Protein AF-A0A5A5THD5-F1 (afdb_monomer)

Solvent-accessible surface area (backbone atoms only — not comparable to full-atom values): 26504 Å² total; per-residue (Å²): 138,61,70,66,57,57,54,49,51,50,52,51,50,50,52,52,50,48,54,59,66,66,38,90,81,53,51,32,66,57,44,40,51,52,37,25,70,73,50,73,34,49,63,54,26,26,60,58,59,68,68,51,93,78,66,52,72,38,50,50,41,19,37,46,38,30,49,64,76,59,63,85,76,68,94,48,65,65,63,52,42,54,51,50,50,55,54,48,66,75,42,60,46,90,47,37,36,56,42,49,35,61,60,47,77,63,39,57,64,60,44,43,52,51,52,45,62,44,49,90,58,72,59,77,44,36,37,67,52,54,47,51,47,51,52,50,36,61,76,69,63,57,72,52,71,68,56,54,55,38,34,74,48,32,50,60,41,73,41,50,71,5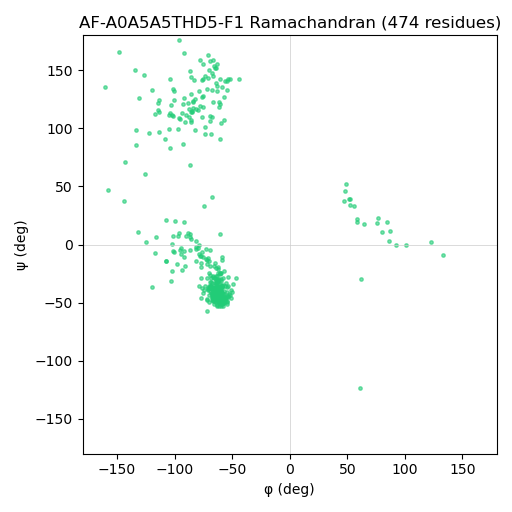8,58,26,48,24,53,41,49,44,41,49,59,72,60,51,81,46,74,68,44,44,52,58,38,51,54,52,49,49,54,55,47,68,74,41,59,51,89,46,34,27,58,31,51,39,62,42,53,70,67,39,54,66,64,50,40,53,52,49,52,69,44,52,86,70,61,62,74,43,35,36,66,47,55,49,50,44,52,53,55,36,59,76,65,61,62,62,49,75,65,51,47,52,32,40,74,44,40,49,72,40,72,46,61,60,63,67,28,50,54,52,38,38,53,29,28,52,76,70,66,38,48,68,61,31,45,51,57,49,50,53,42,50,76,72,66,56,82,67,54,71,68,58,47,52,49,50,53,51,40,44,59,75,68,66,51,59,68,68,63,55,43,53,53,46,55,52,44,53,74,74,42,80,82,48,92,58,44,15,59,46,26,37,52,48,11,50,42,22,16,73,73,67,54,36,37,71,60,12,53,53,24,38,50,53,6,41,78,56,73,38,88,52,68,46,58,53,38,32,40,70,40,41,58,76,62,37,57,15,36,74,74,40,83,51,60,86,46,67,61,63,52,74,48,79,42,84,44,83,68,58,99,84,61,62,92,76,46,53,31,36,40,42,31,42,34,42,59,23,57,90,45,76,50,75,51,76,45,71,40,44,42,46,70,58,99,81,55,102,61,84,52,80,53,78,81,83,75,93,60,83,83,69,90,46,68,70,64,60,52,52,71,71,79,106

Structure (mmCIF, N/CA/C/O backbone):
data_AF-A0A5A5THD5-F1
#
_entry.id   AF-A0A5A5THD5-F1
#
loop_
_atom_site.group_PDB
_atom_site.id
_atom_site.type_symbol
_atom_site.label_atom_id
_atom_site.label_alt_id
_atom_site.label_comp_id
_atom_site.label_asym_id
_atom_site.label_entity_id
_atom_site.label_seq_id
_atom_site.pdbx_PDB_ins_cod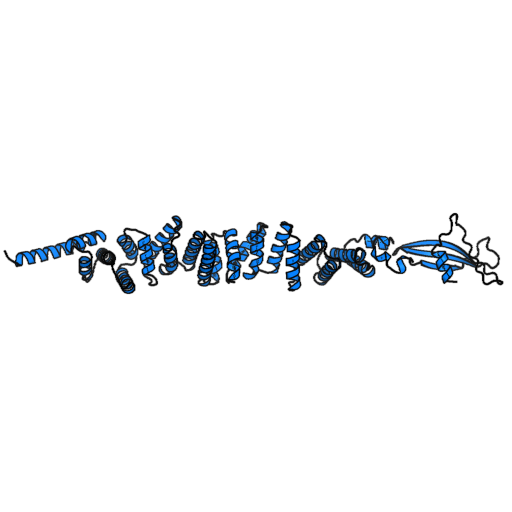e
_atom_site.Cartn_x
_atom_site.Cartn_y
_atom_site.Cartn_z
_atom_site.occupancy
_atom_site.B_iso_or_equiv
_atom_site.auth_seq_id
_atom_site.auth_comp_id
_atom_site.auth_asym_id
_atom_site.auth_atom_id
_atom_site.pdbx_PDB_model_num
ATOM 1 N N . MET A 1 1 ? -54.125 -5.322 72.405 1.00 50.56 1 MET A N 1
ATOM 2 C CA . MET A 1 1 ? -52.718 -5.781 72.365 1.00 50.56 1 MET A CA 1
ATOM 3 C C . MET A 1 1 ? -51.860 -4.636 71.863 1.00 50.56 1 MET A C 1
ATOM 5 O O . MET A 1 1 ? -52.267 -3.932 70.954 1.00 50.56 1 MET A O 1
ATOM 9 N N . SER A 1 2 ? -50.773 -4.384 72.583 1.00 49.69 2 SER A N 1
ATOM 10 C CA . SER A 1 2 ? -50.076 -3.100 72.688 1.00 49.69 2 SER A CA 1
ATOM 11 C C . SER A 1 2 ? -49.177 -2.802 71.486 1.00 49.69 2 SER A C 1
ATOM 13 O O . SER A 1 2 ? -48.346 -3.634 71.126 1.00 49.69 2 SER A O 1
ATOM 15 N N . THR A 1 3 ? -49.282 -1.586 70.943 1.00 53.03 3 THR A N 1
ATOM 16 C CA . THR A 1 3 ? -48.372 -0.986 69.947 1.00 53.03 3 THR A CA 1
ATOM 17 C C . THR A 1 3 ? -46.890 -1.166 70.300 1.00 53.03 3 THR A C 1
ATOM 19 O O . THR A 1 3 ? -46.064 -1.359 69.412 1.00 53.03 3 THR A O 1
ATOM 22 N N . LYS A 1 4 ? -46.555 -1.261 71.596 1.00 60.72 4 LYS A N 1
ATOM 23 C CA . LYS A 1 4 ? -45.186 -1.522 72.072 1.00 60.72 4 LYS A CA 1
ATOM 24 C C . LYS A 1 4 ? -44.639 -2.901 71.684 1.00 60.72 4 LYS A C 1
ATOM 26 O O . LYS A 1 4 ? -43.429 -3.047 71.554 1.00 60.72 4 LYS A O 1
ATOM 31 N N . VAL A 1 5 ? -45.494 -3.914 71.510 1.00 63.28 5 VAL A N 1
ATOM 32 C CA . VAL A 1 5 ? -45.061 -5.269 71.112 1.00 63.28 5 VAL A CA 1
ATOM 33 C C . VAL A 1 5 ? -44.712 -5.296 69.626 1.00 63.28 5 VAL A C 1
ATOM 35 O O . VAL A 1 5 ? -43.680 -5.844 69.249 1.00 63.28 5 VAL A O 1
ATOM 38 N N . THR A 1 6 ? -45.516 -4.637 68.791 1.00 60.84 6 THR A N 1
ATOM 39 C CA . THR A 1 6 ? -45.219 -4.430 67.367 1.00 60.84 6 THR A CA 1
ATOM 40 C C . THR A 1 6 ? -43.933 -3.632 67.168 1.00 60.84 6 THR A C 1
ATOM 42 O O . THR A 1 6 ? -43.066 -4.081 66.424 1.00 60.84 6 THR A O 1
ATOM 45 N N . ASP A 1 7 ? -43.733 -2.531 67.896 1.00 58.53 7 ASP A N 1
ATOM 46 C CA . ASP A 1 7 ? -42.521 -1.707 67.768 1.00 58.53 7 ASP A CA 1
ATOM 47 C C . ASP A 1 7 ? -41.253 -2.451 68.222 1.00 58.53 7 ASP A C 1
ATOM 49 O O . ASP A 1 7 ? -40.189 -2.347 67.604 1.00 58.53 7 ASP A O 1
ATOM 53 N N . PHE A 1 8 ? -41.361 -3.267 69.275 1.00 66.56 8 PHE A N 1
ATOM 54 C CA . PHE A 1 8 ? -40.263 -4.103 69.758 1.00 66.56 8 PHE A CA 1
ATOM 55 C C . PHE A 1 8 ? -39.902 -5.221 68.769 1.00 66.56 8 PHE A C 1
ATOM 57 O O . PHE A 1 8 ? -38.720 -5.438 68.484 1.00 66.56 8 PHE A O 1
ATOM 64 N N . LEU A 1 9 ? -40.902 -5.893 68.190 1.00 58.47 9 LEU A N 1
ATOM 65 C CA . LEU A 1 9 ? -40.685 -6.918 67.167 1.00 58.47 9 LEU A CA 1
ATOM 66 C C . LEU A 1 9 ? -40.092 -6.318 65.889 1.00 58.47 9 LEU A C 1
ATOM 68 O O . LEU A 1 9 ? -39.150 -6.891 65.346 1.00 58.47 9 LEU A O 1
ATOM 72 N N . ILE A 1 10 ? -40.551 -5.136 65.464 1.00 60.81 10 ILE A N 1
ATOM 73 C CA . ILE A 1 10 ? -39.977 -4.395 64.331 1.00 60.81 10 ILE A CA 1
ATOM 74 C C . ILE A 1 10 ? -38.505 -4.053 64.603 1.00 60.81 10 ILE A C 1
ATOM 76 O O . ILE A 1 10 ? -37.661 -4.272 63.735 1.00 60.81 10 ILE A O 1
ATOM 80 N N . SER A 1 11 ? -38.164 -3.597 65.812 1.00 62.19 11 SER A N 1
ATOM 81 C CA . SER A 1 11 ? -36.782 -3.292 66.219 1.00 62.19 11 SER A CA 1
ATOM 82 C C . SER A 1 11 ? -35.867 -4.527 66.213 1.00 62.19 11 SER A C 1
ATOM 84 O O . SER A 1 11 ? -34.740 -4.471 65.707 1.00 62.19 11 SER A O 1
ATOM 86 N N . ILE A 1 12 ? -36.347 -5.675 66.707 1.00 65.50 12 ILE A N 1
ATOM 87 C CA . ILE A 1 12 ? -35.595 -6.940 66.673 1.00 65.50 12 ILE A CA 1
ATOM 88 C C . ILE A 1 12 ? -35.418 -7.426 65.237 1.00 65.50 12 ILE A C 1
ATOM 90 O O . ILE A 1 12 ? -34.302 -7.782 64.855 1.00 65.50 12 ILE A O 1
ATOM 94 N N . PHE A 1 13 ? -36.477 -7.397 64.424 1.00 58.19 13 PHE A N 1
ATOM 95 C CA . PHE A 1 13 ? -36.407 -7.807 63.023 1.00 58.19 13 PHE A CA 1
ATOM 96 C C . PHE A 1 13 ? -35.464 -6.899 62.234 1.00 58.19 13 PHE A C 1
ATOM 98 O O . PHE A 1 13 ? -34.640 -7.384 61.461 1.00 58.19 13 PHE A O 1
ATOM 105 N N . GLN A 1 14 ? -35.499 -5.586 62.481 1.00 58.84 14 GLN A N 1
ATOM 106 C CA . GLN A 1 14 ? -34.552 -4.636 61.907 1.00 58.84 14 GLN A CA 1
ATOM 107 C C . GLN A 1 14 ? -33.116 -4.965 62.321 1.00 58.84 14 GLN A C 1
ATOM 109 O O . GLN A 1 14 ? -32.259 -5.044 61.442 1.00 58.84 14 GLN A O 1
ATOM 114 N N . LYS A 1 15 ? -32.837 -5.222 63.605 1.00 65.44 15 LYS A N 1
ATOM 115 C CA . LYS A 1 15 ? -31.488 -5.590 64.078 1.00 65.44 15 LYS A CA 1
ATOM 116 C C . LYS A 1 15 ? -31.004 -6.925 63.515 1.00 65.44 15 LYS A C 1
ATOM 118 O O . LYS A 1 15 ? -29.852 -7.013 63.094 1.00 65.44 15 LYS A O 1
ATOM 123 N N . PHE A 1 16 ? -31.860 -7.942 63.480 1.00 64.62 16 PHE A N 1
ATOM 124 C CA . PHE A 1 16 ? -31.526 -9.267 62.959 1.00 64.62 16 PHE A CA 1
ATOM 125 C C . PHE A 1 16 ? -31.268 -9.222 61.454 1.00 64.62 16 PHE A C 1
ATOM 127 O O . PHE A 1 16 ? -30.253 -9.720 60.977 1.00 64.62 16 PHE A O 1
ATOM 134 N N . PHE A 1 17 ? -32.138 -8.546 60.710 1.00 65.12 17 PHE A N 1
ATOM 135 C CA . PHE A 1 17 ? -31.996 -8.385 59.272 1.00 65.12 17 PHE A CA 1
ATOM 136 C C . PHE A 1 17 ? -30.770 -7.548 58.902 1.00 65.12 17 PHE A C 1
ATOM 138 O O . PHE A 1 17 ? -30.049 -7.884 57.969 1.00 65.12 17 PHE A O 1
ATOM 145 N N . THR A 1 18 ? -30.491 -6.495 59.677 1.00 65.00 18 THR A N 1
ATOM 146 C CA . THR A 1 18 ? -29.259 -5.710 59.552 1.00 65.00 18 THR A CA 1
ATOM 147 C C . THR A 1 18 ? -28.056 -6.625 59.787 1.00 65.00 18 THR A C 1
ATOM 149 O O . THR A 1 18 ? -27.226 -6.761 58.900 1.00 65.00 18 THR A O 1
ATOM 152 N N . ARG A 1 19 ? -27.998 -7.380 60.892 1.00 67.19 19 ARG A N 1
ATOM 153 C CA . ARG A 1 19 ? -26.916 -8.359 61.123 1.00 67.19 19 ARG A CA 1
ATOM 154 C C . ARG A 1 19 ? -26.763 -9.371 59.987 1.00 67.19 19 ARG A C 1
ATOM 156 O O . ARG A 1 19 ? -25.635 -9.658 59.605 1.00 67.19 19 ARG A O 1
ATOM 163 N N . LYS A 1 20 ? -27.874 -9.873 59.438 1.00 66.69 20 LYS A N 1
ATOM 164 C CA . LYS A 1 20 ? -27.857 -10.812 58.316 1.00 66.69 20 LYS A CA 1
ATOM 165 C C . LYS A 1 20 ? -27.275 -10.156 57.069 1.00 66.69 20 LYS A C 1
ATOM 167 O O . LYS A 1 20 ? -26.368 -10.742 56.511 1.00 66.69 20 LYS A O 1
ATOM 172 N N . LEU A 1 21 ? -27.703 -8.947 56.685 1.00 60.41 21 LEU A N 1
ATOM 173 C CA . LEU A 1 21 ? -27.134 -8.182 55.560 1.00 60.41 21 LEU A CA 1
ATOM 174 C C . LE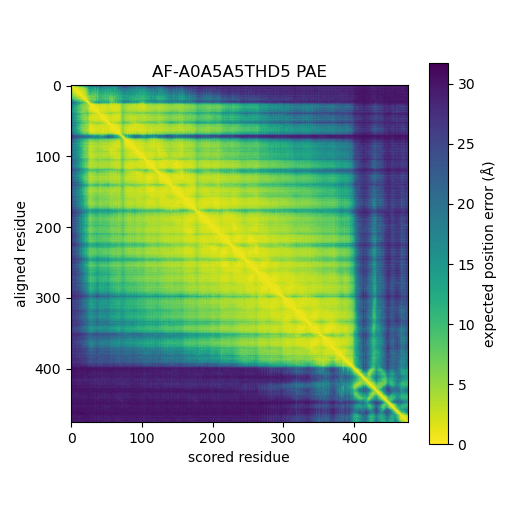U A 1 21 ? -25.641 -7.857 55.751 1.00 60.41 21 LEU A C 1
ATOM 176 O O . LEU A 1 21 ? -24.883 -7.895 54.788 1.00 60.41 21 LEU A O 1
ATOM 180 N N . PHE A 1 22 ? -25.227 -7.554 56.986 1.00 62.75 22 PHE A N 1
ATOM 181 C CA . PHE A 1 22 ? -23.852 -7.186 57.345 1.00 62.75 22 PHE A CA 1
ATOM 182 C C . PHE A 1 22 ? -22.903 -8.378 57.519 1.00 62.75 22 PHE A C 1
ATOM 184 O O . PHE A 1 22 ? -21.714 -8.169 57.770 1.00 62.75 22 PHE A O 1
ATOM 191 N N . ALA A 1 23 ? -23.384 -9.616 57.380 1.00 65.62 23 ALA A N 1
ATOM 192 C CA . ALA A 1 23 ? -22.505 -10.774 57.373 1.00 65.62 23 ALA A CA 1
ATOM 193 C C . ALA A 1 23 ? -21.535 -10.664 56.183 1.00 65.62 23 ALA A C 1
ATOM 195 O O . ALA A 1 23 ? -21.955 -10.656 55.027 1.00 65.62 23 ALA A O 1
ATOM 196 N N . GLN A 1 24 ? -20.230 -10.588 56.470 1.00 54.38 24 GLN A N 1
ATOM 197 C CA . GLN A 1 24 ? -19.163 -10.425 55.467 1.00 54.38 24 GLN A CA 1
ATOM 198 C C . GLN A 1 24 ? -19.126 -11.544 54.410 1.00 54.38 24 GLN A C 1
ATOM 200 O O . GLN A 1 24 ? -18.462 -11.392 53.393 1.00 54.38 24 GLN A O 1
ATOM 205 N N . GLN A 1 25 ? -19.839 -12.651 54.635 1.00 61.31 25 GLN A N 1
ATOM 206 C CA . GLN A 1 25 ? -19.893 -13.812 53.746 1.00 61.31 25 GLN A CA 1
ATOM 207 C C . GLN A 1 25 ? -21.030 -13.767 52.714 1.00 61.31 25 GLN A C 1
ATOM 209 O O . GLN A 1 25 ? -21.115 -14.656 51.868 1.00 61.31 25 GLN A O 1
ATOM 214 N N . ASN A 1 26 ? -21.926 -12.778 52.763 1.00 74.31 26 ASN A N 1
ATOM 215 C CA . ASN A 1 26 ? -23.019 -12.729 51.797 1.00 74.31 26 ASN A CA 1
ATOM 216 C C . ASN A 1 26 ? -22.521 -12.340 50.407 1.00 74.31 26 ASN A C 1
ATOM 218 O O . ASN A 1 26 ? -21.825 -11.338 50.242 1.00 74.31 26 ASN A O 1
ATOM 222 N N . LYS A 1 27 ? -22.971 -13.084 49.395 1.00 86.69 27 LYS A N 1
ATOM 223 C CA . LYS A 1 27 ? -22.788 -12.712 47.990 1.00 86.69 27 LYS A CA 1
ATOM 224 C C . LYS A 1 27 ? -23.657 -11.488 47.647 1.00 86.69 27 LYS A C 1
ATOM 226 O O . LYS A 1 27 ? -24.745 -11.354 48.214 1.00 86.69 27 LYS A O 1
ATOM 231 N N . PRO A 1 28 ? -23.245 -10.630 46.694 1.00 87.25 28 PRO A N 1
ATOM 232 C CA . PRO A 1 28 ? -23.994 -9.427 46.314 1.00 87.25 28 PRO A CA 1
ATOM 233 C C . PRO A 1 28 ? -25.453 -9.707 45.947 1.00 87.25 28 PRO A C 1
ATOM 235 O O . PRO A 1 28 ? -26.352 -9.030 46.436 1.00 87.25 28 PRO A O 1
ATOM 238 N N . LEU A 1 29 ? -25.706 -10.755 45.158 1.00 89.44 29 LEU A N 1
ATOM 239 C CA . LEU A 1 29 ? -27.062 -11.150 44.765 1.00 89.44 29 LEU A CA 1
ATOM 240 C C . LEU A 1 29 ? -27.926 -11.555 45.964 1.00 89.44 29 LEU A C 1
ATOM 242 O O . LEU A 1 29 ? -29.080 -11.155 46.035 1.00 89.44 29 LEU A O 1
ATOM 246 N N . SER A 1 30 ? -27.361 -12.235 46.964 1.00 89.25 30 SER A N 1
ATOM 247 C CA . SER A 1 30 ? -28.087 -12.565 48.196 1.00 89.25 30 SER A CA 1
ATOM 248 C C . SER A 1 30 ? -28.462 -11.313 48.993 1.00 89.25 30 SER A C 1
ATOM 250 O O . SER A 1 30 ? -29.526 -11.259 49.605 1.00 89.25 30 SER A O 1
ATOM 252 N N . VAL A 1 31 ? -27.613 -10.278 48.981 1.00 88.38 31 VAL A N 1
ATOM 253 C CA . VAL A 1 31 ? -27.935 -8.974 49.583 1.00 88.38 31 VAL A CA 1
ATOM 254 C C . VAL A 1 31 ? -29.077 -8.296 48.818 1.00 88.38 31 VAL A C 1
ATOM 256 O O . VAL A 1 31 ? -29.998 -7.784 49.455 1.00 88.38 31 VAL A O 1
ATOM 259 N N . VAL A 1 32 ? -29.055 -8.335 47.479 1.00 88.69 32 VAL A N 1
ATOM 260 C CA . VAL A 1 32 ? -30.134 -7.825 46.611 1.00 88.69 32 VAL A CA 1
ATOM 261 C C . VAL A 1 32 ? -31.453 -8.553 46.884 1.00 88.69 32 VAL A C 1
ATOM 263 O O . VAL A 1 32 ? -32.474 -7.900 47.092 1.00 88.69 32 VAL A O 1
ATOM 266 N N . GLU A 1 33 ? -31.442 -9.885 46.925 1.00 89.19 33 GLU A N 1
ATOM 267 C CA . GLU A 1 33 ? -32.616 -10.728 47.185 1.00 89.19 33 GLU A CA 1
ATOM 268 C C . GLU A 1 33 ? -33.213 -10.460 48.561 1.00 89.19 33 GLU A C 1
ATOM 270 O O . GLU A 1 33 ? -34.407 -10.188 48.668 1.00 89.19 33 GLU A O 1
ATOM 275 N N . LEU A 1 34 ? -32.383 -10.473 49.611 1.00 89.38 34 LEU A N 1
ATOM 276 C CA . LEU A 1 34 ? -32.836 -10.172 50.966 1.00 89.38 34 LEU A CA 1
ATOM 277 C C . LEU A 1 34 ? -33.456 -8.774 51.007 1.00 89.38 34 LEU A C 1
ATOM 279 O O . LEU A 1 34 ? -34.571 -8.614 51.504 1.00 89.38 34 LEU A O 1
ATOM 283 N N . ALA A 1 35 ? -32.757 -7.765 50.481 1.00 87.06 35 ALA A N 1
ATOM 284 C CA . ALA A 1 35 ? -33.249 -6.393 50.470 1.00 87.06 35 ALA A CA 1
ATOM 285 C C . ALA A 1 35 ? -34.605 -6.290 49.754 1.00 87.06 35 ALA A C 1
ATOM 287 O O . 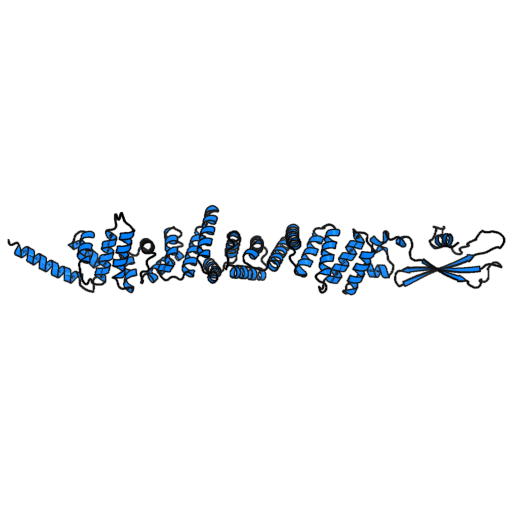ALA A 1 35 ? -35.565 -5.793 50.342 1.00 87.06 35 ALA A O 1
ATOM 288 N N . THR A 1 36 ? -34.713 -6.867 48.559 1.00 88.06 36 THR A N 1
ATOM 289 C CA . THR A 1 36 ? -35.955 -6.862 47.774 1.00 88.06 36 THR A CA 1
ATOM 290 C C . THR A 1 36 ? -37.071 -7.631 48.485 1.00 88.06 36 THR A C 1
ATOM 292 O O . THR A 1 36 ? -38.211 -7.188 48.485 1.00 88.06 36 THR A O 1
ATOM 295 N N . GLN A 1 37 ? -36.767 -8.726 49.187 1.00 89.25 37 GLN A N 1
ATOM 296 C CA . GLN A 1 37 ? -37.748 -9.450 50.002 1.00 89.25 37 GLN A CA 1
ATOM 297 C C . GLN A 1 37 ? -38.283 -8.591 51.159 1.00 89.25 37 GLN A C 1
ATOM 299 O O . GLN A 1 37 ? -39.462 -8.671 51.505 1.00 89.25 37 GLN A O 1
ATOM 304 N N . LYS A 1 38 ? -37.424 -7.772 51.776 1.00 87.44 38 LYS A N 1
ATOM 305 C CA . LYS A 1 38 ? -37.805 -6.923 52.910 1.00 87.44 38 LYS A CA 1
ATOM 306 C C . LYS A 1 38 ? -38.580 -5.681 52.488 1.00 87.44 38 LYS A C 1
ATOM 308 O O . LYS A 1 38 ? -39.560 -5.340 53.145 1.00 87.44 38 LYS A O 1
ATOM 313 N N . TRP A 1 39 ? -38.109 -4.992 51.455 1.00 89.12 39 TRP A N 1
ATOM 314 C CA . TRP A 1 39 ? -38.666 -3.715 51.004 1.00 89.12 39 TRP A CA 1
ATOM 315 C C . TRP A 1 39 ? -39.564 -3.855 49.772 1.00 89.12 39 TRP A C 1
ATOM 317 O O . TRP A 1 39 ? -40.013 -2.855 49.244 1.00 89.12 39 TRP A O 1
ATOM 327 N N . LYS A 1 40 ? -39.865 -5.090 49.348 1.00 85.56 40 LYS A N 1
ATOM 328 C CA . LYS A 1 40 ? -40.785 -5.497 48.266 1.00 85.56 40 LYS A CA 1
ATOM 329 C C . LYS A 1 40 ? -40.428 -5.014 46.857 1.00 85.56 40 LYS A C 1
ATOM 331 O O . LYS A 1 40 ? -40.705 -5.734 45.904 1.00 85.56 40 LYS A O 1
ATOM 336 N N . GLU A 1 41 ? -39.767 -3.869 46.722 1.00 86.38 41 GLU A N 1
ATOM 337 C CA . GLU A 1 41 ? -39.376 -3.269 45.453 1.00 86.38 41 GLU A CA 1
ATOM 338 C C . GLU A 1 41 ? -37.868 -2.956 45.395 1.00 86.38 41 GLU A C 1
ATOM 340 O O . GLU A 1 41 ? -37.257 -2.570 46.405 1.00 86.38 41 GLU A O 1
ATOM 345 N N . PRO A 1 42 ? -37.235 -3.074 44.209 1.00 85.69 42 PRO A N 1
ATOM 346 C CA . PRO A 1 42 ? -35.835 -2.696 44.017 1.00 85.69 42 PRO A CA 1
ATOM 347 C C . PRO A 1 42 ? -35.553 -1.220 44.327 1.00 85.69 42 PRO A C 1
ATOM 349 O O . PRO A 1 42 ? -34.503 -0.908 44.893 1.00 85.69 42 PRO A O 1
ATOM 352 N N . ALA A 1 43 ? -36.501 -0.328 44.013 1.00 85.62 43 ALA A N 1
ATOM 353 C CA . ALA A 1 43 ? -36.391 1.110 44.256 1.00 85.62 43 ALA A CA 1
ATOM 354 C C . ALA A 1 43 ? -36.280 1.450 45.739 1.00 85.62 43 ALA A C 1
ATOM 356 O O . ALA A 1 43 ? -35.317 2.091 46.176 1.00 85.62 43 ALA A O 1
ATOM 357 N N . GLU A 1 44 ? -37.209 0.938 46.542 1.00 86.00 44 GLU A N 1
ATOM 358 C CA . GLU A 1 44 ? -37.164 1.107 47.991 1.00 86.00 44 GLU A CA 1
ATOM 359 C C . GLU A 1 44 ? -35.899 0.474 48.587 1.00 86.00 44 GLU A C 1
ATOM 361 O O . GLU A 1 44 ? -35.221 1.083 49.423 1.00 86.00 44 GLU A O 1
ATOM 366 N N . SER A 1 45 ? -35.516 -0.709 48.097 1.00 88.69 45 SER A N 1
ATOM 367 C CA . SER A 1 45 ? -34.300 -1.410 48.523 1.00 88.69 45 SER A CA 1
ATOM 368 C C . SER A 1 45 ? -33.039 -0.568 48.304 1.00 88.69 45 SER A C 1
ATOM 370 O O . SER A 1 45 ? -32.214 -0.443 49.211 1.00 88.69 45 SER A O 1
ATOM 372 N N . PHE A 1 46 ? -32.896 0.067 47.140 1.00 88.94 46 PHE A N 1
ATOM 373 C CA . PHE A 1 46 ? -31.781 0.971 46.852 1.00 88.94 46 PHE A CA 1
ATOM 374 C C . PHE A 1 46 ? -31.770 2.204 47.755 1.00 88.94 46 PHE A C 1
ATOM 376 O O . PHE A 1 46 ? -30.719 2.529 48.315 1.00 88.94 46 PHE A O 1
ATOM 383 N N . VAL A 1 47 ? -32.916 2.872 47.933 1.00 86.38 47 VAL A N 1
ATOM 384 C CA . VAL A 1 47 ? -33.025 4.061 48.798 1.00 86.38 47 VAL A CA 1
ATOM 385 C C . VAL A 1 47 ? -32.617 3.719 50.230 1.00 86.38 47 VAL A C 1
ATOM 387 O O . VAL A 1 47 ? -31.913 4.496 50.881 1.00 86.38 47 VAL A O 1
ATOM 390 N N . HIS A 1 48 ? -33.022 2.551 50.730 1.00 87.44 48 HIS A N 1
ATOM 391 C CA . HIS A 1 48 ? -32.673 2.105 52.073 1.00 87.44 48 HIS A CA 1
ATOM 392 C C . HIS A 1 48 ? -31.204 1.701 52.207 1.00 87.44 48 HIS A C 1
ATOM 394 O O . HIS A 1 48 ? -30.549 2.144 53.153 1.00 87.44 48 HIS A O 1
ATOM 400 N N . LEU A 1 49 ? -30.661 0.912 51.276 1.00 86.75 49 LEU A N 1
ATOM 401 C CA . LEU A 1 49 ? -29.257 0.494 51.330 1.00 86.75 49 LEU A CA 1
ATOM 402 C C . LEU A 1 49 ? -28.289 1.673 51.123 1.00 86.75 49 LEU A C 1
ATOM 404 O O . LEU A 1 49 ? -27.246 1.723 51.772 1.00 86.75 49 LEU A O 1
ATOM 408 N N . SER A 1 50 ? -28.657 2.670 50.315 1.00 86.38 50 SER A N 1
ATOM 409 C CA . SER A 1 50 ? -27.829 3.861 50.057 1.00 86.38 50 SER A CA 1
ATOM 410 C C . SER A 1 50 ? -27.690 4.800 51.262 1.00 86.38 50 SER A C 1
ATOM 412 O O . SER A 1 50 ? -26.770 5.613 51.303 1.00 86.38 50 SER A O 1
ATOM 414 N N . LYS A 1 51 ? -28.574 4.700 52.267 1.00 87.75 51 LYS A N 1
ATOM 415 C CA . LYS A 1 51 ? -28.520 5.523 53.494 1.00 87.75 51 LYS A CA 1
ATOM 416 C C . LYS A 1 51 ? -27.483 5.035 54.512 1.00 87.75 51 LYS A C 1
ATOM 418 O O . LYS A 1 51 ? -27.244 5.706 55.518 1.00 87.75 51 LYS A O 1
ATOM 423 N N . TYR A 1 52 ? -26.873 3.871 54.297 1.00 84.25 52 TYR A N 1
ATOM 424 C CA . TYR A 1 52 ? -25.890 3.330 55.230 1.00 84.25 52 TYR A CA 1
ATOM 425 C C . TYR A 1 52 ? -24.548 4.058 55.115 1.00 84.25 52 TYR A C 1
ATOM 427 O O . TYR A 1 52 ? -23.963 4.151 54.044 1.00 84.25 52 TYR A O 1
ATOM 435 N N . LYS A 1 53 ? -24.021 4.533 56.252 1.00 81.00 53 LYS A N 1
ATOM 436 C CA . LYS A 1 53 ? -22.784 5.337 56.299 1.00 81.00 53 LYS A CA 1
ATOM 437 C C . LYS A 1 53 ? -21.504 4.563 55.950 1.00 81.00 53 LYS A C 1
ATOM 439 O O . LYS A 1 53 ? -20.524 5.180 55.552 1.00 81.00 53 LYS A O 1
ATOM 444 N N . LYS A 1 54 ? -21.479 3.241 56.163 1.00 83.06 54 LYS A N 1
ATOM 445 C CA . LYS A 1 54 ? -20.314 2.362 55.932 1.00 83.06 54 LYS A CA 1
ATOM 446 C C . LYS A 1 54 ? -20.764 0.995 55.390 1.00 83.06 54 LYS A C 1
ATOM 448 O O . LYS A 1 54 ? -20.778 0.023 56.147 1.00 83.06 54 LYS A O 1
ATOM 453 N N . PRO A 1 55 ? -21.229 0.923 54.134 1.00 85.75 55 PRO A N 1
ATOM 454 C CA . PRO A 1 55 ? -21.641 -0.340 53.528 1.00 85.75 55 PRO A CA 1
ATOM 455 C C . PRO A 1 55 ? -20.436 -1.279 53.345 1.00 85.75 55 PRO A C 1
ATOM 457 O O . PRO A 1 55 ? -19.324 -0.827 53.079 1.00 85.75 55 PRO A O 1
ATOM 460 N N . THR A 1 56 ? -20.652 -2.589 53.495 1.00 88.88 56 THR A N 1
ATOM 461 C CA . THR A 1 56 ? -19.657 -3.614 53.127 1.00 88.88 56 THR A CA 1
ATOM 462 C C . THR A 1 56 ? -19.527 -3.707 51.603 1.00 88.88 56 THR A C 1
ATOM 464 O O . THR A 1 56 ? -20.421 -3.257 50.889 1.00 88.88 56 THR A O 1
ATOM 467 N N . ILE A 1 57 ? -18.457 -4.323 51.084 1.00 88.38 57 ILE A N 1
ATOM 468 C CA . ILE A 1 57 ? -18.259 -4.472 49.628 1.00 88.38 57 ILE A CA 1
ATOM 469 C C . ILE A 1 57 ? -19.471 -5.150 48.952 1.00 88.38 57 ILE A C 1
ATOM 471 O O . ILE A 1 57 ? -20.041 -4.529 48.056 1.00 88.38 57 ILE A O 1
ATOM 475 N N . PRO A 1 58 ? -19.979 -6.317 49.409 1.00 89.25 58 PRO A N 1
ATOM 476 C CA . PRO A 1 58 ? -21.160 -6.930 48.789 1.00 89.25 58 PRO A CA 1
ATOM 477 C C . PRO A 1 58 ? -22.405 -6.038 48.823 1.00 89.25 58 PRO A C 1
ATOM 479 O O . PRO A 1 58 ? -23.246 -6.098 47.929 1.00 89.25 58 PRO A O 1
ATOM 482 N N . MET A 1 59 ? -22.519 -5.181 49.841 1.00 88.50 59 MET A N 1
ATOM 483 C CA . MET A 1 59 ? -23.613 -4.226 49.976 1.00 88.50 59 MET A CA 1
ATOM 484 C C . MET A 1 59 ? -23.467 -3.050 49.008 1.00 88.50 59 MET A C 1
ATOM 486 O O . MET A 1 59 ? -24.455 -2.640 48.412 1.00 88.50 59 MET A O 1
ATOM 490 N N . GLN A 1 60 ? -22.251 -2.547 48.788 1.00 89.81 60 GLN A N 1
ATOM 491 C CA . GLN A 1 60 ? -21.971 -1.556 47.744 1.00 89.81 60 GLN A CA 1
ATOM 492 C C . GLN A 1 60 ? -22.269 -2.114 46.344 1.00 89.81 60 GLN A C 1
ATOM 494 O O . GLN A 1 60 ? -22.895 -1.431 45.536 1.00 89.81 60 GLN A O 1
ATOM 499 N N . GLN A 1 61 ? -21.892 -3.368 46.078 1.00 90.44 61 GLN A N 1
ATOM 500 C CA . GLN A 1 61 ? -22.215 -4.050 44.821 1.00 90.44 61 GLN A CA 1
ATOM 501 C C . GLN A 1 61 ? -23.732 -4.206 44.651 1.00 90.44 61 GLN A C 1
ATOM 503 O O . GLN A 1 61 ? -24.274 -3.881 43.599 1.00 90.44 61 GLN A O 1
ATOM 508 N N . ALA A 1 62 ? -24.438 -4.623 45.707 1.00 90.12 62 ALA A N 1
ATOM 509 C CA . ALA A 1 62 ? -25.895 -4.724 45.706 1.00 90.12 62 ALA A CA 1
ATOM 510 C C . ALA A 1 62 ? -26.589 -3.373 45.472 1.00 90.12 62 ALA A C 1
ATOM 512 O O . ALA A 1 62 ? -27.580 -3.328 44.749 1.00 90.12 62 ALA A O 1
ATOM 513 N N . ILE A 1 63 ? -26.066 -2.277 46.037 1.00 90.56 63 ILE A N 1
ATOM 514 C CA . ILE A 1 63 ? -26.565 -0.915 45.784 1.00 90.56 63 ILE A CA 1
ATOM 515 C C . ILE A 1 63 ? -26.469 -0.581 44.291 1.00 90.56 63 ILE A C 1
ATOM 517 O O . ILE A 1 63 ? -27.448 -0.094 43.730 1.00 90.56 63 ILE A O 1
ATOM 521 N N . TYR A 1 64 ? -25.334 -0.869 43.643 1.00 91.38 64 TYR A N 1
ATOM 522 C CA . TYR A 1 64 ? -25.178 -0.660 42.200 1.00 91.38 64 TYR A CA 1
ATOM 523 C C . TYR A 1 64 ? -26.162 -1.514 41.387 1.00 91.38 64 TYR A C 1
ATOM 525 O O . TYR A 1 64 ? -26.886 -0.979 40.553 1.00 91.38 64 TYR A O 1
ATOM 533 N N . ILE A 1 65 ? -26.258 -2.815 41.682 1.00 90.06 65 ILE A N 1
ATOM 534 C CA . ILE A 1 65 ? -27.160 -3.745 40.977 1.00 90.06 65 ILE A CA 1
ATOM 535 C C . ILE A 1 65 ? -28.623 -3.299 41.104 1.00 90.06 65 ILE A C 1
ATOM 537 O O . ILE A 1 65 ? -29.373 -3.318 40.131 1.00 90.06 65 ILE A O 1
ATOM 541 N N . LEU A 1 66 ? -29.049 -2.904 42.307 1.00 88.31 66 LEU A N 1
ATOM 542 C CA . LEU A 1 66 ? -30.413 -2.434 42.544 1.00 88.31 66 LEU A CA 1
ATOM 543 C C . LEU A 1 66 ? -30.701 -1.137 41.799 1.00 88.31 66 LEU A C 1
ATOM 545 O O . LEU A 1 66 ? -31.803 -0.990 41.279 1.00 88.31 66 LEU A O 1
ATOM 549 N N . TRP A 1 67 ? -29.740 -0.213 41.766 1.00 89.56 67 TRP A N 1
ATOM 550 C CA . TRP A 1 67 ? -29.864 1.038 41.030 1.00 89.56 67 TRP A CA 1
ATOM 551 C C . TRP A 1 67 ? -30.015 0.795 39.525 1.00 89.56 67 TRP A C 1
ATOM 553 O O . TRP A 1 67 ? -30.948 1.319 38.926 1.00 89.56 67 TRP A O 1
ATOM 563 N N . GLU A 1 68 ? -29.182 -0.069 38.942 1.00 87.31 68 GLU A N 1
ATOM 564 C CA . GLU A 1 68 ? -29.239 -0.385 37.510 1.00 87.31 68 GLU A CA 1
ATOM 565 C C . GLU A 1 68 ? -30.592 -1.018 37.124 1.00 87.31 68 GLU A C 1
ATOM 567 O O . GLU A 1 68 ? -31.192 -0.648 36.115 1.00 87.31 68 GLU A O 1
ATOM 572 N N . LYS A 1 69 ? -31.158 -1.873 37.990 1.00 84.00 69 LYS A N 1
ATOM 573 C CA . LYS A 1 69 ? -32.492 -2.480 37.798 1.00 84.00 69 LYS A CA 1
ATOM 574 C C . LYS A 1 69 ? -33.665 -1.489 37.824 1.00 84.00 69 LYS A C 1
ATOM 576 O O . LYS A 1 69 ? -34.763 -1.860 37.421 1.00 84.00 69 LYS A O 1
ATOM 581 N N . GLN A 1 70 ? -33.475 -0.263 38.315 1.00 79.31 70 GLN A N 1
ATOM 582 C CA . GLN A 1 70 ? -34.525 0.767 38.362 1.00 79.31 70 GLN A CA 1
ATOM 583 C C . GLN A 1 70 ? -34.548 1.672 37.132 1.00 79.31 70 GLN A C 1
ATOM 585 O O . GLN A 1 70 ? -35.483 2.455 36.980 1.00 79.31 70 GLN A O 1
ATOM 590 N N . SER A 1 71 ? -33.533 1.599 36.270 1.00 62.12 71 SER A N 1
ATOM 591 C CA . SER A 1 71 ? -33.255 2.585 35.215 1.00 62.12 71 SER A CA 1
ATOM 592 C C . SER A 1 71 ? -34.204 2.536 34.009 1.00 62.12 71 SER A C 1
ATOM 594 O O . SER A 1 71 ? -33.792 2.801 32.886 1.00 62.12 71 SER A O 1
ATOM 596 N N . VAL A 1 72 ? -35.476 2.195 34.207 1.00 52.22 72 VAL A N 1
ATOM 597 C CA . VAL A 1 72 ? -36.422 1.904 33.119 1.00 52.22 72 VAL A CA 1
ATOM 598 C C . VAL A 1 72 ? -36.932 3.179 32.413 1.00 52.22 72 VAL A C 1
ATOM 600 O O . VAL A 1 72 ? -37.599 3.075 31.390 1.00 52.22 72 VAL A O 1
ATOM 603 N N . SER A 1 73 ? -36.616 4.400 32.877 1.00 53.50 73 SER A N 1
ATOM 604 C CA . SER A 1 73 ? -37.198 5.617 32.269 1.00 53.50 73 SER A CA 1
ATOM 605 C C . SER A 1 73 ? -36.424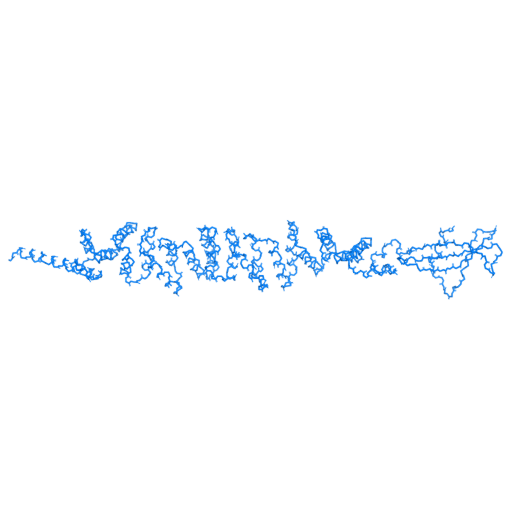 6.930 32.479 1.00 53.50 73 SER A C 1
ATOM 607 O O . SER A 1 73 ? -37.017 7.943 32.866 1.00 53.50 73 SER A O 1
ATOM 609 N N . LEU A 1 74 ? -35.105 6.967 32.276 1.00 54.38 74 LEU A N 1
ATOM 610 C CA . LEU A 1 74 ? -34.365 8.213 32.510 1.00 54.38 74 LEU A CA 1
ATOM 611 C C . LEU A 1 74 ? -34.382 9.129 31.286 1.00 54.38 74 LEU A C 1
ATOM 613 O O . LEU A 1 74 ? -33.658 8.941 30.318 1.00 54.38 74 LEU A O 1
ATOM 617 N N . ILE A 1 75 ? -35.193 10.180 31.412 1.00 57.22 75 ILE A N 1
ATOM 618 C CA . ILE A 1 75 ? -35.280 11.360 30.538 1.00 57.22 75 ILE A CA 1
ATOM 619 C C . ILE A 1 75 ? -33.921 12.104 30.458 1.00 57.22 75 ILE A C 1
ATOM 621 O O . ILE A 1 75 ? -33.737 12.957 29.595 1.00 57.22 75 ILE A O 1
ATOM 625 N N . ASN A 1 76 ? -32.945 11.762 31.315 1.00 75.50 76 ASN A N 1
ATOM 626 C CA . ASN A 1 76 ? -31.604 12.343 31.337 1.00 75.50 76 ASN A CA 1
ATOM 627 C C . ASN A 1 76 ? -30.500 11.266 31.447 1.00 75.50 76 ASN A C 1
ATOM 629 O O . ASN A 1 76 ? -30.191 10.775 32.536 1.00 75.50 76 ASN A O 1
ATOM 633 N N . VAL A 1 77 ? -29.900 10.910 30.305 1.00 75.62 77 VAL A N 1
ATOM 634 C CA . VAL A 1 77 ? -28.811 9.918 30.193 1.00 75.62 77 VAL A CA 1
ATOM 635 C C . VAL A 1 77 ? -27.552 10.367 30.946 1.00 75.62 77 VAL A C 1
ATOM 637 O O . VAL A 1 77 ? -26.893 9.548 31.585 1.00 75.62 77 VAL A O 1
ATOM 640 N N . GLU A 1 78 ? -27.237 11.665 30.948 1.00 81.31 78 GLU A N 1
ATOM 641 C CA . GLU A 1 78 ? -26.026 12.191 31.596 1.00 81.31 78 GLU A CA 1
ATOM 642 C C . GLU A 1 78 ? -26.060 12.009 33.117 1.00 81.31 78 GLU A C 1
ATOM 644 O O . GLU A 1 78 ? -25.072 11.596 33.730 1.00 81.31 78 GLU A O 1
ATOM 649 N N . GLU A 1 79 ? -27.213 12.266 33.739 1.00 83.50 79 GLU A N 1
ATOM 650 C CA . GLU A 1 79 ? -27.388 12.089 35.182 1.00 83.50 79 GLU A CA 1
ATOM 651 C C . GLU A 1 79 ? -27.282 10.610 35.583 1.00 83.50 79 GLU A C 1
ATOM 653 O O . GLU A 1 79 ? -26.676 10.279 36.611 1.00 83.50 79 GLU A O 1
ATOM 658 N N . HIS A 1 80 ? -27.812 9.709 34.746 1.00 83.00 80 HIS A N 1
ATOM 659 C CA . HIS A 1 80 ? -27.678 8.267 34.948 1.00 83.00 80 HIS A CA 1
ATOM 660 C C . HIS A 1 80 ? -26.213 7.845 34.928 1.00 83.00 80 HIS A C 1
ATOM 662 O O . HIS A 1 80 ? -25.732 7.239 35.887 1.00 83.00 80 HIS A O 1
ATOM 668 N N . VAL A 1 81 ? -25.485 8.226 33.879 1.00 84.81 81 VAL A N 1
ATOM 669 C CA . VAL A 1 81 ? -24.062 7.915 33.722 1.00 84.81 81 VAL A CA 1
ATOM 670 C C . VAL A 1 81 ? -23.256 8.467 34.902 1.00 84.81 81 VAL A C 1
ATOM 672 O O . VAL A 1 81 ? -22.492 7.725 35.523 1.00 84.81 81 VAL A O 1
ATOM 675 N N . LEU A 1 82 ? -23.483 9.719 35.311 1.00 87.44 82 LEU A N 1
ATOM 676 C CA . LEU A 1 82 ? -22.791 10.323 36.455 1.00 87.44 82 LEU A CA 1
ATOM 677 C C . LEU A 1 82 ? -23.066 9.571 37.768 1.00 87.44 82 LEU A C 1
ATOM 679 O O . LEU A 1 82 ? -22.168 9.375 38.598 1.00 87.44 82 LEU A O 1
ATOM 683 N N . LYS A 1 83 ? -24.304 9.117 37.980 1.00 88.56 83 LYS A N 1
ATOM 684 C CA . LYS A 1 83 ? -24.652 8.332 39.167 1.00 88.56 83 LYS A CA 1
ATOM 685 C C . LYS A 1 83 ? -23.992 6.952 39.141 1.00 88.56 83 LYS A C 1
ATOM 687 O O . LYS A 1 83 ? -23.443 6.551 40.172 1.00 88.56 83 LYS A O 1
ATOM 692 N N . ALA A 1 84 ? -23.964 6.285 37.985 1.00 87.38 84 ALA A N 1
ATOM 693 C CA . ALA A 1 84 ? -23.253 5.021 37.783 1.00 87.38 84 ALA A CA 1
ATOM 694 C C . ALA A 1 84 ? -21.781 5.154 38.176 1.00 87.38 84 ALA A C 1
ATOM 696 O O . ALA A 1 84 ? -21.260 4.363 38.965 1.00 87.38 84 ALA A O 1
ATOM 697 N N . GLN A 1 85 ? -21.127 6.204 37.673 1.00 89.00 85 GLN A N 1
ATOM 698 C CA . GLN A 1 85 ? -19.721 6.481 37.942 1.00 89.00 85 GLN A CA 1
ATOM 699 C C . GLN A 1 85 ? -19.457 6.640 39.434 1.00 89.00 85 GLN A C 1
ATOM 701 O O . GLN A 1 85 ? -18.519 6.046 39.964 1.00 89.00 85 GLN A O 1
ATOM 706 N N . ASN A 1 86 ? -20.291 7.416 40.125 1.00 90.12 86 ASN A N 1
ATOM 707 C CA . ASN A 1 86 ? -20.141 7.643 41.558 1.00 90.12 86 ASN A CA 1
ATOM 708 C C . ASN A 1 86 ? -20.299 6.345 42.360 1.00 90.12 86 ASN A C 1
ATOM 710 O O . ASN A 1 86 ? -19.514 6.085 43.272 1.00 90.12 86 ASN A O 1
ATOM 714 N N . LEU A 1 87 ? -21.275 5.505 42.005 1.00 90.50 87 LEU A N 1
ATOM 715 C CA . LEU A 1 87 ? -21.475 4.211 42.658 1.00 90.50 87 LEU A CA 1
ATOM 716 C C . LEU A 1 87 ? -20.292 3.262 42.418 1.00 90.50 87 LEU A C 1
ATOM 718 O O . LEU A 1 87 ? -19.801 2.651 43.368 1.00 90.50 87 LEU A O 1
ATOM 722 N N . LEU A 1 88 ? -19.779 3.193 41.188 1.00 90.94 88 LEU A N 1
ATOM 723 C CA . LEU A 1 88 ? -18.640 2.342 40.833 1.00 90.94 88 LEU A CA 1
ATOM 724 C C . LEU A 1 88 ? -17.319 2.835 41.441 1.00 90.94 88 LEU A C 1
ATOM 726 O O . LEU A 1 88 ? -16.498 2.025 41.872 1.00 90.94 88 LEU A O 1
ATOM 730 N N . ARG A 1 89 ? -17.104 4.152 41.546 1.00 91.25 89 ARG A N 1
ATOM 731 C CA . ARG A 1 89 ? -15.900 4.728 42.176 1.00 91.25 89 ARG A CA 1
ATOM 732 C C . ARG A 1 89 ? -15.798 4.406 43.664 1.00 91.25 89 ARG A C 1
ATOM 734 O O . ARG A 1 89 ? -14.684 4.247 44.160 1.00 91.25 89 ARG A O 1
ATOM 741 N N . ASN A 1 90 ? -16.934 4.252 44.342 1.00 90.00 90 ASN A N 1
ATOM 742 C CA . ASN A 1 90 ? -16.990 3.874 45.755 1.00 90.00 90 ASN A CA 1
ATOM 743 C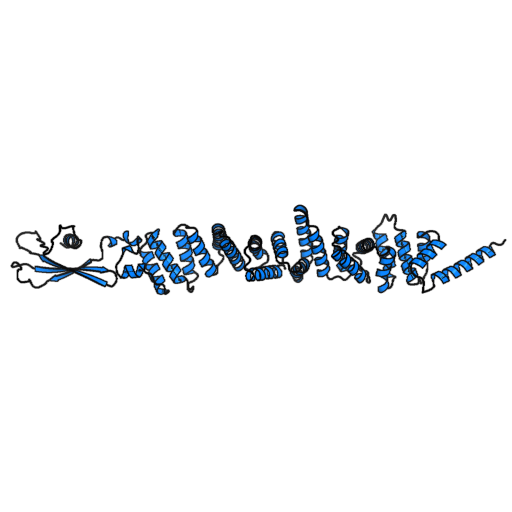 C . ASN A 1 90 ? -16.611 2.405 46.014 1.00 90.00 90 ASN A C 1
ATOM 745 O O . ASN A 1 90 ? -16.390 2.036 47.169 1.00 90.00 90 ASN A O 1
ATOM 749 N N . LEU A 1 91 ? -16.536 1.575 44.967 1.00 91.25 91 LEU A N 1
ATOM 750 C CA . LEU A 1 91 ? -16.078 0.191 45.055 1.00 91.25 91 LEU A CA 1
ATOM 751 C C . LEU A 1 91 ? -14.548 0.092 44.920 1.00 91.25 91 LEU A C 1
ATOM 753 O O . LEU A 1 91 ? -13.944 0.869 44.164 1.00 91.25 91 LEU A O 1
ATOM 757 N N . PRO A 1 92 ? -13.916 -0.906 45.572 1.00 91.50 92 PRO A N 1
ATOM 758 C CA . PRO A 1 92 ? -12.523 -1.263 45.320 1.00 91.50 92 PRO A CA 1
ATOM 759 C C . PRO A 1 92 ? -12.276 -1.585 43.843 1.00 91.50 92 PRO A C 1
ATOM 761 O O . PRO A 1 92 ? -13.094 -2.244 43.200 1.00 91.50 92 PRO A O 1
ATOM 764 N N . VAL A 1 93 ? -11.127 -1.157 43.313 1.00 90.38 93 VAL A N 1
ATOM 765 C CA . VAL A 1 93 ? -10.771 -1.277 41.885 1.00 90.38 93 VAL A CA 1
ATOM 766 C C . VAL A 1 93 ? -10.912 -2.712 41.367 1.00 90.38 93 VAL A C 1
ATOM 768 O O . VAL A 1 93 ? -11.470 -2.924 40.295 1.00 90.38 93 VAL A O 1
ATOM 771 N N . ASN A 1 94 ? -10.474 -3.699 42.150 1.00 90.00 94 ASN A N 1
ATOM 772 C CA . ASN A 1 94 ? -10.500 -5.119 41.794 1.00 90.00 94 ASN A CA 1
ATOM 773 C C . ASN A 1 94 ? -11.908 -5.744 41.767 1.00 90.00 94 ASN A C 1
ATOM 775 O O . ASN A 1 94 ? -12.053 -6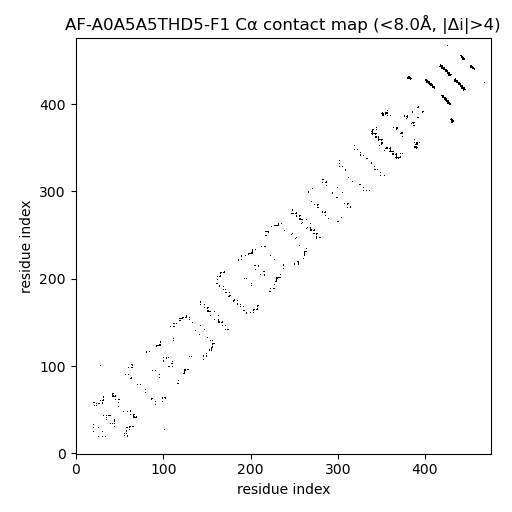.859 41.285 1.00 90.00 94 ASN A O 1
ATOM 779 N N . VAL A 1 95 ? -12.928 -5.047 42.276 1.00 91.50 95 VAL A N 1
ATOM 780 C CA . VAL A 1 95 ? -14.306 -5.556 42.391 1.00 91.50 95 VAL A CA 1
ATOM 781 C C . VAL A 1 95 ? -15.246 -4.890 41.375 1.00 91.50 95 VAL A C 1
ATOM 783 O O . VAL A 1 95 ? -16.347 -5.374 41.116 1.00 91.50 95 VAL A O 1
ATOM 786 N N . ARG A 1 96 ? -14.831 -3.782 40.747 1.00 92.50 96 ARG A N 1
ATOM 787 C CA . ARG A 1 96 ? -15.671 -3.011 39.810 1.00 92.50 96 ARG A CA 1
ATOM 788 C C . ARG A 1 96 ? -16.108 -3.825 38.593 1.00 92.50 96 ARG A C 1
ATOM 790 O O . ARG A 1 96 ? -17.302 -3.876 38.314 1.00 92.50 96 ARG A O 1
ATOM 797 N N . ALA A 1 97 ? -15.172 -4.494 37.916 1.00 90.75 97 ALA A N 1
ATOM 798 C CA . ALA A 1 97 ? -15.476 -5.355 36.770 1.00 90.75 97 ALA A CA 1
ATOM 799 C C . ALA A 1 97 ? -16.431 -6.500 37.139 1.00 90.75 97 ALA A C 1
ATOM 801 O O . ALA A 1 97 ? -17.423 -6.714 36.449 1.00 90.75 97 ALA A O 1
ATOM 802 N N . GLU A 1 98 ? -16.174 -7.180 38.261 1.00 90.62 98 GLU A N 1
ATOM 803 C CA . GLU A 1 98 ? -17.049 -8.242 38.768 1.00 90.62 98 GLU A CA 1
ATOM 804 C C . GLU A 1 98 ? -18.460 -7.712 39.045 1.00 90.62 98 GLU A C 1
ATOM 806 O O . GLU A 1 98 ? -19.445 -8.351 38.700 1.00 90.62 98 GLU A O 1
ATOM 811 N N . THR A 1 99 ? -18.570 -6.514 39.621 1.00 91.19 99 THR A N 1
ATOM 812 C CA . THR A 1 99 ? -19.865 -5.888 39.926 1.00 91.19 99 THR A CA 1
ATOM 813 C C . THR A 1 99 ? -20.690 -5.644 38.671 1.00 91.19 99 THR A C 1
ATOM 815 O O . THR A 1 99 ? -21.889 -5.918 38.674 1.00 91.19 99 THR A O 1
ATOM 818 N N . LEU A 1 100 ? -20.051 -5.154 37.608 1.00 90.31 100 LEU A N 1
ATOM 819 C CA . LEU A 1 100 ? -20.702 -4.914 36.324 1.00 90.31 100 LEU A CA 1
ATOM 820 C C . LEU A 1 100 ? -21.131 -6.243 35.681 1.00 90.31 100 LEU A C 1
ATOM 822 O O . LEU A 1 100 ? -22.286 -6.383 35.289 1.00 90.31 100 LEU A O 1
ATOM 826 N N . GLY A 1 101 ? -20.255 -7.254 35.707 1.00 88.88 101 GLY A N 1
ATOM 827 C CA . GLY A 1 101 ? -20.585 -8.610 35.263 1.00 88.88 101 GLY A CA 1
ATOM 828 C C . GLY A 1 101 ? -21.749 -9.231 36.044 1.00 88.88 101 GLY A C 1
ATOM 829 O O . GLY A 1 101 ? -22.644 -9.817 35.449 1.00 88.88 101 GLY A O 1
ATOM 830 N N . ILE A 1 102 ? -21.811 -9.063 37.370 1.00 88.69 102 ILE A N 1
ATOM 831 C CA . ILE A 1 102 ? -22.942 -9.547 38.181 1.00 88.69 102 ILE A CA 1
ATOM 832 C C . ILE A 1 102 ? -24.234 -8.795 37.833 1.00 88.69 102 ILE A C 1
ATOM 834 O O . ILE A 1 102 ? -25.287 -9.427 37.736 1.00 88.69 102 ILE A O 1
ATOM 838 N N . ALA A 1 103 ? -24.175 -7.469 37.663 1.00 87.50 103 ALA A N 1
ATOM 839 C CA . ALA A 1 103 ? -25.349 -6.646 37.366 1.00 87.50 103 ALA A CA 1
ATOM 840 C C . ALA A 1 103 ? -26.053 -7.078 36.072 1.00 87.50 103 ALA A C 1
ATOM 842 O O . ALA A 1 103 ? -27.283 -7.095 36.034 1.00 87.50 103 ALA A O 1
ATOM 843 N N . TYR A 1 104 ? -25.273 -7.508 35.080 1.00 89.00 104 TYR A N 1
ATOM 844 C CA . TYR A 1 104 ? -25.755 -7.949 33.773 1.00 89.00 104 TYR A CA 1
ATOM 845 C C . TYR A 1 104 ? -25.672 -9.464 33.563 1.00 89.00 104 TYR A C 1
ATOM 847 O O . TYR A 1 104 ? -25.654 -9.927 32.432 1.00 89.00 104 TYR A O 1
ATOM 855 N N . ALA A 1 105 ? -25.608 -10.260 34.634 1.00 86.81 105 ALA A N 1
ATOM 856 C CA . ALA A 1 105 ? -25.585 -11.726 34.553 1.00 86.81 105 ALA A CA 1
ATOM 857 C C . ALA A 1 105 ? -24.505 -12.310 33.606 1.00 86.81 105 ALA A C 1
ATOM 859 O O . ALA A 1 105 ? -24.712 -13.357 33.002 1.00 86.81 105 ALA A O 1
ATOM 860 N N . GLN A 1 106 ? -23.343 -11.654 33.520 1.00 87.69 106 GLN A N 1
ATOM 861 C CA . GLN A 1 106 ? -22.220 -11.968 32.624 1.00 87.69 106 GLN A CA 1
ATOM 862 C C . GLN A 1 106 ? -22.535 -11.819 31.124 1.00 87.69 106 GLN A C 1
ATOM 864 O O . GLN A 1 106 ? -21.784 -12.319 30.291 1.00 87.69 106 GLN A O 1
ATOM 869 N N . ASP A 1 107 ? -23.604 -11.100 30.774 1.00 92.50 107 ASP A N 1
ATOM 870 C CA . ASP A 1 107 ? -23.893 -10.681 29.404 1.00 92.50 107 ASP A CA 1
ATOM 871 C C . ASP A 1 107 ? -22.865 -9.629 28.958 1.00 92.50 107 ASP A C 1
ATOM 873 O O . ASP A 1 107 ? -22.877 -8.475 29.406 1.00 92.50 107 ASP A O 1
ATOM 877 N N . LEU A 1 108 ? -21.943 -10.052 28.091 1.00 93.62 108 LEU A N 1
ATOM 878 C CA . LEU A 1 108 ? -20.864 -9.210 27.582 1.00 93.62 108 LEU A CA 1
ATOM 879 C C . LEU A 1 108 ? -21.383 -8.023 26.762 1.00 93.62 108 LEU A C 1
ATOM 881 O O . LEU A 1 108 ? -20.730 -6.981 26.758 1.00 93.62 108 LEU A O 1
ATOM 885 N N . ASP A 1 109 ? -22.554 -8.131 26.137 1.00 93.75 109 ASP A N 1
ATOM 886 C CA . ASP A 1 109 ? -23.132 -7.088 25.285 1.00 93.75 109 ASP A CA 1
ATOM 887 C C . ASP A 1 109 ? -23.611 -5.922 26.134 1.00 93.75 109 ASP A C 1
ATOM 889 O O . ASP A 1 109 ? -23.263 -4.764 25.890 1.00 93.75 109 ASP A O 1
ATOM 893 N N . GLN A 1 110 ? -24.349 -6.237 27.196 1.00 92.19 110 GLN A N 1
ATOM 894 C CA . GLN A 1 110 ? -24.794 -5.239 28.163 1.00 92.19 110 GLN A CA 1
ATOM 895 C C . GLN A 1 110 ? -23.610 -4.650 28.928 1.00 92.19 110 GLN A C 1
ATOM 897 O O . GLN A 1 110 ? -23.561 -3.439 29.159 1.00 92.19 110 GLN A O 1
ATOM 902 N N . CYS A 1 111 ? -22.610 -5.475 29.255 1.00 93.12 111 CYS A N 1
ATOM 903 C CA . CYS A 1 111 ? -21.376 -4.982 29.850 1.00 93.12 111 CYS A CA 1
ATOM 904 C C . CYS A 1 111 ? -20.660 -3.989 28.922 1.00 93.12 111 CYS A C 1
ATOM 906 O O . CYS A 1 111 ? -20.255 -2.919 29.374 1.00 93.12 111 CYS A O 1
ATOM 908 N N . ALA A 1 112 ? -20.531 -4.305 27.633 1.00 94.75 112 ALA A N 1
ATOM 909 C CA . ALA A 1 112 ? -19.895 -3.440 26.647 1.00 94.75 112 ALA A CA 1
ATOM 910 C C . ALA A 1 112 ? -20.681 -2.148 26.411 1.00 94.75 112 ALA A C 1
ATOM 912 O O . ALA A 1 112 ? -20.079 -1.077 26.437 1.00 94.75 112 ALA A O 1
ATOM 913 N N . SER A 1 113 ? -22.010 -2.228 26.262 1.00 93.19 113 SER A N 1
ATOM 914 C CA . SER A 1 113 ? -22.890 -1.053 26.182 1.00 93.19 113 SER A CA 1
ATOM 915 C C . SER A 1 113 ? -22.673 -0.144 27.383 1.00 93.19 113 SER A C 1
ATOM 917 O O . SER A 1 113 ? -22.492 1.062 27.233 1.00 93.19 113 SER A O 1
ATOM 919 N N . ARG A 1 114 ? -22.588 -0.728 28.583 1.00 91.25 114 ARG A N 1
ATOM 920 C CA . ARG A 1 114 ? -22.369 0.060 29.789 1.00 91.25 114 ARG A CA 1
ATOM 921 C C . ARG A 1 114 ? -20.984 0.687 29.848 1.00 91.25 114 ARG A C 1
ATOM 923 O O . ARG A 1 114 ? -20.845 1.798 30.349 1.00 91.25 114 ARG A O 1
ATOM 930 N N . LEU A 1 115 ? -19.957 0.000 29.359 1.00 93.81 115 LEU A N 1
ATOM 931 C CA . LEU A 1 115 ? -18.629 0.591 29.220 1.00 93.81 115 LEU A CA 1
ATOM 932 C C . LEU A 1 115 ? -18.650 1.736 28.193 1.00 93.81 115 LEU A C 1
ATOM 934 O O . LEU A 1 115 ? -18.120 2.802 28.475 1.00 93.81 115 LEU A O 1
ATOM 938 N N . ILE A 1 116 ? -19.338 1.597 27.060 1.00 93.94 116 ILE A N 1
ATOM 939 C CA . ILE A 1 116 ? -19.497 2.699 26.096 1.00 93.94 116 ILE A CA 1
ATOM 940 C C . ILE A 1 116 ? -20.125 3.927 26.766 1.00 93.94 116 ILE A C 1
ATOM 942 O O . ILE A 1 116 ? -19.561 5.014 26.663 1.00 93.94 116 ILE A O 1
ATOM 946 N N . ASP A 1 117 ? -21.212 3.753 27.522 1.00 90.31 117 ASP A N 1
ATOM 947 C CA . ASP A 1 117 ? -21.878 4.858 28.229 1.00 90.31 117 ASP A CA 1
ATOM 948 C C . ASP A 1 117 ? -20.984 5.522 29.286 1.00 90.31 117 ASP A C 1
ATOM 950 O O . ASP A 1 117 ? -21.112 6.710 29.582 1.00 90.31 117 ASP A O 1
ATOM 954 N N . LEU A 1 118 ? -20.096 4.745 29.912 1.00 90.31 118 LEU A N 1
ATOM 955 C CA . LEU A 1 118 ? -19.168 5.250 30.920 1.00 90.31 118 LEU A CA 1
ATOM 956 C C . LEU A 1 118 ? -17.990 6.016 30.295 1.00 90.31 118 LEU A C 1
ATOM 958 O O . LEU A 1 118 ? -17.351 6.801 31.001 1.00 90.31 118 LEU A O 1
ATOM 962 N N . ALA A 1 119 ? -17.698 5.838 29.006 1.00 89.38 119 ALA A N 1
ATOM 963 C CA . ALA A 1 119 ? -16.738 6.670 28.287 1.00 89.38 119 ALA A CA 1
ATOM 964 C C . ALA A 1 119 ? -17.316 8.089 28.069 1.00 89.38 119 ALA A C 1
ATOM 966 O O . ALA A 1 119 ? -18.516 8.237 27.863 1.00 89.38 119 ALA A O 1
ATOM 967 N N . PRO A 1 120 ? -16.512 9.170 28.136 1.00 83.06 120 PRO A N 1
ATOM 968 C CA . PRO A 1 120 ? -15.046 9.225 28.160 1.00 83.06 120 PRO A CA 1
ATOM 969 C C . PRO A 1 120 ? -14.423 9.135 29.566 1.00 83.06 120 PRO A C 1
ATOM 971 O O . PRO A 1 120 ? -13.230 9.394 29.742 1.00 83.06 120 PRO A O 1
ATOM 974 N N . PHE A 1 121 ? -15.200 8.812 30.600 1.00 83.94 121 PHE A N 1
ATOM 975 C CA . PHE A 1 121 ? -14.728 8.893 31.975 1.00 83.94 121 PHE A CA 1
ATOM 976 C C . PHE A 1 121 ? -13.873 7.683 32.339 1.00 83.94 121 PHE A C 1
ATOM 978 O O . PHE A 1 121 ? -14.342 6.550 32.442 1.00 83.94 121 PHE A O 1
ATOM 985 N N . LYS A 1 122 ? -12.595 7.938 32.618 1.00 82.38 122 LYS A N 1
ATOM 986 C CA . LYS A 1 122 ? -11.672 6.897 33.064 1.00 82.38 122 LYS A CA 1
ATOM 987 C C . LYS A 1 122 ? -12.061 6.405 34.463 1.00 82.38 122 LYS A C 1
ATOM 989 O O . LYS A 1 122 ? -11.914 7.126 35.454 1.00 82.38 122 LYS A O 1
ATOM 994 N N . ILE A 1 123 ? -12.565 5.174 34.537 1.00 86.81 123 ILE A N 1
ATOM 995 C CA . ILE A 1 123 ? -12.752 4.434 35.788 1.00 86.81 123 ILE A CA 1
ATOM 996 C C . ILE A 1 123 ? -11.814 3.231 35.766 1.00 86.81 123 ILE A C 1
ATOM 998 O O . ILE A 1 123 ? -11.964 2.325 34.949 1.00 86.81 123 ILE A O 1
ATOM 1002 N N . ASP A 1 124 ? -10.853 3.212 36.687 1.00 89.19 124 ASP A N 1
ATOM 1003 C CA . ASP A 1 124 ? -9.918 2.094 36.804 1.00 89.19 124 ASP A CA 1
ATOM 1004 C C . ASP A 1 124 ? -10.638 0.803 37.214 1.00 89.19 124 ASP A C 1
ATOM 1006 O O . ASP A 1 124 ? -11.641 0.840 37.934 1.00 89.19 124 ASP A O 1
ATOM 1010 N N . GLY A 1 125 ? -10.080 -0.342 36.819 1.00 90.25 125 GLY A N 1
ATOM 1011 C CA . GLY A 1 125 ? -10.579 -1.667 37.205 1.00 90.25 125 GLY A CA 1
ATOM 1012 C C . GLY A 1 125 ? -11.414 -2.381 36.142 1.00 90.25 125 GLY A C 1
ATOM 1013 O O . GLY A 1 125 ? -11.815 -3.516 36.373 1.00 90.25 125 GLY A O 1
ATOM 1014 N N . PHE A 1 126 ? -11.636 -1.766 34.975 1.00 94.19 126 PHE A N 1
ATOM 1015 C CA . PHE A 1 126 ? -12.382 -2.374 33.862 1.00 94.19 126 PHE A CA 1
ATOM 1016 C C . PHE A 1 126 ? -11.513 -2.959 32.742 1.00 94.19 126 PHE A C 1
ATOM 1018 O O . PHE A 1 126 ? -12.041 -3.636 31.867 1.00 94.19 126 PHE A O 1
ATOM 1025 N N . SER A 1 127 ? -10.190 -2.775 32.775 1.00 92.69 127 SER A N 1
ATOM 1026 C CA . SER A 1 127 ? -9.283 -3.253 31.718 1.00 92.69 127 SER A CA 1
ATOM 1027 C C . SER A 1 127 ? -9.373 -4.760 31.467 1.00 92.69 127 SER A C 1
ATOM 1029 O O . SER A 1 127 ? -9.344 -5.190 30.320 1.00 92.69 127 SER A O 1
ATOM 1031 N N . ALA A 1 128 ? -9.507 -5.566 32.527 1.00 91.94 128 ALA A N 1
ATOM 1032 C CA . ALA A 1 128 ? -9.642 -7.016 32.397 1.00 91.94 128 ALA A CA 1
ATOM 1033 C C . ALA A 1 128 ? -10.953 -7.401 31.694 1.00 91.94 128 ALA A C 1
ATOM 1035 O O . ALA A 1 128 ? -10.922 -8.183 30.753 1.00 91.94 128 ALA A O 1
ATOM 1036 N N . LEU A 1 129 ? -12.076 -6.792 32.092 1.00 94.12 129 LEU A N 1
ATOM 1037 C CA . LEU A 1 129 ? -13.375 -7.020 31.455 1.00 94.12 129 LEU A CA 1
ATOM 1038 C C . LEU A 1 129 ? -13.367 -6.570 29.991 1.00 94.12 129 LEU A C 1
ATOM 1040 O O . LEU A 1 129 ? -13.824 -7.308 29.126 1.00 94.12 129 LEU A O 1
ATOM 1044 N N . ALA A 1 130 ? -12.796 -5.399 29.701 1.00 95.38 130 ALA A N 1
ATOM 1045 C CA . ALA A 1 130 ? -12.702 -4.902 28.335 1.00 95.38 130 ALA A CA 1
ATOM 1046 C C . ALA A 1 130 ? -11.852 -5.819 27.434 1.00 95.38 130 ALA A C 1
ATOM 1048 O O . ALA A 1 130 ? -12.211 -6.039 26.280 1.00 95.38 130 ALA A O 1
ATOM 1049 N N . ARG A 1 131 ? -10.773 -6.413 27.971 1.00 94.94 131 ARG A N 1
ATOM 1050 C CA . ARG A 1 131 ? -9.989 -7.456 27.285 1.00 94.94 131 ARG A CA 1
ATOM 1051 C C . ARG A 1 131 ? -10.786 -8.727 27.049 1.00 94.94 131 ARG A C 1
ATOM 1053 O O . ARG A 1 131 ? -10.731 -9.241 25.940 1.00 94.94 131 ARG A O 1
ATOM 1060 N N . THR A 1 132 ? -11.539 -9.201 28.039 1.00 94.81 132 THR A N 1
ATOM 1061 C CA . THR A 1 132 ? -12.413 -10.368 27.867 1.00 94.81 132 THR A CA 1
ATOM 1062 C C . THR A 1 132 ? -13.431 -10.133 26.752 1.00 94.81 132 THR A C 1
ATOM 1064 O O . THR A 1 132 ? -13.559 -10.977 25.874 1.00 94.81 132 THR A O 1
ATOM 1067 N N . ILE A 1 133 ? -14.095 -8.970 26.740 1.00 95.44 133 ILE A N 1
ATOM 1068 C CA . ILE A 1 133 ? -15.065 -8.601 25.695 1.00 95.44 133 ILE A CA 1
ATOM 1069 C C . ILE A 1 133 ? -14.385 -8.546 24.324 1.00 95.44 133 ILE A C 1
ATOM 1071 O O . ILE A 1 133 ? -14.874 -9.152 23.376 1.00 95.44 133 ILE A O 1
ATOM 1075 N N . GLN A 1 134 ? -13.248 -7.850 24.205 1.00 95.50 134 GLN A N 1
ATOM 1076 C CA . GLN A 1 134 ? -12.536 -7.760 22.929 1.00 95.50 134 GLN A CA 1
ATOM 1077 C C . GLN A 1 134 ? -12.135 -9.147 22.413 1.00 95.50 134 GLN A C 1
ATOM 1079 O O . GLN A 1 134 ? -12.370 -9.432 21.244 1.00 95.50 134 GLN A O 1
ATOM 1084 N N . GLN A 1 135 ? -11.554 -9.996 23.265 1.00 94.31 135 GLN A N 1
ATOM 1085 C CA . GLN A 1 135 ? -11.112 -11.341 22.888 1.00 94.31 135 GLN A CA 1
ATOM 1086 C C . GLN A 1 135 ? -12.280 -12.222 22.444 1.00 94.31 135 GLN A C 1
ATOM 1088 O O . GLN A 1 135 ? -12.174 -12.889 21.418 1.00 94.31 135 GLN A O 1
ATOM 1093 N N . ASP A 1 136 ? -13.390 -12.198 23.185 1.00 94.62 136 ASP A N 1
ATOM 1094 C CA . ASP A 1 136 ? -14.596 -12.943 22.827 1.00 94.62 136 ASP A CA 1
ATOM 1095 C C . ASP A 1 136 ? -15.145 -12.486 21.468 1.00 94.62 136 ASP A C 1
ATOM 1097 O O . ASP A 1 136 ? -15.383 -13.300 20.579 1.00 94.62 136 ASP A O 1
ATOM 1101 N N . TRP A 1 137 ? -15.254 -11.176 21.249 1.00 94.81 137 TRP A N 1
ATOM 1102 C CA . TRP A 1 137 ? -15.781 -10.627 19.998 1.00 94.81 137 TRP A CA 1
ATOM 1103 C C . TRP A 1 137 ? -14.834 -10.785 18.807 1.00 94.81 137 TRP A C 1
ATOM 1105 O O . TRP A 1 137 ? -15.290 -10.887 17.665 1.00 94.81 137 TRP A O 1
ATOM 1115 N N . GLU A 1 138 ? -13.522 -10.822 19.042 1.00 89.69 138 GLU A N 1
ATOM 1116 C CA . GLU A 1 138 ? -12.544 -11.175 18.014 1.00 89.69 138 GLU A CA 1
ATOM 1117 C C . GLU A 1 138 ? -12.689 -12.642 17.602 1.00 89.69 138 GLU A C 1
ATOM 1119 O O . GLU A 1 138 ? -12.742 -12.910 16.399 1.00 89.69 138 GLU A O 1
ATOM 1124 N N . LEU A 1 139 ? -12.817 -13.554 18.576 1.00 91.62 139 LEU A N 1
ATOM 1125 C CA . LEU A 1 139 ? -12.979 -14.997 18.363 1.00 91.62 139 LEU A CA 1
ATOM 1126 C C . LEU A 1 139 ? -14.309 -15.334 17.673 1.00 91.62 139 LEU A C 1
ATOM 1128 O O . LEU A 1 139 ? -14.336 -16.134 16.741 1.00 91.62 139 LEU A O 1
ATOM 1132 N N . ASN A 1 140 ? -15.392 -14.684 18.097 1.00 91.12 140 ASN A N 1
ATOM 1133 C CA . ASN A 1 140 ? -16.741 -14.884 17.566 1.00 91.12 140 ASN A CA 1
ATOM 1134 C C . ASN A 1 140 ? -17.030 -14.036 16.315 1.00 91.12 140 ASN A C 1
ATOM 1136 O O . ASN A 1 140 ? -18.157 -14.036 15.830 1.00 91.12 140 ASN A O 1
ATOM 1140 N N . ALA A 1 141 ? -16.030 -13.307 15.804 1.00 87.94 141 ALA A N 1
ATOM 1141 C CA . ALA A 1 141 ? -16.132 -12.446 14.627 1.00 87.94 141 ALA A CA 1
ATOM 1142 C C . ALA A 1 141 ? -17.358 -11.516 14.641 1.00 87.94 141 ALA A C 1
ATOM 1144 O O . ALA A 1 141 ? -18.069 -11.379 13.650 1.00 87.94 141 ALA A O 1
ATOM 1145 N N . ARG A 1 142 ? -17.608 -10.852 15.773 1.00 89.38 142 ARG A N 1
ATOM 1146 C CA . ARG A 1 142 ? -18.707 -9.886 15.872 1.00 89.38 142 ARG A CA 1
ATOM 1147 C C . ARG A 1 142 ? -18.463 -8.697 14.942 1.00 89.38 142 ARG A C 1
ATOM 1149 O O . ARG A 1 142 ? -17.344 -8.186 14.876 1.00 89.38 142 ARG A O 1
ATOM 1156 N N . GLU A 1 143 ? -19.523 -8.242 14.272 1.00 89.94 143 GLU A N 1
ATOM 1157 C CA . GLU A 1 143 ? -19.467 -7.230 13.207 1.00 89.94 143 GLU A CA 1
ATOM 1158 C C . GLU A 1 143 ? -20.497 -6.092 13.352 1.00 89.94 143 GLU A C 1
ATOM 1160 O O . GLU A 1 143 ? -20.635 -5.281 12.446 1.00 89.94 143 GLU A O 1
ATOM 1165 N N . ASP A 1 144 ? -21.197 -5.957 14.478 1.00 91.38 144 ASP A N 1
ATOM 1166 C CA . ASP A 1 144 ? -22.275 -4.967 14.663 1.00 91.38 144 ASP A CA 1
ATOM 1167 C C . ASP A 1 144 ? -21.813 -3.625 15.261 1.00 91.38 144 ASP A C 1
ATOM 1169 O O . ASP A 1 144 ? -20.686 -3.484 15.743 1.00 91.38 144 ASP A O 1
ATOM 1173 N N . ASP A 1 145 ? -22.654 -2.588 15.177 1.00 91.69 145 ASP A N 1
ATOM 1174 C CA . ASP A 1 145 ? -22.315 -1.214 15.592 1.00 91.69 145 ASP A CA 1
ATOM 1175 C C . ASP A 1 145 ? -21.935 -1.087 17.067 1.00 91.69 145 ASP A C 1
ATOM 1177 O O . ASP A 1 145 ? -21.142 -0.208 17.415 1.00 91.69 145 ASP A O 1
ATOM 1181 N N . LEU A 1 146 ? -22.408 -2.010 17.908 1.00 93.81 146 LEU A N 1
ATOM 1182 C CA . LEU A 1 146 ? -21.975 -2.105 19.295 1.00 93.81 146 LEU A CA 1
ATOM 1183 C C . LEU A 1 146 ? -20.473 -2.417 19.382 1.00 93.81 146 LEU A C 1
ATOM 1185 O O . LEU A 1 146 ? -19.755 -1.738 20.119 1.00 93.81 146 LEU A O 1
ATOM 1189 N N . ALA A 1 147 ? -19.977 -3.372 18.587 1.00 94.31 147 ALA A N 1
ATOM 1190 C CA . ALA A 1 147 ? -18.550 -3.681 18.514 1.00 94.31 147 ALA A CA 1
ATOM 1191 C C . ALA A 1 147 ? -17.708 -2.469 18.095 1.00 94.31 147 ALA A C 1
ATOM 1193 O O . ALA A 1 147 ? -16.669 -2.188 18.698 1.00 94.31 147 ALA A O 1
ATOM 1194 N N . LEU A 1 148 ? -18.178 -1.703 17.106 1.00 92.75 148 LEU A N 1
ATOM 1195 C CA . LEU A 1 148 ? -17.460 -0.522 16.621 1.00 92.75 148 LEU A CA 1
ATOM 1196 C C . LEU A 1 148 ? -17.430 0.592 17.674 1.00 92.75 148 LEU A C 1
ATOM 1198 O O . LEU A 1 148 ? -16.370 1.172 17.925 1.00 92.75 148 LEU A O 1
ATOM 1202 N N . ALA A 1 149 ? -18.569 0.870 18.314 1.00 93.94 149 ALA A N 1
ATOM 1203 C CA . ALA A 1 149 ? -18.662 1.848 19.395 1.00 93.94 149 ALA A CA 1
ATOM 1204 C C . ALA A 1 149 ? -17.755 1.470 20.575 1.00 93.94 149 ALA A C 1
ATOM 1206 O O . ALA A 1 149 ? -17.047 2.323 21.113 1.00 93.94 149 ALA A O 1
ATOM 1207 N N . PHE A 1 150 ? -17.702 0.184 20.923 1.00 96.12 150 PHE A N 1
ATOM 1208 C CA . PHE A 1 150 ? -16.838 -0.320 21.984 1.00 96.12 150 PHE A CA 1
ATOM 1209 C C . PHE A 1 150 ? -15.349 -0.178 21.642 1.00 96.12 150 PHE A C 1
ATOM 1211 O O . PHE A 1 150 ? -14.570 0.329 22.451 1.00 96.12 150 PHE A O 1
ATOM 1218 N N . TYR A 1 151 ? -14.934 -0.557 20.428 1.00 95.69 151 TYR A N 1
ATOM 1219 C CA . TYR A 1 151 ? -13.530 -0.464 20.015 1.00 95.69 151 TYR A CA 1
ATOM 1220 C C . TYR A 1 151 ? -13.003 0.978 19.964 1.00 95.69 151 TYR A C 1
ATOM 1222 O O . TYR A 1 151 ? -11.816 1.206 20.214 1.00 95.69 151 TYR A O 1
ATOM 1230 N N . ARG A 1 152 ? -13.881 1.965 19.738 1.00 93.69 152 ARG A N 1
ATOM 1231 C CA . ARG A 1 152 ? -13.544 3.399 19.814 1.00 93.69 152 ARG A CA 1
ATOM 1232 C C . ARG A 1 152 ? -13.195 3.872 21.226 1.00 93.69 152 ARG A C 1
ATOM 1234 O O . ARG A 1 152 ? -12.424 4.819 21.366 1.00 93.69 152 ARG A O 1
ATOM 1241 N N . VAL A 1 153 ? -13.716 3.218 22.266 1.00 94.94 153 VAL A N 1
ATOM 1242 C CA . VAL A 1 153 ? -13.509 3.624 23.668 1.00 94.94 153 VAL A CA 1
ATOM 1243 C C . VAL A 1 153 ? -12.472 2.775 24.411 1.00 94.94 153 VAL A C 1
ATOM 1245 O O . VAL A 1 153 ? -12.178 3.053 25.572 1.00 94.94 153 VAL A O 1
ATOM 1248 N N . LEU A 1 154 ? -11.852 1.778 23.766 1.00 94.69 154 LEU A N 1
ATOM 1249 C CA . LEU A 1 154 ? -10.879 0.875 24.406 1.00 94.69 154 LEU A CA 1
ATOM 1250 C C . LEU A 1 154 ? -9.709 1.607 25.083 1.00 94.69 154 LEU A C 1
ATOM 1252 O O . LEU A 1 154 ? -9.230 1.172 26.132 1.00 94.69 154 LEU A O 1
ATOM 1256 N N . THR A 1 155 ? -9.264 2.741 24.543 1.00 94.44 155 THR A N 1
ATOM 1257 C CA . THR A 1 155 ? -8.170 3.534 25.134 1.00 94.44 155 THR A CA 1
ATOM 1258 C C . THR A 1 155 ? -8.506 4.054 26.537 1.00 94.44 155 THR A C 1
ATOM 1260 O O . THR A 1 155 ? -7.617 4.149 27.387 1.00 94.44 155 THR A O 1
ATOM 1263 N N . VAL A 1 156 ? -9.789 4.297 26.835 1.00 93.69 156 VAL A N 1
ATOM 1264 C CA . VAL A 1 156 ? -10.278 4.654 28.181 1.00 93.69 156 VAL A CA 1
ATOM 1265 C C . VAL A 1 156 ? -10.016 3.518 29.176 1.00 93.69 156 VAL A C 1
ATOM 1267 O O . VAL A 1 156 ? -9.747 3.766 30.353 1.00 93.69 156 VAL A O 1
ATOM 1270 N N . TYR A 1 157 ? -10.012 2.273 28.695 1.00 93.81 157 TYR A N 1
ATOM 1271 C CA . TYR A 1 157 ? -9.865 1.053 29.490 1.00 93.81 157 TYR A CA 1
ATOM 1272 C C . TYR A 1 157 ? -8.450 0.470 29.484 1.00 93.81 157 TYR A C 1
ATOM 1274 O O . TYR A 1 157 ? -8.254 -0.684 29.864 1.00 93.81 157 TYR A O 1
ATOM 1282 N N . GLY A 1 158 ? -7.441 1.274 29.141 1.00 91.31 158 GLY A N 1
ATOM 1283 C CA . GLY A 1 158 ? -6.030 0.906 29.293 1.00 91.31 158 GLY A CA 1
ATOM 1284 C C . GLY A 1 158 ? -5.432 0.149 28.108 1.00 91.31 158 GLY A C 1
ATOM 1285 O O . GLY A 1 158 ? -4.324 -0.370 28.229 1.00 91.31 158 GLY A O 1
ATOM 1286 N N . PHE A 1 159 ? -6.133 0.103 26.976 1.00 94.25 159 PHE A N 1
ATOM 1287 C CA . PHE A 1 159 ? -5.531 -0.288 25.706 1.00 94.25 159 PHE A CA 1
ATOM 1288 C C . PHE A 1 159 ? -4.636 0.823 25.176 1.00 94.25 159 PHE A C 1
ATOM 1290 O O . PHE A 1 159 ? -4.931 2.013 25.326 1.00 94.25 159 PHE A O 1
ATOM 1297 N N . SER A 1 160 ? -3.545 0.436 24.523 1.00 95.06 160 SER A N 1
ATOM 1298 C CA . SER A 1 160 ? -2.762 1.387 23.746 1.00 95.06 160 SER A CA 1
ATOM 1299 C C . SER A 1 160 ? -3.580 1.900 22.558 1.00 95.06 160 SER A C 1
ATOM 1301 O O . SER A 1 160 ? -4.459 1.216 22.031 1.00 95.06 160 SER A O 1
ATOM 1303 N N . LEU A 1 161 ? -3.257 3.112 22.101 1.00 94.25 161 LEU A N 1
ATOM 1304 C CA . LEU A 1 161 ? -3.883 3.698 20.915 1.00 94.25 161 LEU A CA 1
ATOM 1305 C C . LEU A 1 161 ? -3.734 2.786 19.682 1.00 94.25 161 LEU A C 1
ATOM 1307 O O . LEU A 1 161 ? -4.653 2.673 18.877 1.00 94.25 161 LEU A O 1
ATOM 1311 N N . LEU A 1 162 ? -2.591 2.100 19.573 1.00 95.75 162 LEU A N 1
ATOM 1312 C CA . LEU A 1 162 ? -2.310 1.145 18.506 1.00 95.75 162 LEU A CA 1
ATOM 1313 C C . LEU A 1 162 ? -3.242 -0.075 18.563 1.00 95.75 162 LEU A C 1
ATOM 1315 O O . LEU A 1 162 ? -3.845 -0.408 17.550 1.00 95.75 162 LEU A O 1
ATOM 1319 N N . GLU A 1 163 ? -3.393 -0.715 19.728 1.00 95.00 163 GLU A N 1
ATOM 1320 C CA . GLU A 1 163 ? -4.273 -1.886 19.892 1.00 95.00 163 GLU A CA 1
ATOM 1321 C C . GLU A 1 163 ? -5.732 -1.549 19.565 1.00 95.00 163 GLU A C 1
ATOM 1323 O O . GLU A 1 163 ? -6.386 -2.288 18.830 1.00 95.00 163 GLU A O 1
ATOM 1328 N N . ALA A 1 164 ? -6.225 -0.407 20.055 1.00 94.94 164 ALA A N 1
ATOM 1329 C CA . ALA A 1 164 ? -7.587 0.042 19.779 1.00 94.94 164 ALA A CA 1
ATOM 1330 C C . ALA A 1 164 ? -7.811 0.309 18.280 1.00 94.94 164 ALA A C 1
ATOM 1332 O O . ALA A 1 164 ? -8.840 -0.081 17.731 1.00 94.94 164 ALA A O 1
ATOM 1333 N N . ALA A 1 165 ? -6.844 0.937 17.603 1.00 96.06 165 ALA A N 1
ATOM 1334 C CA . ALA A 1 165 ? -6.923 1.183 16.165 1.00 96.06 165 ALA A CA 1
ATOM 1335 C C . ALA A 1 165 ? -6.894 -0.122 15.351 1.00 96.06 165 ALA A C 1
ATOM 1337 O O . ALA A 1 165 ? -7.694 -0.283 14.433 1.00 96.06 165 ALA A O 1
ATOM 1338 N N . VAL A 1 166 ? -6.031 -1.079 15.714 1.00 96.25 166 VAL A N 1
ATOM 1339 C CA . VAL A 1 166 ? -5.964 -2.402 15.068 1.00 96.25 166 VAL A CA 1
ATOM 1340 C C . VAL A 1 166 ? -7.302 -3.140 15.180 1.00 96.25 166 VAL A C 1
ATOM 1342 O O . VAL A 1 166 ? -7.789 -3.663 14.178 1.00 96.25 166 VAL A O 1
ATOM 1345 N N . ALA A 1 167 ? -7.921 -3.146 16.365 1.00 94.69 167 ALA A N 1
ATOM 1346 C CA . ALA A 1 167 ? -9.225 -3.776 16.578 1.00 94.69 167 ALA A CA 1
ATOM 1347 C C . ALA A 1 167 ? -10.323 -3.131 15.711 1.00 94.69 167 ALA A C 1
ATOM 1349 O O . ALA A 1 167 ? -11.092 -3.837 15.055 1.00 94.69 167 ALA A O 1
ATOM 1350 N N . GLN A 1 168 ? -10.350 -1.793 15.635 1.00 94.94 168 GLN A N 1
ATOM 1351 C CA . GLN A 1 168 ? -11.292 -1.063 14.779 1.00 94.94 168 GLN A CA 1
ATOM 1352 C C . GLN A 1 168 ? -11.106 -1.399 13.296 1.00 94.94 168 GLN A C 1
ATOM 1354 O O . GLN A 1 168 ? -12.086 -1.699 12.619 1.00 94.94 168 GLN A O 1
ATOM 1359 N N . VAL A 1 169 ? -9.870 -1.396 12.784 1.00 94.88 169 VAL A N 1
ATOM 1360 C CA . VAL A 1 169 ? -9.611 -1.692 11.365 1.00 94.88 169 VAL A CA 1
ATOM 1361 C C . VAL A 1 169 ? -9.983 -3.130 11.018 1.00 94.88 169 VAL A C 1
ATOM 1363 O O . VAL A 1 169 ? -10.620 -3.350 9.991 1.00 94.88 169 VAL A O 1
ATOM 1366 N N . ARG A 1 170 ? -9.666 -4.105 11.880 1.00 94.19 170 ARG A N 1
ATOM 1367 C CA . ARG A 1 170 ? -10.065 -5.508 11.670 1.00 94.19 170 ARG A CA 1
ATOM 1368 C C . ARG A 1 170 ? -11.580 -5.667 11.605 1.00 94.19 170 ARG A C 1
ATOM 1370 O O . ARG A 1 170 ? -12.079 -6.347 10.714 1.00 94.19 170 ARG A O 1
ATOM 1377 N N . LEU A 1 171 ? -12.306 -5.019 12.516 1.00 93.25 171 LEU A N 1
ATOM 1378 C CA . LEU A 1 171 ? -13.768 -5.015 12.511 1.00 93.25 171 LEU A CA 1
ATOM 1379 C C . LEU A 1 171 ? -14.325 -4.405 11.222 1.00 93.25 171 LEU A C 1
ATOM 1381 O O . LEU A 1 171 ? -15.185 -5.001 10.581 1.00 93.25 171 LEU A O 1
ATOM 1385 N N . LEU A 1 172 ? -13.827 -3.227 10.848 1.00 92.06 172 LEU A N 1
ATOM 1386 C CA . LEU A 1 172 ? -14.276 -2.506 9.663 1.00 92.06 172 LEU A CA 1
ATOM 1387 C C . LEU A 1 172 ? -14.002 -3.298 8.380 1.00 92.06 172 LEU A C 1
ATOM 1389 O O . LEU A 1 172 ? -14.876 -3.352 7.522 1.00 92.06 172 LEU A O 1
ATOM 1393 N N . ASN A 1 173 ? -12.844 -3.957 8.278 1.00 90.38 173 ASN A N 1
ATOM 1394 C CA . ASN A 1 173 ? -12.488 -4.782 7.123 1.00 90.38 173 ASN A CA 1
ATOM 1395 C C . ASN A 1 173 ? -13.464 -5.958 6.945 1.00 90.38 173 ASN A C 1
ATOM 1397 O O . ASN A 1 173 ? -13.910 -6.228 5.835 1.00 90.38 173 ASN A O 1
ATOM 1401 N N . ARG A 1 174 ? -13.873 -6.606 8.046 1.00 89.56 174 ARG A N 1
ATOM 1402 C CA . ARG A 1 174 ? -14.848 -7.709 8.006 1.00 89.56 174 ARG A CA 1
ATOM 1403 C C . ARG A 1 174 ? -16.223 -7.291 7.469 1.00 89.56 174 ARG A C 1
ATOM 1405 O O . ARG A 1 174 ? -16.875 -8.067 6.783 1.00 89.56 174 ARG A O 1
ATOM 1412 N N . ARG A 1 175 ? -16.631 -6.038 7.696 1.00 88.38 175 ARG A N 1
ATOM 1413 C CA . ARG A 1 175 ? -17.920 -5.505 7.218 1.00 88.38 175 ARG A CA 1
ATOM 1414 C C . ARG A 1 175 ? -17.962 -5.191 5.720 1.00 88.38 175 ARG A C 1
ATOM 1416 O O . ARG A 1 175 ? -19.038 -4.885 5.194 1.00 88.38 175 ARG A O 1
ATOM 1423 N N . VAL A 1 176 ? -16.824 -5.199 5.023 1.00 88.00 176 VAL A N 1
ATOM 1424 C CA . VAL A 1 176 ? -16.763 -4.817 3.606 1.00 88.00 176 VAL A CA 1
ATOM 1425 C C . VAL A 1 176 ? -17.370 -5.925 2.744 1.00 88.00 176 VAL A C 1
ATOM 1427 O O . VAL A 1 176 ? -16.711 -6.883 2.362 1.00 88.00 176 VAL A O 1
ATOM 1430 N N . SER A 1 177 ? -18.652 -5.775 2.411 1.00 84.38 177 SER A N 1
ATOM 1431 C CA . SER A 1 177 ? -19.417 -6.728 1.585 1.00 84.38 177 SER A CA 1
ATOM 1432 C C . SER A 1 177 ? -19.912 -6.142 0.256 1.00 84.38 177 SER A C 1
ATOM 1434 O O . SER A 1 177 ? -20.448 -6.858 -0.586 1.00 84.38 177 SER A O 1
ATOM 1436 N N . SER A 1 178 ? -19.749 -4.832 0.045 1.00 82.25 178 SER A N 1
ATOM 1437 C CA . SER A 1 178 ? -20.217 -4.124 -1.153 1.00 82.25 178 SER A CA 1
ATOM 1438 C C . SER A 1 178 ? -19.315 -2.942 -1.515 1.00 82.25 178 SER A C 1
ATOM 1440 O O . SER A 1 178 ? -18.519 -2.478 -0.700 1.00 82.25 178 SER A O 1
ATOM 1442 N N . SER A 1 179 ? -19.470 -2.407 -2.730 1.00 75.00 179 SER A N 1
ATOM 1443 C CA . SER A 1 179 ? -18.725 -1.225 -3.191 1.00 75.00 179 SER A CA 1
ATOM 1444 C C . SER A 1 179 ? -19.015 0.028 -2.360 1.00 75.00 179 SER A C 1
ATOM 1446 O O . SER A 1 179 ? -18.093 0.779 -2.057 1.00 75.00 179 SER A O 1
ATOM 1448 N N . LYS A 1 180 ? -20.270 0.236 -1.939 1.00 82.62 180 LYS A N 1
ATOM 1449 C CA . LYS A 1 180 ? -20.629 1.332 -1.027 1.00 82.62 180 LYS A CA 1
ATOM 1450 C C . LYS A 1 180 ? -19.956 1.153 0.335 1.00 82.62 180 LYS A C 1
ATOM 1452 O O . LYS A 1 180 ? -19.311 2.078 0.812 1.00 82.62 180 LYS A O 1
ATOM 1457 N N . ALA A 1 181 ? -20.020 -0.058 0.896 1.00 85.75 181 ALA A N 1
ATOM 1458 C CA . ALA A 1 181 ? -19.347 -0.377 2.154 1.00 85.75 181 ALA A CA 1
ATOM 1459 C C . ALA A 1 181 ? -17.826 -0.169 2.068 1.00 85.75 181 ALA A C 1
ATOM 1461 O O . ALA A 1 181 ? -17.210 0.220 3.053 1.00 85.75 181 ALA A O 1
ATOM 1462 N N . LYS A 1 182 ? -17.222 -0.372 0.888 1.00 88.56 182 LYS A N 1
ATOM 1463 C CA . LYS A 1 182 ? -15.800 -0.102 0.654 1.00 88.56 182 LYS A CA 1
ATOM 1464 C C . LYS A 1 182 ? -15.459 1.390 0.755 1.00 88.56 182 LYS A C 1
ATOM 1466 O O . LYS A 1 182 ? -14.422 1.723 1.314 1.00 88.56 182 LYS A O 1
ATOM 1471 N N . ILE A 1 183 ? -16.308 2.290 0.256 1.00 88.75 183 ILE A N 1
ATOM 1472 C CA . ILE A 1 183 ? -16.076 3.742 0.375 1.00 88.75 183 ILE A CA 1
ATOM 1473 C C . ILE A 1 183 ? -16.156 4.168 1.845 1.00 88.75 183 ILE A C 1
ATOM 1475 O O . ILE A 1 183 ? -15.205 4.758 2.356 1.00 88.75 183 ILE A O 1
ATOM 1479 N N . ASP A 1 184 ? -17.232 3.781 2.537 1.00 88.75 184 ASP A N 1
ATOM 1480 C CA . ASP A 1 184 ? -17.439 4.093 3.960 1.00 88.75 184 ASP A CA 1
ATOM 1481 C C . ASP A 1 184 ? -16.294 3.525 4.831 1.00 88.75 184 ASP A C 1
ATOM 1483 O O . ASP A 1 184 ? -15.821 4.154 5.785 1.00 88.75 184 ASP A O 1
ATOM 1487 N N . PHE A 1 185 ? -15.800 2.337 4.462 1.00 92.44 185 PHE A N 1
ATOM 1488 C CA . PHE A 1 185 ? -14.623 1.712 5.053 1.00 92.44 185 PHE A CA 1
ATOM 1489 C C . PHE A 1 185 ? -13.360 2.559 4.870 1.00 92.44 185 PHE A C 1
ATOM 1491 O O . PHE A 1 185 ? -12.654 2.804 5.846 1.00 92.44 185 PHE A O 1
ATOM 1498 N N . LEU A 1 186 ? -13.066 3.014 3.649 1.00 93.12 186 LEU A N 1
ATOM 1499 C CA . LEU A 1 186 ? -11.858 3.792 3.360 1.00 93.12 186 LEU A CA 1
ATOM 1500 C C . LEU A 1 186 ? -11.864 5.149 4.074 1.00 93.12 186 LEU A C 1
ATOM 1502 O O . LEU A 1 186 ? -10.818 5.580 4.565 1.00 93.12 186 LEU A O 1
ATOM 1506 N N . GLU A 1 187 ? -13.025 5.796 4.185 1.00 92.88 187 GLU A N 1
ATOM 1507 C CA . GLU A 1 187 ? -13.181 7.031 4.962 1.00 92.88 187 GLU A CA 1
ATOM 1508 C C . GLU A 1 187 ? -12.923 6.787 6.453 1.00 92.88 187 GLU A C 1
ATOM 1510 O O . GLU A 1 187 ? -12.091 7.468 7.059 1.00 92.88 187 GLU A O 1
ATOM 1515 N N . SER A 1 188 ? -13.536 5.746 7.021 1.00 93.56 188 SER A N 1
ATOM 1516 C CA . SER A 1 188 ? -13.324 5.362 8.422 1.00 93.56 188 SER A CA 1
ATOM 1517 C C . SER A 1 188 ? -11.865 4.977 8.697 1.00 93.56 188 SER A C 1
ATOM 1519 O O . SER A 1 188 ? -11.279 5.377 9.704 1.00 93.56 188 SER A O 1
ATOM 1521 N N . LEU A 1 189 ? -11.243 4.227 7.784 1.00 95.38 189 LEU A N 1
ATOM 1522 C CA . LEU A 1 189 ? -9.841 3.833 7.874 1.00 95.38 189 LEU A CA 1
ATOM 1523 C C . LEU A 1 189 ? -8.925 5.058 7.843 1.00 95.38 189 LEU A C 1
ATOM 1525 O O . LEU A 1 189 ? -8.002 5.157 8.654 1.00 95.38 189 LEU A O 1
ATOM 1529 N N . ARG A 1 190 ? -9.188 6.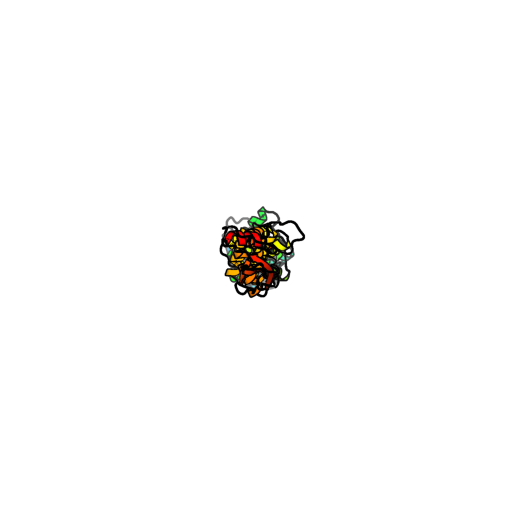012 6.944 1.00 95.31 190 ARG A N 1
ATOM 1530 C CA . ARG A 1 190 ? -8.460 7.282 6.894 1.00 95.31 190 ARG A CA 1
ATOM 1531 C C . ARG A 1 190 ? -8.550 8.012 8.232 1.00 95.31 190 ARG A C 1
ATOM 1533 O O . ARG A 1 190 ? -7.513 8.451 8.727 1.00 95.31 190 ARG A O 1
ATOM 1540 N N . GLU A 1 191 ? -9.744 8.156 8.802 1.00 95.12 191 GLU A N 1
ATOM 1541 C CA . GLU A 1 191 ? -9.931 8.837 10.089 1.00 95.12 191 GLU A CA 1
ATOM 1542 C C . GLU A 1 191 ? -9.120 8.166 11.202 1.00 95.12 191 GLU A C 1
ATOM 1544 O O . GLU A 1 191 ? -8.372 8.844 11.912 1.00 95.12 191 GLU A O 1
ATOM 1549 N N . ILE A 1 192 ? -9.185 6.834 11.295 1.00 94.88 192 ILE A N 1
ATOM 1550 C CA . ILE A 1 192 ? -8.415 6.056 12.276 1.00 94.88 192 ILE A CA 1
ATOM 1551 C C . ILE A 1 192 ? -6.910 6.281 12.086 1.00 94.88 192 ILE A C 1
ATOM 1553 O O . ILE A 1 192 ? -6.198 6.550 13.053 1.00 94.88 192 ILE A O 1
ATOM 1557 N N . ILE A 1 193 ? -6.403 6.222 10.848 1.00 94.94 193 ILE A N 1
ATOM 1558 C CA . ILE A 1 193 ? -4.977 6.446 10.572 1.00 94.94 193 ILE A CA 1
ATOM 1559 C C . ILE A 1 193 ? -4.561 7.883 10.931 1.00 94.94 193 ILE A C 1
ATOM 1561 O O . ILE A 1 193 ? -3.471 8.095 11.471 1.00 94.94 193 ILE A O 1
ATOM 1565 N N . GLN A 1 194 ? -5.403 8.878 10.645 1.00 94.38 194 GLN A N 1
ATOM 1566 C CA . GLN A 1 194 ? -5.098 10.290 10.899 1.00 94.38 194 GLN A CA 1
ATOM 1567 C C . GLN A 1 194 ? -5.046 10.626 12.394 1.00 94.38 194 GLN A C 1
ATOM 1569 O O . GLN A 1 194 ? -4.259 11.491 12.782 1.00 94.38 194 GLN A O 1
ATOM 1574 N N . GLN A 1 195 ? -5.791 9.902 13.231 1.00 93.69 195 GLN A N 1
ATOM 1575 C CA . GLN A 1 195 ? -5.729 10.018 14.693 1.00 93.69 195 GLN A CA 1
ATOM 1576 C C . GLN A 1 195 ? -4.442 9.429 15.295 1.00 93.69 195 GLN A C 1
ATOM 1578 O O . GLN A 1 195 ? -4.092 9.739 16.436 1.00 93.69 195 GLN A O 1
ATOM 1583 N N . LEU A 1 196 ? -3.713 8.595 14.546 1.00 95.69 196 LEU A N 1
ATOM 1584 C CA . LEU A 1 196 ? -2.463 7.993 15.003 1.00 95.69 196 LEU A CA 1
ATOM 1585 C C . LEU A 1 196 ? -1.251 8.902 14.743 1.00 95.69 196 LEU A C 1
ATOM 1587 O O . LEU A 1 196 ? -1.145 9.511 13.667 1.00 95.69 196 LEU A O 1
ATOM 1591 N N . PRO A 1 197 ? -0.260 8.910 15.661 1.00 96.44 197 PRO A N 1
ATOM 1592 C CA . PRO A 1 197 ? 1.058 9.470 15.387 1.00 96.44 197 PRO A CA 1
ATOM 1593 C C . PRO A 1 197 ? 1.669 8.848 14.128 1.00 96.44 197 PRO A C 1
ATOM 1595 O O . PRO A 1 197 ? 1.581 7.635 13.934 1.00 96.44 197 PRO A O 1
ATOM 1598 N N . VAL A 1 198 ? 2.352 9.654 13.308 1.00 95.25 198 VAL A N 1
ATOM 1599 C CA . VAL A 1 198 ? 2.931 9.234 12.013 1.00 95.25 198 VAL A CA 1
ATOM 1600 C C . VAL A 1 198 ? 3.765 7.952 12.135 1.00 95.25 198 VAL A C 1
ATOM 1602 O O . VAL A 1 198 ? 3.629 7.048 11.313 1.00 95.25 198 VAL A O 1
ATOM 1605 N N . ALA A 1 199 ? 4.556 7.828 13.205 1.00 94.94 199 ALA A N 1
ATOM 1606 C CA . ALA A 1 199 ? 5.406 6.665 13.470 1.00 94.94 199 ALA A CA 1
ATOM 1607 C C . ALA A 1 199 ? 4.639 5.350 13.740 1.00 94.94 199 ALA A C 1
ATOM 1609 O O . ALA A 1 199 ? 5.226 4.276 13.648 1.00 94.94 199 ALA A O 1
ATOM 1610 N N . MET A 1 200 ? 3.346 5.408 14.076 1.00 96.69 200 MET A N 1
ATOM 1611 C CA . MET A 1 200 ? 2.519 4.231 14.383 1.00 96.69 200 MET A CA 1
ATOM 1612 C C . MET A 1 200 ? 1.663 3.762 13.204 1.00 96.69 200 MET A C 1
ATOM 1614 O O . MET A 1 200 ? 1.180 2.633 13.226 1.00 96.69 200 MET A O 1
ATOM 1618 N N . ARG A 1 201 ? 1.466 4.598 12.178 1.00 96.44 201 ARG A N 1
ATOM 1619 C CA . ARG A 1 201 ? 0.490 4.355 11.100 1.00 96.44 201 ARG A CA 1
ATOM 1620 C C . ARG A 1 201 ? 0.785 3.089 10.298 1.00 96.44 201 ARG A C 1
ATOM 1622 O O . ARG A 1 201 ? -0.094 2.249 10.136 1.00 96.44 201 ARG A O 1
ATOM 1629 N N . SER A 1 202 ? 2.030 2.922 9.852 1.00 95.81 202 SER A N 1
ATOM 1630 C CA . SER A 1 202 ? 2.466 1.714 9.135 1.00 95.81 202 SER A CA 1
ATOM 1631 C C . SER A 1 202 ? 2.360 0.458 10.000 1.00 95.81 202 SER A C 1
ATOM 1633 O O . SER A 1 202 ? 1.833 -0.552 9.544 1.00 95.81 202 SER A O 1
ATOM 1635 N N . LYS A 1 203 ? 2.788 0.535 11.268 1.00 96.12 203 LYS A N 1
ATOM 1636 C CA . LYS A 1 203 ? 2.690 -0.575 12.227 1.00 96.12 203 LYS A CA 1
ATOM 1637 C C . LYS A 1 203 ? 1.241 -0.992 12.479 1.00 96.12 203 LYS A C 1
ATOM 1639 O O . LYS A 1 203 ? 0.969 -2.182 12.578 1.00 96.12 203 LYS A O 1
ATOM 1644 N N . MET A 1 204 ? 0.324 -0.031 12.573 1.00 96.81 204 MET A N 1
ATOM 1645 C CA . MET A 1 204 ? -1.100 -0.313 12.744 1.00 96.81 204 MET A CA 1
ATOM 1646 C C . MET A 1 204 ? -1.643 -1.130 11.575 1.00 96.81 204 MET A C 1
ATOM 1648 O O . MET A 1 204 ? -2.235 -2.178 11.810 1.00 96.81 204 MET A O 1
ATOM 1652 N N . LEU A 1 205 ? -1.391 -0.704 10.333 1.00 96.38 205 LEU A N 1
ATOM 1653 C CA . LEU A 1 205 ? -1.846 -1.451 9.158 1.00 96.38 205 LEU A CA 1
ATOM 1654 C C . LEU A 1 205 ? -1.208 -2.843 9.097 1.00 96.38 205 LEU A C 1
ATOM 1656 O O . LEU A 1 205 ? -1.921 -3.828 8.954 1.00 96.38 205 LEU A O 1
ATOM 1660 N N . SER A 1 206 ? 0.108 -2.944 9.289 1.00 95.50 206 SER A N 1
ATOM 1661 C CA . SER A 1 206 ? 0.818 -4.233 9.323 1.00 95.50 206 SER A CA 1
ATOM 1662 C C . SER A 1 206 ? 0.194 -5.202 10.341 1.00 95.50 206 SER A C 1
ATOM 1664 O O . SER A 1 206 ? -0.121 -6.339 9.998 1.00 95.50 206 SER A O 1
ATOM 1666 N N . GLN A 1 207 ? -0.126 -4.736 11.554 1.00 95.94 207 GLN A N 1
ATOM 1667 C CA . GLN A 1 207 ? -0.792 -5.561 12.568 1.00 95.94 207 GLN A CA 1
ATOM 1668 C C . GLN A 1 207 ? -2.256 -5.880 12.239 1.00 95.94 207 GLN A C 1
ATOM 1670 O O . GLN A 1 207 ? -2.719 -6.992 12.512 1.00 95.94 207 GLN A O 1
ATOM 1675 N N . ALA A 1 208 ? -3.002 -4.927 11.677 1.00 94.44 208 ALA A N 1
ATOM 1676 C CA . ALA A 1 208 ? -4.403 -5.120 11.312 1.00 94.44 208 ALA A CA 1
ATOM 1677 C C . ALA A 1 208 ? -4.563 -6.208 10.245 1.00 94.44 208 ALA A C 1
ATOM 1679 O O . ALA A 1 208 ? -5.422 -7.075 10.407 1.00 94.44 208 ALA A O 1
ATOM 1680 N N . TYR A 1 209 ? -3.678 -6.211 9.248 1.00 94.88 209 TYR A N 1
ATOM 1681 C CA . TYR A 1 209 ? -3.672 -7.153 8.125 1.00 94.88 209 TYR A CA 1
ATOM 1682 C C . TYR A 1 209 ? -2.715 -8.337 8.308 1.00 94.88 209 TYR A C 1
ATOM 1684 O O . TYR A 1 209 ? -2.535 -9.113 7.379 1.00 94.88 209 TYR A O 1
ATOM 1692 N N . GLN A 1 210 ? -2.109 -8.496 9.490 1.00 92.88 210 GLN A N 1
ATOM 1693 C CA . GLN A 1 210 ? -1.200 -9.608 9.811 1.00 92.88 210 GLN A CA 1
ATOM 1694 C C . GLN A 1 210 ? -0.062 -9.783 8.788 1.00 92.88 210 GLN A C 1
ATOM 1696 O O . GLN A 1 210 ? 0.285 -10.902 8.424 1.00 92.88 210 GLN A O 1
ATOM 1701 N N . ASP A 1 211 ? 0.488 -8.669 8.302 1.00 89.25 211 ASP A N 1
ATOM 1702 C CA . ASP A 1 211 ? 1.521 -8.640 7.259 1.00 89.25 211 ASP A CA 1
ATOM 1703 C C . ASP A 1 211 ? 1.124 -9.315 5.926 1.00 89.25 211 ASP A C 1
ATOM 1705 O O . ASP A 1 211 ? 1.988 -9.647 5.112 1.00 89.25 211 ASP A O 1
ATOM 1709 N N . ASP A 1 212 ? -0.177 -9.461 5.642 1.00 95.06 212 ASP A N 1
ATOM 1710 C CA . ASP A 1 212 ? -0.666 -9.874 4.324 1.00 95.06 212 ASP A CA 1
ATOM 1711 C C . ASP A 1 212 ? -0.409 -8.764 3.293 1.00 95.06 212 ASP A C 1
ATOM 1713 O O . ASP A 1 212 ? -1.185 -7.817 3.132 1.00 95.06 212 ASP A O 1
ATOM 1717 N N . TYR A 1 213 ? 0.710 -8.881 2.575 1.00 95.44 213 TYR A N 1
ATOM 1718 C CA . TYR A 1 213 ? 1.123 -7.905 1.568 1.00 95.44 213 TYR A CA 1
ATOM 1719 C C . TYR A 1 213 ? 0.152 -7.764 0.394 1.00 95.44 213 TYR A C 1
ATOM 1721 O O . TYR A 1 213 ? 0.201 -6.737 -0.281 1.00 95.44 213 TYR A O 1
ATOM 1729 N N . ILE A 1 214 ? -0.731 -8.736 0.143 1.00 95.94 214 ILE A N 1
ATOM 1730 C CA . ILE A 1 214 ? -1.763 -8.606 -0.893 1.00 95.94 214 ILE A CA 1
ATOM 1731 C C . ILE A 1 214 ? -2.816 -7.606 -0.422 1.00 95.94 214 ILE A C 1
ATOM 1733 O O . ILE A 1 214 ? -2.994 -6.568 -1.061 1.00 95.94 214 ILE A O 1
ATOM 1737 N N . GLN A 1 215 ? -3.435 -7.864 0.732 1.00 94.56 215 GLN A N 1
ATOM 1738 C CA . GLN A 1 215 ? -4.468 -6.981 1.286 1.00 94.56 215 GLN A CA 1
ATOM 1739 C C . GLN A 1 215 ? -3.915 -5.588 1.600 1.00 94.56 215 GLN A C 1
ATOM 1741 O O . GLN A 1 215 ? -4.556 -4.573 1.330 1.00 94.56 215 GLN A O 1
ATOM 1746 N N . LEU A 1 216 ? -2.688 -5.516 2.122 1.00 96.56 216 LEU A N 1
ATOM 1747 C CA . LEU A 1 216 ? -2.031 -4.241 2.387 1.00 96.56 216 LEU A CA 1
ATOM 1748 C C . LEU A 1 216 ? -1.814 -3.424 1.112 1.00 96.56 216 LEU A C 1
ATOM 1750 O O . LEU A 1 216 ? -2.016 -2.210 1.131 1.00 96.56 216 LEU A O 1
ATOM 1754 N N . ALA A 1 217 ? -1.415 -4.057 0.008 1.00 97.12 217 ALA A N 1
ATOM 1755 C CA . ALA A 1 217 ? -1.239 -3.353 -1.255 1.00 97.12 217 ALA A CA 1
ATOM 1756 C C . ALA A 1 217 ? -2.569 -2.850 -1.821 1.00 97.12 217 ALA A C 1
ATOM 1758 O O . ALA A 1 217 ? -2.619 -1.711 -2.278 1.00 97.12 217 ALA A O 1
ATOM 1759 N N . GLU A 1 218 ? -3.639 -3.647 -1.753 1.00 95.50 218 GLU A N 1
ATOM 1760 C CA . GLU A 1 218 ? -4.989 -3.227 -2.159 1.00 95.50 218 GLU A CA 1
ATOM 1761 C C . GLU A 1 218 ? -5.444 -1.993 -1.374 1.00 95.50 218 GLU A C 1
ATOM 1763 O O . GLU A 1 218 ? -5.823 -0.979 -1.960 1.00 95.50 218 GLU A O 1
ATOM 1768 N N . VAL A 1 219 ? -5.291 -2.035 -0.050 1.00 94.94 219 VAL A N 1
ATOM 1769 C CA . VAL A 1 219 ? -5.638 -0.924 0.842 1.00 94.94 219 VAL A CA 1
ATOM 1770 C C . VAL A 1 219 ? -4.805 0.317 0.537 1.00 94.94 219 VAL A C 1
ATOM 1772 O O . VAL A 1 219 ? -5.340 1.422 0.527 1.00 94.94 219 VAL A O 1
ATOM 1775 N N . LEU A 1 220 ? -3.506 0.174 0.264 1.00 96.31 220 LEU A N 1
ATOM 1776 C CA . LEU A 1 220 ? -2.678 1.309 -0.146 1.00 96.31 220 LEU A CA 1
ATOM 1777 C C . LEU A 1 220 ? -3.106 1.846 -1.521 1.00 96.31 220 LEU A C 1
ATOM 1779 O O . LEU A 1 220 ? -3.250 3.050 -1.679 1.00 96.31 220 LEU A O 1
ATOM 1783 N N . ILE A 1 221 ? -3.397 1.000 -2.507 1.00 96.38 221 ILE A N 1
ATOM 1784 C CA . ILE A 1 221 ? -3.916 1.463 -3.806 1.00 96.38 221 ILE A CA 1
ATOM 1785 C C . ILE A 1 221 ? -5.175 2.314 -3.615 1.00 96.38 221 ILE A C 1
ATOM 1787 O O . ILE A 1 221 ? -5.262 3.416 -4.164 1.00 96.38 221 ILE A O 1
ATOM 1791 N N . ASP A 1 222 ? -6.104 1.845 -2.787 1.00 94.06 222 ASP A N 1
ATOM 1792 C CA . ASP A 1 222 ? -7.353 2.546 -2.510 1.00 94.06 222 ASP A CA 1
ATOM 1793 C C . ASP A 1 222 ? -7.148 3.841 -1.697 1.00 94.06 222 ASP A C 1
ATOM 1795 O O . ASP A 1 222 ? -7.817 4.849 -1.937 1.00 94.06 222 ASP A O 1
ATOM 1799 N N . LEU A 1 223 ? -6.193 3.852 -0.760 1.00 93.88 223 LEU A N 1
ATOM 1800 C CA . LEU A 1 223 ? -5.886 5.015 0.079 1.00 93.88 223 LEU A CA 1
ATOM 1801 C C . LEU A 1 223 ? -5.061 6.101 -0.629 1.00 93.88 223 LEU A C 1
ATOM 1803 O O . LEU A 1 223 ? -4.886 7.190 -0.071 1.00 93.88 223 LEU A O 1
ATOM 1807 N N . ASN A 1 224 ? -4.532 5.837 -1.827 1.00 93.50 224 ASN A N 1
ATOM 1808 C CA . ASN A 1 224 ? -3.663 6.762 -2.563 1.00 93.50 224 ASN A CA 1
ATOM 1809 C C . ASN A 1 224 ? -4.290 8.159 -2.742 1.00 93.50 224 ASN A C 1
ATOM 1811 O O . ASN A 1 224 ? -3.608 9.181 -2.636 1.00 93.50 224 ASN A O 1
ATOM 1815 N N . THR A 1 225 ? -5.608 8.224 -2.933 1.00 88.88 225 THR A N 1
ATOM 1816 C CA . THR A 1 225 ? -6.357 9.480 -3.109 1.00 88.88 225 THR A CA 1
ATOM 1817 C C . THR A 1 225 ? -6.252 10.427 -1.908 1.00 88.88 225 THR A C 1
ATOM 1819 O O . THR A 1 225 ? -6.346 11.643 -2.077 1.00 88.88 225 THR A O 1
ATOM 1822 N N . PHE A 1 226 ? -5.995 9.900 -0.708 1.00 89.56 226 PHE A N 1
ATOM 1823 C CA . PHE A 1 226 ? -5.954 10.671 0.535 1.00 89.56 226 PHE A CA 1
ATOM 1824 C C . PHE A 1 226 ? -4.553 11.154 0.937 1.00 89.56 226 PHE A C 1
ATOM 1826 O O . PHE A 1 226 ? -4.447 11.929 1.888 1.00 89.56 226 PHE A O 1
ATOM 1833 N N . LYS A 1 227 ? -3.487 10.714 0.246 1.00 86.88 227 LYS A N 1
ATOM 1834 C CA . LYS A 1 227 ? -2.084 11.121 0.492 1.00 86.88 227 LYS A CA 1
ATOM 1835 C C . LYS A 1 227 ? -1.668 11.047 1.970 1.00 86.88 227 LYS A C 1
ATOM 1837 O O . LYS A 1 227 ? -1.170 12.009 2.553 1.00 86.88 227 LYS A O 1
ATOM 1842 N N . ILE A 1 228 ? -1.903 9.898 2.600 1.00 91.31 228 ILE A N 1
ATOM 1843 C CA . ILE A 1 228 ? -1.654 9.714 4.033 1.00 91.31 228 ILE A CA 1
ATOM 1844 C C . ILE A 1 228 ? -0.157 9.498 4.311 1.00 91.31 228 ILE A C 1
ATOM 1846 O O . ILE A 1 228 ? 0.442 8.513 3.877 1.00 91.31 228 ILE A O 1
ATOM 1850 N N . GLU A 1 229 ? 0.441 10.391 5.100 1.00 93.50 229 GLU A N 1
ATOM 1851 C CA . GLU A 1 229 ? 1.835 10.278 5.543 1.00 93.50 229 GLU A CA 1
ATOM 1852 C C . GLU A 1 229 ? 2.060 9.127 6.540 1.00 93.50 229 GLU A C 1
ATOM 1854 O O . GLU A 1 229 ? 1.148 8.718 7.262 1.00 93.50 229 GLU A O 1
ATOM 1859 N N . GLY A 1 230 ? 3.307 8.655 6.653 1.00 94.62 230 GLY A N 1
ATOM 1860 C CA . GLY A 1 230 ? 3.705 7.606 7.607 1.00 94.62 230 GLY A CA 1
ATOM 1861 C C . GLY A 1 230 ? 3.520 6.173 7.102 1.00 94.62 230 GLY A C 1
ATOM 1862 O O . GLY A 1 230 ? 3.806 5.223 7.832 1.00 94.62 230 GLY A O 1
ATOM 1863 N N . LEU A 1 231 ? 3.082 6.010 5.849 1.00 96.62 231 LEU A N 1
ATOM 1864 C CA . LEU A 1 231 ? 2.869 4.711 5.200 1.00 96.62 231 LEU A CA 1
ATOM 1865 C C . LEU A 1 231 ? 4.070 4.233 4.363 1.00 96.62 231 LEU A C 1
ATOM 1867 O O . LEU A 1 231 ? 4.078 3.104 3.879 1.00 96.62 231 LEU A O 1
ATOM 1871 N N . LYS A 1 232 ? 5.137 5.038 4.259 1.00 96.44 232 LYS A N 1
ATOM 1872 C CA . LYS A 1 232 ? 6.384 4.657 3.574 1.00 96.44 232 LYS A CA 1
ATOM 1873 C C . LYS A 1 232 ? 6.956 3.301 4.026 1.00 96.44 232 LYS A C 1
ATOM 1875 O O . LYS A 1 232 ? 7.314 2.520 3.148 1.00 96.44 232 LYS A O 1
ATOM 1880 N N . PRO A 1 233 ? 7.045 2.978 5.338 1.00 97.31 233 PRO A N 1
ATOM 1881 C CA . PRO A 1 233 ? 7.657 1.720 5.774 1.00 97.31 233 PRO A CA 1
ATOM 1882 C C . PRO A 1 233 ? 6.927 0.480 5.253 1.00 97.31 233 PRO A C 1
ATOM 1884 O O . PRO A 1 233 ? 7.571 -0.476 4.837 1.00 97.31 233 PRO A O 1
ATOM 1887 N N . ILE A 1 234 ? 5.591 0.512 5.223 1.00 97.00 234 ILE A N 1
ATOM 1888 C CA . ILE A 1 234 ? 4.794 -0.624 4.752 1.00 97.00 234 ILE A CA 1
ATOM 1889 C C . ILE A 1 234 ? 4.817 -0.730 3.225 1.00 97.00 234 ILE A C 1
ATOM 1891 O O . ILE A 1 234 ? 4.966 -1.826 2.696 1.00 97.00 234 ILE A O 1
ATOM 1895 N N . ALA A 1 235 ? 4.799 0.403 2.511 1.00 97.31 235 ALA A N 1
ATOM 1896 C CA . ALA A 1 235 ? 4.983 0.411 1.062 1.00 97.31 235 ALA A CA 1
ATOM 1897 C C . ALA A 1 235 ? 6.365 -0.141 0.658 1.00 97.31 235 ALA A C 1
ATOM 1899 O O . ALA A 1 235 ? 6.470 -0.913 -0.294 1.00 97.31 235 ALA A O 1
ATOM 1900 N N . ALA A 1 236 ? 7.420 0.218 1.401 1.00 97.00 236 ALA A N 1
ATOM 1901 C CA . ALA A 1 236 ? 8.769 -0.300 1.188 1.00 97.00 236 ALA A CA 1
ATOM 1902 C C . ALA A 1 236 ? 8.856 -1.813 1.449 1.00 97.00 236 ALA A C 1
ATOM 1904 O O . ALA A 1 236 ? 9.463 -2.519 0.647 1.00 97.00 236 ALA A O 1
ATOM 1905 N N . ALA A 1 237 ? 8.214 -2.308 2.515 1.00 96.88 237 ALA A N 1
ATOM 1906 C CA . ALA A 1 237 ? 8.172 -3.735 2.835 1.00 96.88 237 ALA A CA 1
ATOM 1907 C C . ALA A 1 237 ? 7.481 -4.558 1.733 1.00 96.88 237 ALA A C 1
ATOM 1909 O O . ALA A 1 237 ? 8.034 -5.559 1.283 1.00 96.88 237 ALA A O 1
ATOM 1910 N N . ILE A 1 238 ? 6.326 -4.095 1.233 1.00 97.25 238 ILE A N 1
ATOM 1911 C CA . ILE A 1 238 ? 5.622 -4.741 0.111 1.00 97.25 238 ILE A CA 1
ATOM 1912 C C . ILE A 1 238 ? 6.506 -4.745 -1.139 1.00 97.25 238 ILE A C 1
ATOM 1914 O O . ILE A 1 238 ? 6.680 -5.791 -1.760 1.00 97.25 238 ILE A O 1
ATOM 1918 N N . LYS A 1 239 ? 7.098 -3.592 -1.497 1.00 95.94 239 LYS A N 1
ATOM 1919 C CA . LYS A 1 239 ? 7.996 -3.490 -2.658 1.00 95.94 239 LYS A CA 1
ATOM 1920 C C . LYS A 1 239 ? 9.149 -4.485 -2.555 1.00 95.94 239 LYS A C 1
ATOM 1922 O O . LYS A 1 239 ? 9.398 -5.192 -3.523 1.00 95.94 239 LYS A O 1
ATOM 1927 N N . GLN A 1 240 ? 9.827 -4.539 -1.408 1.00 96.00 240 GLN A N 1
ATOM 1928 C CA . GLN A 1 240 ? 10.943 -5.455 -1.192 1.00 96.00 240 GLN A CA 1
ATOM 1929 C C . GLN A 1 240 ? 10.502 -6.913 -1.368 1.00 96.00 240 GLN A C 1
ATOM 1931 O O . GLN A 1 240 ? 11.097 -7.636 -2.164 1.00 96.00 240 GLN A O 1
ATOM 1936 N N . ALA A 1 241 ? 9.427 -7.324 -0.692 1.00 95.31 241 ALA A N 1
ATOM 1937 C CA . ALA A 1 241 ? 8.928 -8.692 -0.774 1.00 95.31 241 ALA A CA 1
ATOM 1938 C C . ALA A 1 241 ? 8.525 -9.084 -2.205 1.00 95.31 241 ALA A C 1
ATOM 1940 O O . ALA A 1 241 ? 8.784 -10.200 -2.651 1.00 95.31 241 ALA A O 1
ATOM 1941 N N . TRP A 1 242 ? 7.905 -8.171 -2.952 1.00 96.06 242 TRP A N 1
ATOM 1942 C CA . TRP A 1 242 ? 7.476 -8.433 -4.327 1.00 96.06 242 TRP A CA 1
ATOM 1943 C C . TRP A 1 242 ? 8.611 -8.382 -5.344 1.00 96.06 242 TRP A C 1
ATOM 1945 O O . TRP A 1 242 ? 8.544 -9.094 -6.346 1.00 96.06 242 TRP A O 1
ATOM 1955 N N . ASP A 1 243 ? 9.654 -7.593 -5.086 1.00 91.38 243 ASP A N 1
ATOM 1956 C CA . ASP A 1 243 ? 10.880 -7.625 -5.880 1.00 91.38 243 ASP A CA 1
ATOM 1957 C C . ASP A 1 243 ? 11.608 -8.961 -5.714 1.00 91.38 243 ASP A C 1
ATOM 1959 O O . ASP A 1 243 ? 12.016 -9.544 -6.717 1.00 91.38 243 ASP A O 1
ATOM 1963 N N . GLU A 1 244 ? 11.708 -9.472 -4.483 1.00 92.94 244 GLU A N 1
ATOM 1964 C CA . GLU A 1 244 ? 12.303 -10.782 -4.175 1.00 92.94 244 GLU A CA 1
ATOM 1965 C C . GLU A 1 244 ? 11.503 -11.943 -4.791 1.00 92.94 244 GLU A C 1
ATOM 1967 O O . GLU A 1 244 ? 12.082 -12.903 -5.293 1.00 92.94 244 GLU A O 1
ATOM 1972 N N . GLN A 1 245 ? 10.171 -11.843 -4.805 1.00 91.88 245 GLN A N 1
ATOM 1973 C CA . GLN A 1 245 ? 9.277 -12.832 -5.428 1.00 91.88 245 GLN A CA 1
ATOM 1974 C C . GLN A 1 245 ? 9.128 -12.656 -6.948 1.00 91.88 245 GLN A C 1
ATOM 1976 O O . GLN A 1 245 ? 8.418 -13.428 -7.592 1.00 91.88 245 GLN A O 1
ATOM 1981 N N . GLU A 1 246 ? 9.735 -11.615 -7.520 1.00 90.06 246 GLU A N 1
ATOM 1982 C CA . GLU A 1 246 ? 9.545 -11.181 -8.905 1.00 90.06 246 GLU A CA 1
ATOM 1983 C C . GLU A 1 246 ? 8.074 -11.086 -9.365 1.00 90.06 246 GLU A C 1
ATOM 1985 O O . GLU A 1 246 ? 7.733 -11.401 -10.520 1.00 90.06 246 GLU A O 1
ATOM 1990 N N . ARG A 1 247 ? 7.190 -10.636 -8.471 1.00 91.19 247 ARG A N 1
ATOM 1991 C CA . ARG A 1 247 ? 5.749 -10.564 -8.727 1.00 91.19 247 ARG A CA 1
ATOM 1992 C C . ARG A 1 247 ? 5.448 -9.674 -9.938 1.00 91.19 247 ARG A C 1
ATOM 1994 O O . ARG A 1 247 ? 6.011 -8.592 -10.092 1.00 91.19 247 ARG A O 1
ATOM 2001 N N . SER A 1 248 ? 4.555 -10.136 -10.816 1.00 91.19 248 SER A N 1
ATOM 2002 C CA . SER A 1 248 ? 4.271 -9.476 -12.102 1.00 91.19 248 SER A CA 1
ATOM 2003 C C . SER A 1 248 ? 2.806 -9.544 -12.545 1.00 91.19 248 SER A C 1
ATOM 2005 O O . SER A 1 248 ? 2.505 -9.664 -13.727 1.00 91.19 248 SER A O 1
ATOM 2007 N N . ASP A 1 249 ? 1.884 -9.437 -11.591 1.00 93.50 249 ASP A N 1
ATOM 2008 C CA . ASP A 1 249 ? 0.444 -9.393 -11.850 1.00 93.50 249 ASP A CA 1
ATOM 2009 C C . ASP A 1 249 ? -0.121 -7.957 -11.898 1.00 93.50 249 ASP A C 1
ATOM 2011 O O . ASP A 1 249 ? 0.576 -6.961 -11.681 1.00 93.50 249 ASP A O 1
ATOM 2015 N N . ALA A 1 250 ? -1.418 -7.844 -12.207 1.00 94.88 250 ALA A N 1
ATOM 2016 C CA . ALA A 1 250 ? -2.122 -6.565 -12.306 1.00 94.88 250 ALA A CA 1
ATOM 2017 C C . ALA A 1 250 ? -2.154 -5.786 -10.978 1.00 94.88 250 ALA A C 1
ATOM 2019 O O . ALA A 1 250 ? -2.149 -4.550 -10.985 1.00 94.88 250 ALA A O 1
ATOM 2020 N N . LEU A 1 251 ? -2.160 -6.497 -9.844 1.00 96.25 251 LEU A N 1
ATOM 2021 C CA . LEU A 1 251 ? -2.096 -5.881 -8.522 1.00 96.25 251 LEU A CA 1
ATOM 2022 C C . LEU A 1 251 ? -0.729 -5.223 -8.304 1.00 96.25 251 LEU A C 1
ATOM 2024 O O . LEU A 1 251 ? -0.678 -4.050 -7.935 1.00 96.25 251 LEU A O 1
ATOM 2028 N N . ALA A 1 252 ? 0.364 -5.930 -8.611 1.00 96.50 252 ALA A N 1
ATOM 2029 C CA . ALA A 1 252 ? 1.714 -5.382 -8.551 1.00 96.50 252 ALA A CA 1
ATOM 2030 C C . ALA A 1 252 ? 1.857 -4.130 -9.421 1.00 96.50 252 ALA A C 1
ATOM 2032 O O . ALA A 1 252 ? 2.326 -3.094 -8.947 1.00 96.50 252 ALA A O 1
ATOM 2033 N N . LEU A 1 253 ? 1.375 -4.182 -10.666 1.00 96.69 253 LEU A N 1
ATOM 2034 C CA . LEU A 1 253 ? 1.372 -3.025 -11.561 1.00 96.69 253 LEU A CA 1
ATOM 2035 C C . LEU A 1 253 ? 0.606 -1.829 -10.968 1.00 96.69 253 LEU A C 1
ATOM 2037 O O . LEU A 1 253 ? 1.100 -0.702 -11.005 1.00 96.69 253 LEU A O 1
ATOM 2041 N N . SER A 1 254 ? -0.585 -2.067 -10.414 1.00 96.88 254 SER A N 1
ATOM 2042 C CA . SER A 1 254 ? -1.422 -1.019 -9.814 1.00 96.88 254 SER A CA 1
ATOM 2043 C C . SER A 1 254 ? -0.770 -0.406 -8.577 1.00 96.88 254 SER A C 1
ATOM 2045 O O . SER A 1 254 ? -0.768 0.812 -8.418 1.00 96.88 254 SER A O 1
ATOM 2047 N N . PHE A 1 255 ? -0.145 -1.235 -7.744 1.00 97.75 255 PHE A N 1
ATOM 2048 C CA . PHE A 1 255 ? 0.597 -0.789 -6.573 1.00 97.75 255 PHE A CA 1
ATOM 2049 C C . PHE A 1 255 ? 1.791 0.084 -6.967 1.00 97.75 255 PHE A C 1
ATOM 2051 O O . PHE A 1 255 ? 1.890 1.221 -6.510 1.00 97.75 255 PHE A O 1
ATOM 2058 N N . TYR A 1 256 ? 2.666 -0.377 -7.870 1.00 97.31 256 TYR A N 1
ATOM 2059 C CA . TYR A 1 256 ? 3.848 0.398 -8.267 1.00 97.31 256 TYR A CA 1
ATOM 2060 C C . TYR A 1 256 ? 3.504 1.736 -8.942 1.00 97.31 256 TYR A C 1
ATOM 2062 O O . TYR A 1 256 ? 4.317 2.657 -8.908 1.00 97.31 256 TYR A O 1
ATOM 2070 N N . ARG A 1 257 ? 2.296 1.896 -9.496 1.00 95.62 257 ARG A N 1
ATOM 2071 C CA . ARG A 1 257 ? 1.812 3.194 -9.999 1.00 95.62 257 ARG A CA 1
ATOM 2072 C C . ARG A 1 257 ? 1.514 4.208 -8.895 1.00 95.62 257 ARG A C 1
ATOM 2074 O O . ARG A 1 257 ? 1.548 5.404 -9.165 1.00 95.62 257 ARG A O 1
ATOM 2081 N N . VAL A 1 258 ? 1.230 3.757 -7.673 1.00 96.38 258 VAL A N 1
ATOM 2082 C CA . VAL A 1 258 ? 0.857 4.632 -6.551 1.00 96.38 258 VAL A CA 1
ATOM 2083 C C . VAL A 1 258 ? 1.945 4.769 -5.485 1.00 96.38 258 VAL A C 1
ATOM 2085 O O . VAL A 1 258 ? 1.871 5.673 -4.658 1.00 96.38 258 VAL A O 1
ATOM 2088 N N . VAL A 1 259 ? 2.981 3.920 -5.481 1.00 95.06 259 VAL A N 1
ATOM 2089 C CA . VAL A 1 259 ? 3.985 3.907 -4.394 1.00 95.06 259 VAL A CA 1
ATOM 2090 C C . VAL A 1 259 ? 4.753 5.216 -4.208 1.00 95.06 259 VAL A C 1
ATOM 2092 O O . VAL A 1 259 ? 5.240 5.496 -3.110 1.00 95.06 259 VAL A O 1
ATOM 2095 N N . THR A 1 260 ? 4.861 6.037 -5.251 1.00 94.38 260 THR A N 1
ATOM 2096 C CA . THR A 1 260 ? 5.516 7.350 -5.178 1.00 94.38 260 THR A CA 1
ATOM 2097 C C . THR A 1 260 ? 4.754 8.316 -4.273 1.00 94.38 260 THR A C 1
ATOM 2099 O O . THR A 1 260 ? 5.379 9.122 -3.585 1.00 94.38 260 THR A O 1
ATOM 2102 N N . ALA A 1 261 ? 3.428 8.170 -4.155 1.00 93.69 261 ALA A N 1
ATOM 2103 C CA . ALA A 1 261 ? 2.614 8.924 -3.201 1.00 93.69 261 ALA A CA 1
ATOM 2104 C C . ALA A 1 261 ? 2.966 8.607 -1.737 1.00 93.69 261 ALA A C 1
ATOM 2106 O O . ALA A 1 261 ? 2.714 9.421 -0.850 1.00 93.69 261 ALA A O 1
ATOM 2107 N N . TYR A 1 262 ? 3.605 7.460 -1.484 1.00 95.12 262 TYR A N 1
ATOM 2108 C CA . TYR A 1 262 ? 4.118 7.062 -0.170 1.00 95.12 262 TYR A CA 1
ATOM 2109 C C . TYR A 1 262 ? 5.603 7.388 0.026 1.00 95.12 262 TYR A C 1
ATOM 2111 O O . TYR A 1 262 ? 6.207 6.961 1.011 1.00 95.12 262 TYR A O 1
ATOM 2119 N N . GLY A 1 263 ? 6.213 8.148 -0.888 1.00 93.25 263 GLY A N 1
ATOM 2120 C CA . GLY A 1 263 ? 7.603 8.587 -0.782 1.00 93.25 263 GLY A CA 1
ATOM 2121 C C . GLY A 1 263 ? 8.635 7.504 -1.107 1.00 93.25 263 GLY A C 1
ATOM 2122 O O . GLY A 1 263 ? 9.771 7.591 -0.617 1.00 93.25 263 GLY A O 1
ATOM 2123 N N . LEU A 1 264 ? 8.256 6.475 -1.879 1.00 95.19 264 LEU A N 1
ATOM 2124 C CA . LEU A 1 264 ? 9.226 5.598 -2.541 1.00 95.19 264 LEU A CA 1
ATOM 2125 C C . LEU A 1 264 ? 9.844 6.297 -3.756 1.00 95.19 264 LEU A C 1
ATOM 2127 O O . LEU A 1 264 ? 9.249 7.210 -4.328 1.00 95.19 264 LEU A O 1
ATOM 2131 N N . ASP A 1 265 ? 11.049 5.863 -4.123 1.00 93.62 265 ASP A N 1
ATOM 2132 C CA . ASP A 1 265 ? 11.793 6.428 -5.247 1.00 93.62 265 ASP A CA 1
ATOM 2133 C C . ASP A 1 265 ? 11.021 6.251 -6.572 1.00 93.62 265 ASP A C 1
ATOM 2135 O O . ASP A 1 265 ? 10.692 5.112 -6.932 1.00 93.62 265 ASP A O 1
ATOM 2139 N N . PRO A 1 266 ? 10.719 7.344 -7.302 1.00 92.94 266 PRO A N 1
ATOM 2140 C CA . PRO A 1 266 ? 10.009 7.269 -8.573 1.00 92.94 266 PRO A CA 1
ATOM 2141 C C . PRO A 1 266 ? 10.758 6.465 -9.635 1.00 92.94 266 PRO A C 1
ATOM 2143 O O . PRO A 1 266 ? 10.102 5.788 -10.426 1.00 92.94 266 PRO A O 1
ATOM 2146 N N . ILE A 1 267 ? 12.096 6.477 -9.642 1.00 92.69 267 ILE A N 1
ATOM 2147 C CA . ILE A 1 267 ? 12.874 5.724 -10.635 1.00 92.69 267 ILE A CA 1
ATOM 2148 C C . ILE A 1 267 ? 12.747 4.222 -10.361 1.00 92.69 267 ILE A C 1
ATOM 2150 O O . ILE A 1 267 ? 12.353 3.472 -11.252 1.00 92.69 267 ILE A O 1
ATOM 2154 N N . ALA A 1 268 ? 12.957 3.778 -9.120 1.00 92.69 268 ALA A N 1
ATOM 2155 C CA . ALA A 1 268 ? 12.767 2.375 -8.747 1.00 92.69 268 ALA A CA 1
ATOM 2156 C C . ALA A 1 268 ? 11.326 1.869 -8.982 1.00 92.69 268 ALA A C 1
ATOM 2158 O O . ALA A 1 268 ? 11.116 0.702 -9.337 1.00 92.69 268 ALA A O 1
ATOM 2159 N N . ALA A 1 269 ? 10.314 2.722 -8.779 1.00 94.31 269 ALA A N 1
ATOM 2160 C CA . ALA A 1 269 ? 8.923 2.392 -9.091 1.00 94.31 269 ALA A CA 1
ATOM 2161 C C . ALA A 1 269 ? 8.706 2.236 -10.607 1.00 94.31 269 ALA A C 1
ATOM 2163 O O . ALA A 1 269 ? 8.131 1.239 -11.046 1.00 94.31 269 ALA A O 1
ATOM 2164 N N . LEU A 1 270 ? 9.230 3.172 -11.403 1.00 95.38 270 LEU A N 1
ATOM 2165 C CA . LEU A 1 270 ? 9.189 3.141 -12.865 1.00 95.38 270 LEU A CA 1
ATOM 2166 C C . LEU A 1 270 ? 9.859 1.881 -13.433 1.00 95.38 270 LEU A C 1
ATOM 2168 O O . LEU A 1 270 ? 9.276 1.210 -14.284 1.00 95.38 270 LEU A O 1
ATOM 2172 N N . GLU A 1 271 ? 11.037 1.509 -12.926 1.00 94.44 271 GLU A N 1
ATOM 2173 C CA . GLU A 1 271 ? 11.724 0.267 -13.306 1.00 94.44 271 GLU A CA 1
ATOM 2174 C C . GLU A 1 271 ? 10.850 -0.967 -13.048 1.00 94.44 271 GLU A C 1
ATOM 2176 O O . GLU A 1 271 ? 10.749 -1.855 -13.900 1.00 94.44 271 GLU A O 1
ATOM 2181 N N . SER A 1 272 ? 10.167 -0.995 -11.900 1.00 95.25 272 SER A N 1
ATOM 2182 C CA . SER A 1 272 ? 9.264 -2.087 -11.524 1.00 95.25 272 SER A CA 1
ATOM 2183 C C . SER A 1 272 ? 8.053 -2.159 -12.460 1.00 95.25 272 SER A C 1
ATOM 2185 O O . SER A 1 272 ? 7.729 -3.241 -12.951 1.00 95.25 272 SER A O 1
ATOM 2187 N N . ILE A 1 273 ? 7.434 -1.014 -12.781 1.00 96.44 273 ILE A N 1
ATOM 2188 C CA . ILE A 1 273 ? 6.319 -0.914 -13.738 1.00 96.44 273 ILE A CA 1
ATOM 2189 C C . ILE A 1 273 ? 6.740 -1.446 -15.111 1.00 96.44 273 ILE A C 1
ATOM 2191 O O . ILE A 1 273 ? 6.084 -2.333 -15.658 1.00 96.44 273 ILE A O 1
ATOM 2195 N N . VAL A 1 274 ? 7.850 -0.944 -15.658 1.00 96.25 274 VAL A N 1
ATOM 2196 C CA . VAL A 1 274 ? 8.343 -1.334 -16.988 1.00 96.25 274 VAL A CA 1
ATOM 2197 C C . VAL A 1 274 ? 8.670 -2.822 -17.030 1.00 96.25 274 VAL A C 1
ATOM 2199 O O . VAL A 1 274 ? 8.297 -3.504 -17.984 1.00 96.25 274 VAL A O 1
ATOM 2202 N N . ARG A 1 275 ? 9.317 -3.356 -15.986 1.00 94.38 275 ARG A N 1
ATOM 2203 C CA . ARG A 1 275 ? 9.615 -4.790 -15.872 1.00 94.38 275 ARG A CA 1
ATOM 2204 C C . ARG A 1 275 ? 8.344 -5.636 -15.949 1.00 94.38 275 ARG A C 1
ATOM 2206 O O . ARG A 1 275 ? 8.337 -6.634 -16.667 1.00 94.38 275 ARG A O 1
ATOM 2213 N N . ILE A 1 276 ? 7.284 -5.243 -15.241 1.00 95.75 276 ILE A N 1
ATOM 2214 C CA . ILE A 1 276 ? 6.006 -5.969 -15.247 1.00 95.75 276 ILE A CA 1
ATOM 2215 C C . ILE A 1 276 ? 5.349 -5.896 -16.623 1.00 95.75 276 ILE A C 1
ATOM 2217 O O . ILE A 1 276 ? 4.992 -6.933 -17.173 1.00 95.75 276 ILE A O 1
ATOM 2221 N N . LEU A 1 277 ? 5.252 -4.706 -17.219 1.00 96.50 277 LEU A N 1
ATOM 2222 C CA . LEU A 1 277 ? 4.638 -4.528 -18.540 1.00 96.50 277 LEU A CA 1
ATOM 2223 C C . LEU A 1 277 ? 5.361 -5.333 -19.624 1.00 96.50 277 LEU A C 1
ATOM 2225 O O . LEU A 1 277 ? 4.722 -5.986 -20.443 1.00 96.50 277 LEU A O 1
ATOM 2229 N N . VAL A 1 278 ? 6.695 -5.373 -19.577 1.00 94.50 278 VAL A N 1
ATOM 2230 C CA . VAL A 1 278 ? 7.506 -6.210 -20.472 1.00 94.50 278 VAL A CA 1
ATOM 2231 C C . VAL A 1 278 ? 7.244 -7.702 -20.249 1.00 94.50 278 VAL A C 1
ATOM 2233 O O . VAL A 1 278 ? 7.114 -8.429 -21.235 1.00 94.50 278 VAL A O 1
ATOM 2236 N N . LYS A 1 279 ? 7.142 -8.168 -18.992 1.00 94.00 279 LYS A N 1
ATOM 2237 C CA . LYS A 1 279 ? 6.786 -9.568 -18.671 1.00 94.00 279 LYS A CA 1
ATOM 2238 C C . LYS A 1 279 ? 5.383 -9.929 -19.181 1.00 94.00 279 LYS A C 1
ATOM 2240 O O . LYS A 1 279 ? 5.186 -11.041 -19.657 1.00 94.00 279 LYS A O 1
ATOM 2245 N N . LEU A 1 280 ? 4.446 -8.983 -19.139 1.00 93.94 280 LEU A N 1
ATOM 2246 C CA . LEU A 1 280 ? 3.083 -9.124 -19.666 1.00 93.94 280 LEU A CA 1
ATOM 2247 C C . LEU A 1 280 ? 2.980 -8.890 -21.186 1.00 93.94 280 LEU A C 1
ATOM 2249 O O . LEU A 1 280 ? 1.882 -8.932 -21.732 1.00 93.94 280 LEU A O 1
ATOM 2253 N N . ALA A 1 281 ? 4.104 -8.647 -21.870 1.00 94.94 281 ALA A N 1
ATOM 2254 C CA . ALA A 1 281 ? 4.179 -8.308 -23.292 1.00 94.94 281 ALA A CA 1
ATOM 2255 C C . ALA A 1 281 ? 3.395 -7.043 -23.716 1.00 94.94 281 ALA A C 1
ATOM 2257 O O . ALA A 1 281 ? 3.173 -6.829 -24.909 1.00 94.94 281 ALA A O 1
ATOM 2258 N N . ASP A 1 282 ? 3.049 -6.156 -22.777 1.00 96.19 282 ASP A N 1
ATOM 2259 C CA . ASP A 1 282 ? 2.447 -4.847 -23.060 1.00 96.19 282 ASP A CA 1
ATOM 2260 C C . ASP A 1 282 ? 3.538 -3.795 -23.327 1.00 96.19 282 ASP A C 1
ATOM 2262 O O . ASP A 1 282 ? 3.810 -2.876 -22.545 1.00 96.19 282 ASP A O 1
ATOM 2266 N N . TYR A 1 283 ? 4.229 -3.970 -24.454 1.00 96.56 283 TYR A N 1
ATOM 2267 C CA . TYR A 1 283 ? 5.343 -3.106 -24.846 1.00 96.56 283 TYR A CA 1
ATOM 2268 C C . TYR A 1 283 ? 4.898 -1.668 -25.126 1.00 96.56 283 TYR A C 1
ATOM 2270 O O . TYR A 1 283 ? 5.652 -0.736 -24.849 1.00 96.56 283 TYR A O 1
ATOM 2278 N N . ALA A 1 284 ? 3.684 -1.482 -25.652 1.00 95.56 284 ALA A N 1
ATOM 2279 C CA . ALA A 1 284 ? 3.148 -0.165 -25.975 1.00 95.56 284 ALA A CA 1
ATOM 2280 C C . ALA A 1 284 ? 2.917 0.665 -24.706 1.00 95.56 284 ALA A C 1
ATOM 2282 O O . ALA A 1 284 ? 3.323 1.828 -24.653 1.00 95.56 284 ALA A O 1
ATOM 2283 N N . GLN A 1 285 ? 2.333 0.066 -23.662 1.00 96.62 285 GLN A N 1
ATOM 2284 C CA . GLN A 1 285 ? 2.178 0.750 -22.382 1.00 96.62 285 GLN A CA 1
ATOM 2285 C C . GLN A 1 285 ? 3.530 0.978 -21.695 1.00 96.62 285 GLN A C 1
ATOM 2287 O O . GLN A 1 285 ? 3.735 2.044 -21.114 1.00 96.62 285 GLN A O 1
ATOM 2292 N N . ALA A 1 286 ? 4.472 0.029 -21.792 1.00 97.12 286 ALA A N 1
ATOM 2293 C CA . ALA A 1 286 ? 5.818 0.202 -21.240 1.00 97.12 286 ALA A CA 1
ATOM 2294 C C . ALA A 1 286 ? 6.543 1.405 -21.865 1.00 97.12 286 ALA A C 1
ATOM 2296 O O . ALA A 1 286 ? 7.118 2.225 -21.148 1.00 97.12 286 ALA A O 1
ATOM 2297 N N . GLU A 1 287 ? 6.481 1.538 -23.194 1.00 96.75 287 GLU A N 1
ATOM 2298 C CA . GLU A 1 287 ? 7.033 2.690 -23.908 1.00 96.75 287 GLU A CA 1
ATOM 2299 C C . GLU A 1 287 ? 6.328 3.986 -23.496 1.00 96.75 287 GLU A C 1
ATOM 2301 O O . GLU A 1 287 ? 7.007 4.971 -23.220 1.00 96.75 287 GLU A O 1
ATOM 2306 N N . ALA A 1 288 ? 4.992 3.999 -23.425 1.00 96.19 288 ALA A N 1
ATOM 2307 C CA . ALA A 1 288 ? 4.227 5.197 -23.079 1.00 96.19 288 ALA A CA 1
ATOM 2308 C C . ALA A 1 288 ? 4.625 5.760 -21.705 1.00 96.19 288 ALA A C 1
ATOM 2310 O O . ALA A 1 288 ? 4.901 6.954 -21.588 1.00 96.19 288 ALA A O 1
ATOM 2311 N N . VAL A 1 289 ? 4.735 4.891 -20.696 1.00 95.94 289 VAL A N 1
ATOM 2312 C CA . VAL A 1 289 ? 5.137 5.275 -19.336 1.00 95.94 289 VAL A CA 1
ATOM 2313 C C . VAL A 1 289 ? 6.577 5.815 -19.307 1.00 95.94 289 VAL A C 1
ATOM 2315 O O . VAL A 1 289 ? 6.855 6.807 -18.636 1.00 95.94 289 VAL A O 1
ATOM 2318 N N . LEU A 1 290 ? 7.497 5.215 -20.072 1.00 95.88 290 LEU A N 1
ATOM 2319 C CA . LEU A 1 290 ? 8.871 5.718 -20.196 1.00 95.88 290 LEU A CA 1
ATOM 2320 C C . LEU A 1 290 ? 8.943 7.053 -20.938 1.00 95.88 290 LEU A C 1
ATOM 2322 O O . LEU A 1 290 ? 9.725 7.919 -20.560 1.00 95.88 290 LEU A O 1
ATOM 2326 N N . CYS A 1 291 ? 8.123 7.253 -21.968 1.00 94.19 291 CYS A N 1
ATOM 2327 C CA . CYS A 1 291 ? 8.067 8.525 -22.683 1.00 94.19 291 CYS A CA 1
ATOM 2328 C C . CYS A 1 291 ? 7.574 9.645 -21.779 1.00 94.19 291 CYS A C 1
ATOM 2330 O O . CYS A 1 291 ? 8.178 10.712 -21.764 1.00 94.19 291 CYS A O 1
ATOM 2332 N N . GLU A 1 292 ? 6.517 9.393 -21.008 1.00 94.25 292 GLU A N 1
ATOM 2333 C CA . GLU A 1 292 ? 6.005 10.357 -20.041 1.00 94.25 292 GLU A CA 1
ATOM 2334 C C . GLU A 1 292 ? 7.101 10.748 -19.041 1.00 94.25 292 GLU A C 1
ATOM 2336 O O . GLU A 1 292 ? 7.415 11.932 -18.900 1.00 94.25 292 GLU A O 1
ATOM 2341 N N . ALA A 1 293 ? 7.770 9.762 -18.438 1.00 93.25 293 ALA A N 1
ATOM 2342 C CA . ALA A 1 293 ? 8.865 10.017 -17.509 1.00 93.25 293 ALA A CA 1
ATOM 2343 C C . ALA A 1 293 ? 10.020 10.804 -18.165 1.00 93.25 293 ALA A C 1
ATOM 2345 O O . ALA A 1 293 ? 10.536 11.756 -17.577 1.00 93.25 293 ALA A O 1
ATOM 2346 N N . PHE A 1 294 ? 10.379 10.469 -19.409 1.00 91.44 294 PHE A N 1
ATOM 2347 C CA . PHE A 1 294 ? 11.419 11.168 -20.168 1.00 91.44 294 PHE A CA 1
ATOM 2348 C C . PHE A 1 294 ? 11.035 12.631 -20.433 1.00 91.44 294 PHE A C 1
ATOM 2350 O O . PHE A 1 294 ? 11.840 13.532 -20.213 1.00 91.44 294 PHE A O 1
ATOM 2357 N N . THR A 1 295 ? 9.783 12.890 -20.830 1.00 90.88 295 THR A N 1
ATOM 2358 C CA . THR A 1 295 ? 9.279 14.257 -21.058 1.00 90.88 295 THR A CA 1
ATOM 2359 C C . THR A 1 295 ? 9.202 15.092 -19.783 1.00 90.88 295 THR A C 1
ATOM 2361 O O . THR A 1 295 ? 9.357 16.309 -19.840 1.00 90.88 295 THR A O 1
ATOM 2364 N N . GLN A 1 296 ? 9.019 14.451 -18.627 1.00 90.19 296 GLN A N 1
ATOM 2365 C CA . GLN A 1 296 ? 9.058 15.101 -17.315 1.00 90.19 296 GLN A CA 1
ATOM 2366 C C . GLN A 1 296 ? 10.492 15.367 -16.819 1.00 90.19 296 GLN A C 1
ATOM 2368 O O . GLN A 1 296 ? 10.670 15.926 -15.738 1.00 90.19 296 GLN A O 1
ATOM 2373 N N . GLY A 1 297 ? 11.519 14.986 -17.589 1.00 87.00 297 GLY A N 1
ATOM 2374 C CA . GLY A 1 297 ? 12.922 15.200 -17.238 1.00 87.00 297 GLY A CA 1
ATOM 2375 C C . GLY A 1 297 ? 13.450 14.246 -16.163 1.00 87.00 297 GLY A C 1
ATOM 2376 O O . GLY A 1 297 ? 14.471 14.541 -15.540 1.00 87.00 297 GLY A O 1
ATOM 2377 N N . LEU A 1 298 ? 12.781 13.111 -15.923 1.00 87.69 298 LEU A N 1
ATOM 2378 C CA . LEU A 1 298 ? 13.306 12.078 -15.029 1.00 87.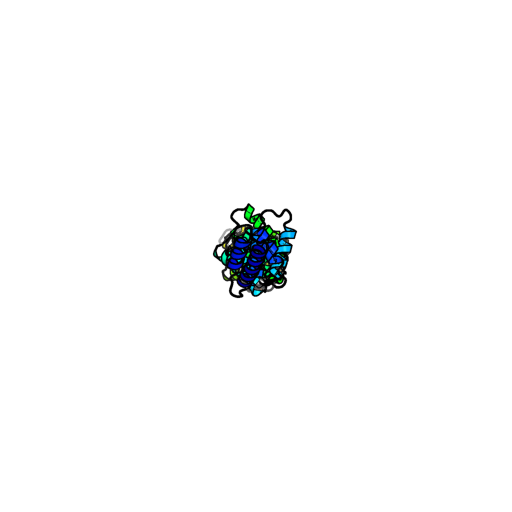69 298 LEU A CA 1
ATOM 2379 C C . LEU A 1 298 ? 14.566 11.458 -15.641 1.00 87.69 298 LEU A C 1
ATOM 2381 O O . LEU A 1 298 ? 14.545 10.909 -16.742 1.00 87.69 298 LEU A O 1
ATOM 2385 N N . LEU A 1 299 ? 15.670 11.521 -14.899 1.00 85.19 299 LEU A N 1
ATOM 2386 C CA . LEU A 1 299 ? 16.920 10.873 -15.280 1.00 85.19 299 LEU A CA 1
ATOM 2387 C C . LEU A 1 299 ? 16.810 9.368 -15.028 1.00 85.19 299 LEU A C 1
ATOM 2389 O O . LEU A 1 299 ? 16.633 8.934 -13.893 1.00 85.19 299 LEU A O 1
ATOM 2393 N N . PHE A 1 300 ? 16.921 8.565 -16.083 1.00 89.00 300 PHE A N 1
ATOM 2394 C CA . PHE A 1 300 ? 16.872 7.108 -15.965 1.00 89.00 300 PHE A CA 1
ATOM 2395 C C . PHE A 1 300 ? 18.201 6.538 -15.465 1.00 89.00 300 PHE A C 1
ATOM 2397 O O . PHE A 1 300 ? 19.267 7.140 -15.629 1.00 89.00 300 PHE A O 1
ATOM 2404 N N . SER A 1 301 ? 18.160 5.325 -14.917 1.00 91.06 301 SER A N 1
ATOM 2405 C CA . SER A 1 301 ? 19.354 4.483 -14.897 1.00 91.06 301 SER A CA 1
ATOM 2406 C C . SER A 1 301 ? 19.748 4.133 -16.339 1.00 91.06 301 SER A C 1
ATOM 2408 O O . SER A 1 301 ? 18.899 4.086 -17.236 1.00 91.06 301 SER A O 1
ATOM 2410 N N . ALA A 1 302 ? 21.037 3.890 -16.586 1.00 91.81 302 ALA A N 1
ATOM 2411 C CA . ALA A 1 302 ? 21.504 3.522 -17.923 1.00 91.81 302 ALA A CA 1
ATOM 2412 C C . ALA A 1 302 ? 20.821 2.235 -18.428 1.00 91.81 302 ALA A C 1
ATOM 2414 O O . ALA A 1 302 ? 20.445 2.154 -19.597 1.00 91.81 302 ALA A O 1
ATOM 2415 N N . ASP A 1 303 ? 20.576 1.273 -17.534 1.00 91.56 303 ASP A N 1
ATOM 2416 C CA . ASP A 1 303 ? 19.868 0.028 -17.841 1.00 91.56 303 ASP A CA 1
ATOM 2417 C C . ASP A 1 303 ? 18.399 0.260 -18.212 1.00 91.56 303 ASP A C 1
ATOM 2419 O O . ASP A 1 303 ? 17.904 -0.323 -19.182 1.00 91.56 303 ASP A O 1
ATOM 2423 N N . LEU A 1 304 ? 17.686 1.124 -17.480 1.00 93.00 304 LEU A N 1
ATOM 2424 C CA . LEU A 1 304 ? 16.307 1.479 -17.818 1.00 93.00 304 LEU A CA 1
ATOM 2425 C C . LEU A 1 304 ? 16.240 2.228 -19.154 1.00 93.00 304 LEU A C 1
ATOM 2427 O O . LEU A 1 304 ? 15.383 1.922 -19.984 1.00 93.00 304 LEU A O 1
ATOM 2431 N N . TYR A 1 305 ? 17.173 3.151 -19.400 1.00 94.75 305 TYR A N 1
ATOM 2432 C CA . TYR A 1 305 ? 17.275 3.852 -20.680 1.00 94.75 305 TYR A CA 1
ATOM 2433 C C . TYR A 1 305 ? 17.555 2.873 -21.830 1.00 94.75 305 TYR A C 1
ATOM 2435 O O . TYR A 1 305 ? 16.942 2.944 -22.895 1.00 94.75 305 TYR A O 1
ATOM 2443 N N . TRP A 1 306 ? 18.435 1.895 -21.613 1.00 94.56 306 TRP A N 1
ATOM 2444 C CA . TRP A 1 306 ? 18.718 0.862 -22.605 1.00 94.56 306 TRP A CA 1
ATOM 2445 C C . TRP A 1 306 ? 17.494 -0.020 -22.899 1.00 94.56 306 TRP A C 1
ATOM 2447 O O . TRP A 1 306 ? 17.229 -0.360 -24.056 1.00 94.56 306 TRP A O 1
ATOM 2457 N N . ARG A 1 307 ? 16.687 -0.342 -21.880 1.00 93.75 307 ARG A N 1
ATOM 2458 C CA . ARG A 1 307 ? 15.387 -1.013 -22.070 1.00 93.75 307 ARG A CA 1
ATOM 2459 C C . ARG A 1 307 ? 14.415 -0.145 -22.865 1.00 93.75 307 ARG A C 1
ATOM 2461 O O . ARG A 1 307 ? 13.733 -0.679 -23.739 1.00 93.75 307 ARG A O 1
ATOM 2468 N N . PHE A 1 308 ? 14.380 1.165 -22.616 1.00 95.38 308 PHE A N 1
ATOM 2469 C CA . PHE A 1 308 ? 13.556 2.102 -23.381 1.00 95.38 308 PHE A CA 1
ATOM 2470 C C . PHE A 1 308 ? 13.912 2.078 -24.872 1.00 95.38 308 PHE A C 1
ATOM 2472 O O . PHE A 1 308 ? 13.032 1.902 -25.714 1.00 95.38 308 PHE A O 1
ATOM 2479 N N . LEU A 1 309 ? 15.206 2.123 -25.200 1.00 95.31 309 LEU A N 1
ATOM 2480 C CA . LEU A 1 309 ? 15.695 1.960 -26.572 1.00 95.31 309 LEU A CA 1
ATOM 2481 C C . LEU A 1 309 ? 15.257 0.628 -27.197 1.00 95.31 309 LEU A C 1
ATOM 2483 O O . LEU A 1 309 ? 14.805 0.593 -28.342 1.00 95.31 309 LEU A O 1
ATOM 2487 N N . GLY A 1 310 ? 15.351 -0.466 -26.437 1.00 95.00 310 GLY A N 1
ATOM 2488 C CA . GLY A 1 310 ? 14.886 -1.782 -26.876 1.00 95.00 310 GLY A CA 1
ATOM 2489 C C . GLY A 1 310 ? 13.389 -1.821 -27.198 1.00 95.00 310 GLY A C 1
ATOM 2490 O O . GLY A 1 310 ? 12.998 -2.448 -28.181 1.00 95.00 310 GLY A O 1
ATOM 2491 N N . LEU A 1 311 ? 12.556 -1.128 -26.415 1.00 96.00 311 LEU A N 1
ATOM 2492 C CA . LEU A 1 311 ? 11.110 -1.027 -26.651 1.00 96.00 311 LEU A CA 1
ATOM 2493 C C . LEU A 1 311 ? 10.791 -0.246 -27.924 1.00 96.00 311 LEU A C 1
ATOM 2495 O O . LEU A 1 311 ? 10.014 -0.721 -28.748 1.00 96.00 311 LEU A O 1
ATOM 2499 N N . VAL A 1 312 ? 11.420 0.916 -28.107 1.00 95.44 312 VAL A N 1
ATOM 2500 C CA . VAL A 1 312 ? 11.216 1.774 -29.284 1.00 95.44 312 VAL A CA 1
ATOM 2501 C C . VAL A 1 312 ? 11.618 1.040 -30.567 1.00 95.44 312 VAL A C 1
ATOM 2503 O O . VAL A 1 312 ? 10.906 1.121 -31.567 1.00 95.44 312 VAL A O 1
ATOM 2506 N N . GLN A 1 313 ? 12.705 0.264 -30.526 1.00 93.38 313 GLN A N 1
ATOM 2507 C CA . GLN A 1 313 ? 13.105 -0.588 -31.645 1.00 93.38 313 GLN A CA 1
ATOM 2508 C C . GLN A 1 313 ? 12.116 -1.741 -31.879 1.00 93.38 313 GLN A C 1
ATOM 2510 O O . GLN A 1 313 ? 11.724 -1.990 -33.015 1.00 93.38 313 GLN A O 1
ATOM 2515 N N . ARG A 1 314 ? 11.693 -2.441 -30.819 1.00 95.00 314 ARG A N 1
ATOM 2516 C CA . ARG A 1 314 ? 10.755 -3.576 -30.910 1.00 95.00 314 ARG A CA 1
ATOM 2517 C C . ARG A 1 314 ? 9.382 -3.172 -31.445 1.00 95.00 314 ARG A C 1
ATOM 2519 O O . ARG A 1 314 ? 8.724 -3.980 -32.086 1.00 95.00 314 ARG A O 1
ATOM 2526 N N . LEU A 1 315 ? 8.954 -1.947 -31.158 1.00 95.56 315 LEU A N 1
ATOM 2527 C CA . LEU A 1 315 ? 7.707 -1.360 -31.648 1.00 95.56 315 LEU A CA 1
ATOM 2528 C C . LEU A 1 315 ? 7.862 -0.678 -33.014 1.00 95.56 315 LEU A C 1
ATOM 2530 O O . LEU A 1 315 ? 6.946 0.028 -33.433 1.00 95.56 315 LEU A O 1
ATOM 2534 N N . GLU A 1 316 ? 9.016 -0.844 -33.669 1.00 94.94 316 GLU A N 1
ATOM 2535 C CA . GLU A 1 316 ? 9.305 -0.316 -35.006 1.00 94.94 316 GLU A CA 1
ATOM 2536 C C . GLU A 1 316 ? 8.997 1.184 -35.125 1.00 94.94 316 GLU A C 1
ATOM 2538 O O . GLU A 1 316 ? 8.460 1.674 -36.120 1.00 94.94 316 GLU A O 1
ATOM 2543 N N . ARG A 1 317 ? 9.314 1.949 -34.071 1.00 95.00 317 ARG A N 1
ATOM 2544 C CA . ARG A 1 317 ? 9.104 3.400 -34.092 1.00 95.00 317 ARG A CA 1
ATOM 2545 C C . ARG A 1 317 ? 9.980 4.052 -35.169 1.00 95.00 317 ARG A C 1
ATOM 2547 O O . ARG A 1 317 ? 11.034 3.509 -35.497 1.00 95.00 317 ARG A O 1
ATOM 2554 N N . PRO A 1 318 ? 9.599 5.234 -35.691 1.00 95.50 318 PRO A N 1
ATOM 2555 C CA . PRO A 1 318 ? 10.327 5.877 -36.781 1.00 95.50 318 PRO A CA 1
ATOM 2556 C C . PRO A 1 318 ? 11.840 6.020 -36.509 1.00 95.50 318 PRO A C 1
ATOM 2558 O O . PRO A 1 318 ? 12.208 6.355 -35.377 1.00 95.50 318 PRO A O 1
ATOM 2561 N N . PRO A 1 319 ? 12.711 5.845 -37.526 1.00 93.25 319 PRO A N 1
ATOM 2562 C CA . PRO A 1 319 ? 14.170 5.907 -37.375 1.00 93.25 319 PRO A CA 1
ATOM 2563 C C . PRO A 1 319 ? 14.681 7.165 -36.666 1.00 93.25 319 PRO A C 1
ATOM 2565 O O . PRO A 1 319 ? 15.560 7.074 -35.816 1.00 93.25 319 PRO A O 1
ATOM 2568 N N . MET A 1 320 ? 14.078 8.328 -36.939 1.00 93.62 320 MET A N 1
ATOM 2569 C CA . MET A 1 320 ? 14.442 9.589 -36.279 1.00 93.62 320 MET A CA 1
ATOM 2570 C C . MET A 1 320 ? 14.253 9.538 -34.761 1.00 93.62 320 MET A C 1
ATOM 2572 O O . MET A 1 320 ? 15.128 9.966 -34.019 1.00 93.62 320 MET A O 1
ATOM 2576 N N . ARG A 1 321 ? 13.162 8.932 -34.280 1.00 93.06 321 ARG A N 1
ATOM 2577 C CA . ARG A 1 321 ? 12.902 8.799 -32.841 1.00 93.06 321 ARG A CA 1
ATOM 2578 C C . ARG A 1 321 ? 13.879 7.835 -32.171 1.00 93.06 321 ARG A C 1
ATOM 2580 O O . ARG A 1 321 ? 14.302 8.062 -31.041 1.00 93.06 321 ARG A O 1
ATOM 2587 N N . GLN A 1 322 ? 14.242 6.754 -32.864 1.00 95.12 322 GLN A N 1
ATOM 2588 C CA . GLN A 1 322 ? 15.281 5.837 -32.389 1.00 95.12 322 GLN A CA 1
ATOM 2589 C C . GLN A 1 322 ? 16.632 6.554 -32.284 1.00 95.12 322 GLN A C 1
ATOM 2591 O O . GLN A 1 322 ? 17.326 6.417 -31.276 1.00 95.12 322 GLN A O 1
ATOM 2596 N N . LEU A 1 323 ? 16.976 7.346 -33.303 1.00 95.19 323 LEU A N 1
ATOM 2597 C CA . LEU A 1 323 ? 18.208 8.120 -33.359 1.00 95.19 323 LEU A CA 1
ATOM 2598 C C . LEU A 1 323 ? 18.286 9.153 -32.229 1.00 95.19 323 LEU A C 1
ATOM 2600 O O . LEU A 1 323 ? 19.303 9.205 -31.543 1.00 95.19 323 LEU A O 1
ATOM 2604 N N . GLU A 1 324 ? 17.224 9.927 -32.002 1.00 94.38 324 GLU A N 1
ATOM 2605 C CA . GLU A 1 324 ? 17.154 10.932 -30.931 1.00 94.38 324 GLU A CA 1
ATOM 2606 C C . GLU A 1 324 ? 17.456 10.321 -29.557 1.00 94.38 324 GLU A C 1
ATOM 2608 O O . GLU A 1 324 ? 18.303 10.823 -28.815 1.00 94.38 324 GLU A O 1
ATOM 2613 N N . LEU A 1 325 ? 16.814 9.195 -29.232 1.00 94.62 325 LEU A N 1
ATOM 2614 C CA . LEU A 1 325 ? 17.037 8.511 -27.958 1.00 94.62 325 LEU A CA 1
ATOM 2615 C C . LEU A 1 325 ? 18.444 7.908 -27.868 1.00 94.62 325 LEU A C 1
ATOM 2617 O O . LEU A 1 325 ? 19.069 7.964 -26.809 1.00 94.62 325 LEU A O 1
ATOM 2621 N N . LEU A 1 326 ? 18.976 7.348 -28.959 1.00 95.75 326 LEU A N 1
ATOM 2622 C CA . LEU A 1 326 ? 20.344 6.819 -28.980 1.00 95.75 326 LEU A CA 1
ATOM 2623 C C . LEU A 1 326 ? 21.376 7.931 -28.774 1.00 95.75 326 LEU A C 1
ATOM 2625 O O . LEU A 1 326 ? 22.288 7.774 -27.966 1.00 95.75 326 LEU A O 1
ATOM 2629 N N . GLN A 1 327 ? 21.217 9.065 -29.457 1.00 94.75 327 GLN A N 1
ATOM 2630 C CA . GLN A 1 327 ? 22.082 10.235 -29.295 1.00 94.75 327 GLN A CA 1
ATOM 2631 C C . GLN A 1 327 ? 22.011 10.782 -27.866 1.00 94.75 327 GLN A C 1
ATOM 2633 O O . GLN A 1 327 ? 23.035 11.087 -27.255 1.00 94.75 327 GLN A O 1
ATOM 2638 N N . HIS A 1 328 ? 20.811 10.848 -27.292 1.00 94.50 328 HIS A N 1
ATOM 2639 C CA . HIS A 1 328 ? 20.649 11.238 -25.900 1.00 94.50 328 HIS A CA 1
ATOM 2640 C C . HIS A 1 328 ? 21.358 10.257 -24.952 1.00 94.50 328 HIS A C 1
ATOM 2642 O O . HIS A 1 328 ? 22.050 10.696 -24.031 1.00 94.50 328 HIS A O 1
ATOM 2648 N N . PHE A 1 329 ? 21.245 8.947 -25.186 1.00 95.19 329 PHE A N 1
ATOM 2649 C CA . PHE A 1 329 ? 21.914 7.921 -24.386 1.00 95.19 329 PHE A CA 1
ATOM 2650 C C . PHE A 1 329 ? 23.440 8.061 -24.408 1.00 95.19 329 PHE A C 1
ATOM 2652 O O . PHE A 1 329 ? 24.055 8.116 -23.343 1.00 95.19 329 PHE A O 1
ATOM 2659 N N . VAL A 1 330 ? 24.059 8.162 -25.591 1.00 95.38 330 VAL A N 1
ATOM 2660 C CA . VAL A 1 330 ? 25.529 8.243 -25.694 1.00 95.38 330 VAL A CA 1
ATOM 2661 C C . VAL A 1 330 ? 26.091 9.502 -25.030 1.00 95.38 330 VAL A C 1
ATOM 2663 O O . VAL A 1 330 ? 27.168 9.455 -24.440 1.00 95.38 330 VAL A O 1
ATOM 2666 N N . ASN A 1 331 ? 25.329 10.600 -25.044 1.00 93.31 331 ASN A N 1
ATOM 2667 C CA . ASN A 1 331 ? 25.722 11.853 -24.403 1.00 93.31 331 ASN A CA 1
ATOM 2668 C C . ASN A 1 331 ? 25.621 11.794 -22.869 1.00 93.31 331 ASN A C 1
ATOM 2670 O O . ASN A 1 331 ? 26.449 12.385 -22.178 1.00 93.31 331 ASN A O 1
ATOM 2674 N N . HIS A 1 332 ? 24.623 11.090 -22.325 1.00 92.62 332 HIS A N 1
ATOM 2675 C CA . HIS A 1 332 ? 24.359 11.059 -20.880 1.00 92.62 332 HIS A CA 1
ATOM 2676 C C . HIS A 1 332 ? 25.036 9.893 -20.151 1.00 92.62 332 HIS A C 1
ATOM 2678 O O . HIS A 1 332 ? 25.280 9.989 -18.948 1.00 92.62 332 HIS A O 1
ATOM 2684 N N . TYR A 1 333 ? 25.384 8.813 -20.858 1.00 93.88 333 TYR A N 1
ATOM 2685 C CA . TYR A 1 333 ? 25.988 7.616 -20.264 1.00 93.88 333 TYR A CA 1
ATOM 2686 C C . TYR A 1 333 ? 27.316 7.227 -20.946 1.00 93.88 333 TYR A C 1
ATOM 2688 O O . TYR A 1 333 ? 27.459 6.101 -21.431 1.00 93.88 333 TYR A O 1
ATOM 2696 N N . PRO A 1 334 ? 28.344 8.103 -20.928 1.00 91.50 334 PRO A N 1
ATOM 2697 C CA . PRO A 1 334 ? 29.589 7.928 -21.692 1.00 91.50 334 PRO A CA 1
ATOM 2698 C C . PRO A 1 334 ? 30.491 6.781 -21.202 1.00 91.50 334 PRO A C 1
ATOM 2700 O O . PRO A 1 334 ? 31.535 6.514 -21.786 1.00 91.50 334 PRO A O 1
ATOM 2703 N N . ARG A 1 335 ? 30.132 6.117 -20.097 1.00 90.38 335 ARG A N 1
ATOM 2704 C CA . ARG A 1 335 ? 30.896 5.003 -19.506 1.00 90.38 335 ARG A CA 1
ATOM 2705 C C . ARG A 1 335 ? 30.130 3.681 -19.509 1.00 90.38 335 ARG A C 1
ATOM 2707 O O . ARG A 1 335 ? 30.582 2.721 -18.893 1.00 90.38 335 ARG A O 1
ATOM 2714 N N . HIS A 1 336 ? 28.956 3.630 -20.135 1.00 93.12 336 HIS A N 1
ATOM 2715 C CA . HIS A 1 336 ? 28.145 2.420 -20.129 1.00 93.12 336 HIS A CA 1
ATOM 2716 C C . HIS A 1 336 ? 28.717 1.353 -21.070 1.00 93.12 336 HIS A C 1
ATOM 2718 O O . HIS A 1 336 ? 29.165 1.657 -22.172 1.00 93.12 336 HIS A O 1
ATOM 2724 N N . GLN A 1 337 ? 28.639 0.081 -20.675 1.00 93.19 337 GLN A N 1
ATOM 2725 C CA . GLN A 1 337 ? 29.186 -1.039 -21.453 1.00 93.19 337 GLN A CA 1
ATOM 2726 C C . GLN A 1 337 ? 28.541 -1.210 -22.841 1.00 93.19 337 GLN A C 1
ATOM 2728 O O . GLN A 1 337 ? 29.155 -1.750 -23.754 1.00 93.19 337 GLN A O 1
ATOM 2733 N N . THR A 1 338 ? 27.303 -0.739 -23.023 1.00 94.19 338 THR A N 1
ATOM 2734 C CA . THR A 1 338 ? 26.584 -0.835 -24.306 1.00 94.19 338 THR A CA 1
ATOM 2735 C C . THR A 1 338 ? 26.874 0.327 -25.258 1.00 94.19 338 THR A C 1
ATOM 2737 O O . THR A 1 338 ? 26.246 0.405 -26.311 1.00 94.19 338 THR A O 1
ATOM 2740 N N . LEU A 1 339 ? 27.807 1.227 -24.926 1.00 93.88 339 LEU A N 1
ATOM 2741 C CA . LEU A 1 339 ? 28.072 2.436 -25.707 1.00 93.88 339 LEU A CA 1
ATOM 2742 C C . LEU A 1 339 ? 28.513 2.128 -27.144 1.00 93.88 339 LEU A C 1
ATOM 2744 O O . LEU A 1 339 ? 27.960 2.692 -28.086 1.00 93.88 339 LEU A O 1
ATOM 2748 N N . GLY A 1 340 ? 29.417 1.161 -27.332 1.00 94.62 340 GLY A N 1
ATOM 2749 C CA . GLY A 1 340 ? 29.808 0.726 -28.674 1.00 94.62 340 GLY A CA 1
ATOM 2750 C C . GLY A 1 340 ? 28.622 0.179 -29.477 1.00 94.62 340 GLY A C 1
ATOM 2751 O O . GLY A 1 340 ? 28.470 0.484 -30.658 1.00 94.62 340 GLY A O 1
ATOM 2752 N N . LEU A 1 341 ? 27.724 -0.581 -28.839 1.00 96.06 341 LEU A N 1
ATOM 2753 C CA . LEU A 1 341 ? 26.510 -1.085 -29.489 1.00 96.06 341 LEU A CA 1
ATOM 2754 C C . LEU A 1 341 ? 25.522 0.046 -29.815 1.00 96.06 341 LEU A C 1
ATOM 2756 O O . LEU A 1 341 ? 24.867 -0.004 -30.853 1.00 96.06 341 LEU A O 1
ATOM 2760 N N . ALA A 1 342 ? 25.420 1.068 -28.962 1.00 96.19 342 ALA A N 1
ATOM 2761 C CA . ALA A 1 342 ? 24.613 2.255 -29.228 1.00 96.19 342 ALA A CA 1
ATOM 2762 C C . ALA A 1 342 ? 25.126 2.996 -30.472 1.00 96.19 342 ALA A C 1
ATOM 2764 O O . ALA A 1 342 ? 24.348 3.257 -31.386 1.00 96.19 342 ALA A O 1
ATOM 2765 N N . PHE A 1 343 ? 26.436 3.246 -30.554 1.00 97.25 343 PHE A N 1
ATOM 2766 C CA . PHE A 1 343 ? 27.061 3.855 -31.729 1.00 97.25 343 PHE A CA 1
ATOM 2767 C C . PHE A 1 343 ? 26.900 3.008 -32.991 1.00 97.25 343 PHE A C 1
ATOM 2769 O O . PHE A 1 343 ? 26.579 3.554 -34.045 1.00 97.25 343 PHE A O 1
ATOM 2776 N N . LYS A 1 344 ? 27.016 1.678 -32.886 1.00 95.81 344 LYS A N 1
ATOM 2777 C CA . LYS A 1 344 ? 26.730 0.786 -34.016 1.00 95.81 344 LYS A CA 1
ATOM 2778 C C . LYS A 1 344 ? 25.295 0.976 -34.514 1.00 95.81 344 LYS A C 1
ATOM 2780 O O . LYS A 1 344 ? 25.099 1.158 -35.707 1.00 95.81 344 LYS A O 1
ATOM 2785 N N . LYS A 1 345 ? 24.307 0.996 -33.611 1.00 95.81 345 LYS A N 1
ATOM 2786 C CA . LYS A 1 345 ? 22.896 1.216 -33.974 1.00 95.81 345 LYS A CA 1
ATOM 2787 C C . LYS A 1 345 ? 22.652 2.594 -34.594 1.00 95.81 345 LYS A C 1
ATOM 2789 O O . LYS A 1 345 ? 21.846 2.698 -35.509 1.00 95.81 345 LYS A O 1
ATOM 2794 N N . ILE A 1 346 ? 23.344 3.637 -34.128 1.00 96.25 346 ILE A N 1
ATOM 2795 C CA . ILE A 1 346 ? 23.312 4.968 -34.761 1.00 96.25 346 ILE A CA 1
ATOM 2796 C C . ILE A 1 346 ? 23.836 4.879 -36.201 1.00 96.25 346 ILE A C 1
ATOM 2798 O O . ILE A 1 346 ? 23.208 5.414 -37.112 1.00 96.25 346 ILE A O 1
ATOM 2802 N N . GLY A 1 347 ? 24.957 4.182 -36.406 1.00 94.06 347 GLY A N 1
ATOM 2803 C CA . GLY A 1 347 ? 25.528 3.957 -37.732 1.00 94.06 347 GLY A CA 1
ATOM 2804 C C . GLY A 1 347 ? 24.591 3.179 -38.654 1.00 94.06 347 GLY A C 1
ATOM 2805 O O . GLY A 1 347 ? 24.368 3.617 -39.779 1.00 94.06 347 GLY A O 1
ATOM 2806 N N . ASP A 1 348 ? 23.983 2.099 -38.150 1.00 93.06 348 ASP A N 1
ATOM 2807 C CA . ASP A 1 348 ? 23.002 1.287 -38.881 1.00 93.06 348 ASP A CA 1
ATOM 2808 C C . ASP A 1 348 ? 21.791 2.164 -39.301 1.00 93.06 348 ASP A C 1
ATOM 2810 O O . ASP A 1 348 ? 21.384 2.157 -40.460 1.00 93.06 348 ASP A O 1
ATOM 2814 N N . LEU A 1 349 ? 21.262 3.024 -38.415 1.00 93.56 349 LEU A N 1
ATOM 2815 C CA . LEU A 1 349 ? 20.146 3.933 -38.745 1.00 93.56 349 LEU A CA 1
ATOM 2816 C C . LEU A 1 349 ? 20.502 4.965 -39.830 1.00 93.56 349 LEU A C 1
ATOM 2818 O O . LEU A 1 349 ? 19.703 5.202 -40.741 1.00 93.56 349 LEU A O 1
ATOM 2822 N N . PHE A 1 350 ? 21.681 5.585 -39.748 1.00 92.31 350 PHE A N 1
ATOM 2823 C CA . PHE A 1 350 ? 22.131 6.538 -40.766 1.00 92.31 350 PHE A CA 1
ATOM 2824 C C . PHE A 1 350 ? 22.446 5.862 -42.103 1.00 92.31 350 PHE A C 1
ATOM 2826 O O . PHE A 1 350 ? 22.109 6.407 -43.154 1.00 92.31 350 PHE A O 1
ATOM 2833 N N . GLY A 1 351 ? 23.066 4.682 -42.055 1.00 86.44 351 GLY A N 1
ATOM 2834 C CA . GLY A 1 351 ? 23.475 3.913 -43.224 1.00 86.44 351 GLY A CA 1
ATOM 2835 C C . GLY A 1 351 ? 22.307 3.292 -43.984 1.00 86.44 351 GLY A C 1
ATOM 2836 O O . GLY A 1 351 ? 22.337 3.283 -45.214 1.00 86.44 351 GLY A O 1
ATOM 2837 N N . ASP A 1 352 ? 21.284 2.821 -43.269 1.00 86.88 352 ASP A N 1
ATOM 2838 C CA . ASP A 1 352 ? 20.208 2.025 -43.866 1.00 86.88 352 ASP A CA 1
ATOM 2839 C C . ASP A 1 352 ? 18.912 2.818 -44.078 1.00 86.88 352 ASP A C 1
ATOM 2841 O O . ASP A 1 352 ? 18.149 2.502 -44.988 1.00 86.88 352 ASP A O 1
ATOM 2845 N N . SER A 1 353 ? 18.619 3.811 -43.227 1.00 85.19 353 SER A N 1
ATOM 2846 C CA . SER A 1 353 ? 17.290 4.451 -43.181 1.00 85.19 353 SER A CA 1
ATOM 2847 C C . SER A 1 353 ? 17.287 5.950 -43.468 1.00 85.19 353 SER A C 1
ATOM 2849 O O . SER A 1 353 ? 16.326 6.450 -44.048 1.00 85.19 353 SER A O 1
ATOM 2851 N N . LEU A 1 354 ? 18.312 6.683 -43.022 1.00 84.50 354 LEU A N 1
ATOM 2852 C CA . LEU A 1 354 ? 18.374 8.147 -43.164 1.00 84.50 354 LEU A CA 1
ATOM 2853 C C . LEU A 1 354 ? 19.286 8.609 -44.306 1.00 84.50 354 LEU A C 1
ATOM 2855 O O . LEU A 1 354 ? 19.319 9.799 -44.610 1.00 84.50 354 LEU A O 1
ATOM 2859 N N . ASP A 1 355 ? 19.990 7.672 -44.942 1.00 81.94 355 ASP A N 1
ATOM 2860 C CA . ASP A 1 355 ? 20.866 7.897 -46.092 1.00 81.94 355 ASP A CA 1
ATOM 2861 C C . ASP A 1 355 ? 21.983 8.943 -45.868 1.00 81.94 355 ASP A C 1
ATOM 2863 O O . ASP A 1 355 ? 22.391 9.636 -46.803 1.00 81.94 355 ASP A O 1
ATOM 2867 N N . ASP A 1 356 ? 22.514 9.045 -44.645 1.00 85.62 356 ASP A N 1
ATOM 2868 C CA . ASP A 1 356 ? 23.634 9.938 -44.305 1.00 85.62 356 ASP A CA 1
ATOM 2869 C C . ASP A 1 356 ? 24.909 9.125 -44.052 1.00 85.62 356 ASP A C 1
ATOM 2871 O O . ASP A 1 356 ? 25.211 8.685 -42.939 1.00 85.62 356 ASP A O 1
ATOM 2875 N N . TYR A 1 357 ? 25.681 8.911 -45.116 1.00 83.12 357 TYR A N 1
ATOM 2876 C CA . TYR A 1 357 ? 26.894 8.096 -45.052 1.00 83.12 357 TYR A CA 1
ATOM 2877 C C . TYR A 1 357 ? 27.965 8.687 -44.117 1.00 83.12 357 TYR A C 1
ATOM 2879 O O . TYR A 1 357 ? 28.711 7.936 -43.487 1.00 83.12 357 TYR A O 1
ATOM 2887 N N . ALA A 1 358 ? 28.069 10.018 -44.029 1.00 85.56 358 ALA A N 1
ATOM 2888 C CA . ALA A 1 358 ? 29.132 10.679 -43.279 1.00 85.56 358 ALA A CA 1
ATOM 2889 C C . ALA A 1 358 ? 28.918 10.465 -41.778 1.00 85.56 358 ALA A C 1
ATOM 2891 O O . ALA A 1 358 ? 29.851 10.112 -41.049 1.00 85.56 358 ALA A O 1
ATOM 2892 N N . GLN A 1 359 ? 27.668 10.604 -41.330 1.00 91.19 359 GLN A N 1
ATOM 2893 C CA . GLN A 1 359 ? 27.295 10.292 -39.954 1.00 91.19 359 GLN A CA 1
ATOM 2894 C C . GLN A 1 359 ? 27.364 8.789 -39.669 1.00 91.19 359 GLN A C 1
ATOM 2896 O O . GLN A 1 359 ? 27.815 8.410 -38.586 1.00 91.19 359 GLN A O 1
ATOM 2901 N N . ALA A 1 360 ? 27.005 7.934 -40.635 1.00 90.69 360 ALA A N 1
ATOM 2902 C CA . ALA A 1 360 ? 27.123 6.484 -40.484 1.00 90.69 360 ALA A CA 1
ATOM 2903 C C . ALA A 1 360 ? 28.578 6.053 -40.223 1.00 90.69 360 ALA A C 1
ATOM 2905 O O . ALA A 1 360 ? 28.856 5.375 -39.234 1.00 90.69 360 ALA A O 1
ATOM 2906 N N . LEU A 1 361 ? 29.527 6.511 -41.051 1.00 88.50 361 LEU A N 1
ATOM 2907 C CA . LEU A 1 361 ? 30.956 6.212 -40.891 1.00 88.50 361 LEU A CA 1
ATOM 2908 C C . LEU A 1 361 ? 31.517 6.735 -39.566 1.00 88.50 361 LEU A C 1
ATOM 2910 O O . LEU A 1 361 ? 32.262 6.022 -38.886 1.00 88.50 361 LEU A O 1
ATOM 2914 N N . LYS A 1 362 ? 31.136 7.955 -39.169 1.00 92.88 362 LYS A N 1
ATOM 2915 C CA . LYS A 1 362 ? 31.533 8.524 -37.877 1.00 92.88 362 LYS A CA 1
ATOM 2916 C C . LYS A 1 362 ? 31.039 7.657 -36.718 1.00 92.88 362 LYS A C 1
ATOM 2918 O O . LYS A 1 362 ? 31.821 7.331 -35.828 1.00 92.88 362 LYS A O 1
ATOM 2923 N N . ALA A 1 363 ? 29.771 7.256 -36.738 1.00 95.00 363 ALA A N 1
ATOM 2924 C CA . ALA A 1 363 ? 29.180 6.433 -35.689 1.00 95.00 363 ALA A CA 1
ATOM 2925 C C . ALA A 1 363 ? 29.802 5.028 -35.629 1.00 95.00 363 ALA A C 1
ATOM 2927 O O . ALA A 1 363 ? 30.142 4.558 -34.547 1.00 95.00 363 ALA A O 1
ATOM 2928 N N . TYR A 1 364 ? 30.039 4.378 -36.771 1.00 95.06 364 TYR A N 1
ATOM 2929 C CA . TYR A 1 364 ? 30.732 3.089 -36.803 1.00 95.06 364 TYR A CA 1
ATOM 2930 C C . TYR A 1 364 ? 32.165 3.169 -36.268 1.00 95.06 364 TYR A C 1
ATOM 2932 O O . TYR A 1 364 ? 32.600 2.264 -35.561 1.00 95.06 364 TYR A O 1
ATOM 2940 N N . THR A 1 365 ? 32.882 4.255 -36.558 1.00 92.62 365 THR A N 1
ATOM 2941 C CA . THR A 1 365 ? 34.245 4.461 -36.044 1.00 92.62 365 THR A CA 1
ATOM 2942 C C . THR A 1 365 ? 34.232 4.591 -34.519 1.00 92.62 365 THR A C 1
ATOM 2944 O O . THR A 1 365 ? 34.978 3.896 -33.837 1.00 92.62 365 THR A O 1
ATOM 2947 N N . GLN A 1 366 ? 33.302 5.383 -33.972 1.00 95.81 366 GLN A N 1
ATOM 2948 C CA . GLN A 1 366 ? 33.092 5.483 -32.522 1.00 95.81 366 GLN A CA 1
ATOM 2949 C C . GLN A 1 366 ? 32.714 4.130 -31.895 1.00 95.81 366 GLN A C 1
ATOM 2951 O O . GLN A 1 366 ? 33.160 3.802 -30.800 1.00 95.81 366 GLN A O 1
ATOM 2956 N N . ALA A 1 367 ? 31.925 3.302 -32.585 1.00 95.62 367 ALA A N 1
ATOM 2957 C CA . ALA A 1 367 ? 31.599 1.965 -32.100 1.00 95.62 367 ALA A CA 1
ATOM 2958 C C . ALA A 1 367 ? 32.853 1.081 -31.932 1.00 95.62 367 ALA A C 1
ATOM 2960 O O . ALA A 1 367 ? 32.989 0.421 -30.899 1.00 95.62 367 ALA A O 1
ATOM 2961 N N . GLU A 1 368 ? 33.778 1.098 -32.898 1.00 94.62 368 GLU A N 1
ATOM 2962 C CA . GLU A 1 368 ? 35.053 0.368 -32.802 1.00 94.62 368 GLU A CA 1
ATOM 2963 C C . GLU A 1 368 ? 35.986 0.918 -31.718 1.00 94.62 368 GLU A C 1
ATOM 2965 O O . GLU A 1 368 ? 36.603 0.132 -30.999 1.00 94.62 368 GLU A O 1
ATOM 2970 N N . GLU A 1 369 ? 36.045 2.241 -31.535 1.00 94.25 369 GLU A N 1
ATOM 2971 C CA . GLU A 1 369 ? 36.794 2.872 -30.432 1.00 94.25 369 GLU A CA 1
ATOM 2972 C C . GLU A 1 369 ? 36.309 2.385 -29.055 1.00 94.25 369 GLU A C 1
ATOM 2974 O O . GLU A 1 369 ? 37.090 2.275 -28.109 1.00 94.25 369 GLU A O 1
ATOM 2979 N N . HIS A 1 370 ? 35.031 2.013 -28.956 1.00 94.19 370 HIS A N 1
ATOM 2980 C CA . HIS A 1 370 ? 34.426 1.396 -27.776 1.00 94.19 370 HIS A CA 1
ATOM 2981 C C . HIS A 1 370 ? 34.463 -0.144 -27.785 1.00 94.19 370 HIS A C 1
ATOM 2983 O O . HIS A 1 370 ? 33.717 -0.786 -27.043 1.00 94.19 370 HIS A O 1
ATOM 2989 N N . GLY A 1 371 ? 35.337 -0.750 -28.594 1.00 91.69 371 GLY A N 1
ATOM 2990 C CA . GLY A 1 371 ? 35.627 -2.185 -28.581 1.00 91.69 371 GLY A CA 1
ATOM 2991 C C . GLY A 1 371 ? 34.613 -3.066 -29.314 1.00 91.69 371 GLY A C 1
ATOM 2992 O O . GLY A 1 371 ? 34.673 -4.289 -29.179 1.00 91.69 371 GLY A O 1
ATOM 2993 N N . MET A 1 372 ? 33.684 -2.490 -30.084 1.00 94.50 372 MET A N 1
ATOM 2994 C CA . MET A 1 372 ? 32.792 -3.278 -30.939 1.00 94.50 372 MET A CA 1
ATOM 2995 C C . MET A 1 372 ? 33.462 -3.635 -32.258 1.00 94.50 372 MET A C 1
ATOM 2997 O O . MET A 1 372 ? 34.109 -2.810 -32.886 1.00 94.50 372 MET A O 1
ATOM 3001 N N . VAL A 1 373 ? 33.219 -4.846 -32.746 1.00 92.44 373 VAL A N 1
ATOM 3002 C CA . VAL A 1 373 ? 33.547 -5.201 -34.129 1.00 92.44 373 VAL A CA 1
ATOM 3003 C C . VAL A 1 373 ? 32.398 -4.745 -35.026 1.00 92.44 373 VAL A C 1
ATOM 3005 O O . VAL A 1 373 ? 31.253 -5.146 -34.805 1.00 92.44 373 VAL A O 1
ATOM 3008 N N . VAL A 1 374 ? 32.693 -3.921 -36.035 1.00 93.06 374 VAL A N 1
ATOM 3009 C CA . VAL A 1 374 ? 31.699 -3.423 -36.998 1.00 93.06 374 VAL A CA 1
ATOM 3010 C C . VAL A 1 374 ? 31.999 -3.982 -38.396 1.00 93.06 374 VAL A C 1
ATOM 3012 O O . VAL A 1 374 ? 32.818 -3.415 -39.124 1.00 93.06 374 VAL A O 1
ATOM 3015 N N . PRO A 1 375 ? 31.338 -5.080 -38.816 1.00 90.25 375 PRO A N 1
ATOM 3016 C CA . PRO A 1 375 ? 31.606 -5.724 -40.104 1.00 90.25 375 PRO A CA 1
ATOM 3017 C C . PRO A 1 375 ? 31.421 -4.798 -41.307 1.00 90.25 375 PRO A C 1
ATOM 3019 O O . PRO A 1 375 ? 32.180 -4.890 -42.272 1.00 90.25 375 PRO A O 1
ATOM 3022 N N . GLN A 1 376 ? 30.447 -3.883 -41.249 1.00 86.94 376 GLN A N 1
ATOM 3023 C CA . GLN A 1 376 ? 30.210 -2.915 -42.320 1.00 86.94 376 GLN A CA 1
ATOM 3024 C C . GLN A 1 376 ? 31.419 -1.996 -42.514 1.00 86.94 376 GLN A C 1
ATOM 3026 O O . GLN A 1 376 ? 31.842 -1.781 -43.647 1.00 86.94 376 GLN A O 1
ATOM 3031 N N . LEU A 1 377 ? 32.031 -1.528 -41.418 1.00 86.31 377 LEU A N 1
ATOM 3032 C CA . LEU A 1 377 ? 33.206 -0.660 -41.461 1.00 86.31 377 LEU A CA 1
ATOM 3033 C C . LEU A 1 377 ? 34.461 -1.413 -41.918 1.00 86.31 377 LEU A C 1
ATOM 3035 O O . LEU A 1 377 ? 35.236 -0.883 -42.710 1.00 86.31 377 LEU A O 1
ATOM 3039 N N . GLN A 1 378 ? 34.643 -2.664 -41.488 1.00 85.44 378 GLN A N 1
ATOM 3040 C CA . GLN A 1 378 ? 35.733 -3.520 -41.971 1.00 85.44 378 GLN A CA 1
ATOM 3041 C C . GLN A 1 378 ? 35.615 -3.800 -43.470 1.00 85.44 378 GLN A C 1
ATOM 3043 O O . GLN A 1 378 ? 36.593 -3.671 -44.202 1.00 85.44 378 GLN A O 1
ATOM 3048 N N . SER A 1 379 ? 34.410 -4.129 -43.934 1.00 81.12 379 SER A N 1
ATOM 3049 C CA . SER A 1 379 ? 34.140 -4.378 -45.352 1.00 81.12 379 SER A CA 1
ATOM 3050 C C . SER A 1 379 ? 34.323 -3.104 -46.174 1.00 81.12 379 SER A C 1
ATOM 3052 O O . SER A 1 379 ? 34.958 -3.143 -47.225 1.00 81.12 379 SER A O 1
ATOM 3054 N N . TYR A 1 380 ? 33.887 -1.959 -45.643 1.00 81.12 380 TYR A N 1
ATOM 3055 C CA . TYR A 1 380 ? 34.141 -0.645 -46.228 1.00 81.12 380 TYR A CA 1
ATOM 3056 C C . TYR A 1 380 ? 35.643 -0.341 -46.346 1.00 81.12 380 TYR A C 1
ATOM 3058 O O . TYR A 1 380 ? 36.096 0.084 -47.407 1.00 81.12 380 TYR A O 1
ATOM 3066 N N . ARG A 1 381 ? 36.449 -0.624 -45.312 1.00 76.06 381 ARG A N 1
ATOM 3067 C CA . ARG A 1 381 ? 37.919 -0.472 -45.352 1.00 76.06 381 ARG A CA 1
ATOM 3068 C C . ARG A 1 381 ? 38.601 -1.466 -46.290 1.00 76.06 381 ARG A C 1
ATOM 3070 O O . ARG A 1 381 ? 39.591 -1.114 -46.915 1.00 76.06 381 ARG A O 1
ATOM 3077 N N . ALA A 1 382 ? 38.053 -2.672 -46.432 1.00 73.56 382 ALA A N 1
ATOM 3078 C CA . ALA A 1 382 ? 38.438 -3.619 -47.477 1.00 73.56 382 ALA A CA 1
ATOM 3079 C C . ALA A 1 382 ? 37.926 -3.191 -48.865 1.00 73.56 382 ALA A C 1
ATOM 3081 O O . ALA A 1 382 ? 38.227 -3.843 -49.862 1.00 73.56 382 ALA A O 1
ATOM 3082 N N . GLY A 1 383 ? 37.155 -2.100 -48.925 1.00 66.19 383 GLY A N 1
ATOM 3083 C CA . GLY A 1 383 ? 36.684 -1.414 -50.115 1.00 66.19 383 GLY A CA 1
ATOM 3084 C C . GLY A 1 383 ? 35.418 -1.978 -50.743 1.00 66.19 383 GLY A C 1
ATOM 3085 O O . GLY A 1 383 ? 35.178 -1.766 -51.932 1.00 66.19 383 GLY A O 1
ATOM 3086 N N . ASP A 1 384 ? 34.639 -2.754 -50.004 1.00 74.44 384 ASP A N 1
ATOM 3087 C CA . ASP A 1 384 ? 33.249 -3.037 -50.342 1.00 74.44 384 ASP A CA 1
ATOM 3088 C C . ASP A 1 384 ? 32.373 -1.879 -49.849 1.00 74.44 384 ASP A C 1
ATOM 3090 O O . ASP A 1 384 ? 32.076 -1.767 -48.664 1.00 74.44 384 ASP A O 1
ATOM 3094 N N . TRP A 1 385 ? 32.036 -0.961 -50.755 1.00 74.94 385 TRP A N 1
ATOM 3095 C CA . TRP A 1 385 ? 31.274 0.249 -50.425 1.00 74.94 385 TRP A CA 1
ATOM 3096 C C . TRP A 1 385 ? 29.768 -0.020 -50.338 1.00 74.94 385 TRP A C 1
ATOM 3098 O O . TRP A 1 385 ? 29.033 0.800 -49.796 1.00 74.94 385 TRP A O 1
ATOM 3108 N N . ASP A 1 386 ? 29.296 -1.165 -50.839 1.00 80.62 386 ASP A N 1
ATOM 3109 C CA . ASP A 1 386 ? 27.877 -1.525 -50.808 1.00 80.62 386 ASP A CA 1
ATOM 3110 C C . ASP A 1 386 ? 27.412 -2.003 -49.429 1.00 80.62 386 ASP A C 1
ATOM 3112 O O . ASP A 1 386 ? 26.207 -2.113 -49.191 1.00 80.62 386 ASP A O 1
ATOM 3116 N N . THR A 1 387 ? 28.343 -2.233 -48.500 1.00 81.12 387 THR A N 1
ATOM 3117 C CA . THR A 1 387 ? 28.037 -2.612 -47.114 1.00 81.12 387 THR A CA 1
ATOM 3118 C C . THR A 1 387 ? 27.416 -1.489 -46.289 1.00 81.12 387 THR A C 1
ATOM 3120 O O . THR A 1 387 ? 26.877 -1.761 -45.218 1.00 81.12 387 THR A O 1
ATOM 3123 N N . ILE A 1 388 ? 27.477 -0.242 -46.768 1.00 83.12 388 ILE A N 1
ATOM 3124 C CA . ILE A 1 388 ? 26.802 0.917 -46.177 1.00 83.12 388 ILE A CA 1
ATOM 3125 C C . ILE A 1 388 ? 25.897 1.516 -47.263 1.00 83.12 388 ILE A C 1
ATOM 3127 O O . ILE A 1 388 ? 26.374 2.301 -48.086 1.00 83.12 388 ILE A O 1
ATOM 3131 N N . PRO A 1 389 ? 24.595 1.174 -47.295 1.00 82.06 389 PRO A N 1
ATOM 3132 C CA . PRO A 1 389 ? 23.693 1.543 -48.390 1.00 82.06 389 PRO A CA 1
ATOM 3133 C C . PRO A 1 389 ? 23.647 3.045 -48.702 1.00 82.06 389 PRO A C 1
ATOM 3135 O O . PRO A 1 389 ? 23.616 3.422 -49.876 1.00 82.06 389 PRO A O 1
ATOM 3138 N N . ALA A 1 390 ? 23.725 3.899 -47.676 1.00 81.25 390 ALA A N 1
ATOM 3139 C CA . ALA A 1 390 ? 23.785 5.356 -47.808 1.00 81.25 390 ALA A CA 1
ATOM 3140 C C . ALA A 1 390 ? 24.913 5.852 -48.734 1.00 81.25 390 ALA A C 1
ATOM 3142 O O . ALA A 1 390 ? 24.767 6.898 -49.372 1.00 81.25 390 ALA A O 1
ATOM 3143 N N . LEU A 1 391 ? 26.020 5.103 -48.865 1.00 75.88 391 LEU A N 1
ATOM 3144 C CA . LEU A 1 391 ? 27.122 5.470 -49.759 1.00 75.88 391 LEU A CA 1
ATOM 3145 C C . LEU A 1 391 ? 26.679 5.548 -51.218 1.00 75.88 391 LEU A C 1
ATOM 3147 O O . LEU A 1 391 ? 27.251 6.339 -51.953 1.00 75.88 391 LEU A O 1
ATOM 3151 N N . ARG A 1 392 ? 25.611 4.855 -51.635 1.00 76.44 392 ARG A N 1
ATOM 3152 C CA . ARG A 1 392 ? 25.082 4.925 -53.012 1.00 76.44 392 ARG A CA 1
ATOM 3153 C C . ARG A 1 392 ? 24.708 6.334 -53.467 1.00 76.44 392 ARG A C 1
ATOM 3155 O O . ARG A 1 392 ? 24.640 6.600 -54.668 1.00 76.44 392 ARG A O 1
ATOM 3162 N N . LYS A 1 393 ? 24.434 7.230 -52.516 1.00 69.88 393 LYS A N 1
ATOM 3163 C CA . LYS A 1 393 ? 24.077 8.630 -52.776 1.00 69.88 393 LYS A CA 1
ATOM 3164 C C . LYS A 1 393 ? 25.276 9.579 -52.709 1.00 69.88 393 LYS A C 1
ATOM 3166 O O . LYS A 1 393 ? 25.120 10.756 -53.028 1.00 69.88 393 LYS A O 1
ATOM 3171 N N . HIS A 1 394 ? 26.458 9.091 -52.333 1.00 69.44 394 HIS A N 1
ATOM 3172 C CA . HIS A 1 394 ? 27.681 9.886 -52.322 1.00 69.44 394 HIS A CA 1
ATOM 3173 C C . HIS A 1 394 ? 28.038 10.338 -53.748 1.00 69.44 394 HIS A C 1
ATOM 3175 O O . HIS A 1 394 ? 28.002 9.509 -54.662 1.00 69.44 394 HIS A O 1
ATOM 3181 N N . PRO A 1 395 ? 28.435 11.605 -53.971 1.00 63.09 395 PRO A N 1
ATOM 3182 C CA . PRO A 1 395 ? 28.882 12.073 -55.288 1.00 63.09 395 PRO A CA 1
ATOM 3183 C C . PRO A 1 395 ? 29.976 11.179 -55.897 1.00 63.09 395 PRO A C 1
ATOM 3185 O O . PRO A 1 395 ? 29.882 10.769 -57.054 1.00 63.09 395 PRO A O 1
ATOM 3188 N N . ASP A 1 396 ? 30.943 10.791 -55.067 1.00 60.62 396 ASP A N 1
ATOM 3189 C CA . ASP A 1 396 ? 32.060 9.911 -55.437 1.00 60.62 396 ASP A CA 1
ATOM 3190 C C . ASP A 1 396 ? 31.702 8.413 -55.478 1.00 60.62 396 ASP A C 1
ATOM 3192 O O . ASP A 1 396 ? 32.521 7.598 -55.877 1.00 60.62 396 ASP A O 1
ATOM 3196 N N . TYR A 1 397 ? 30.482 7.988 -55.135 1.00 64.50 397 TYR A N 1
ATOM 3197 C CA . TYR A 1 397 ? 30.119 6.566 -55.274 1.00 64.50 397 TYR A CA 1
ATOM 3198 C C . TYR A 1 397 ? 30.124 6.111 -56.737 1.00 64.50 397 TYR A C 1
ATOM 3200 O O . TYR A 1 397 ? 30.483 4.979 -57.048 1.00 64.50 397 TYR A O 1
ATOM 3208 N N . LYS A 1 398 ? 29.783 7.022 -57.659 1.00 55.12 398 LYS A N 1
ATOM 3209 C CA . LYS A 1 398 ? 29.884 6.786 -59.109 1.00 55.12 398 LYS A CA 1
ATOM 3210 C C . LYS A 1 398 ? 31.320 6.883 -59.635 1.00 55.12 398 LYS A C 1
ATOM 3212 O O . LYS A 1 398 ? 31.578 6.454 -60.756 1.00 55.12 398 LYS A O 1
ATOM 3217 N N . PHE A 1 399 ? 32.224 7.466 -58.850 1.00 51.03 399 PHE A N 1
ATOM 3218 C CA . PHE A 1 399 ? 33.599 7.771 -59.224 1.00 51.03 399 PHE A CA 1
ATOM 3219 C C . PHE A 1 399 ? 34.522 7.322 -58.091 1.00 51.03 399 PHE A C 1
ATOM 3221 O O . PHE A 1 399 ? 34.853 8.141 -57.233 1.00 51.03 399 PHE A O 1
ATOM 3228 N N . PRO A 1 400 ? 34.946 6.044 -58.049 1.00 50.62 400 PRO A N 1
ATOM 3229 C CA . PRO A 1 400 ? 35.949 5.655 -57.066 1.00 50.62 400 PRO A CA 1
ATOM 3230 C C . PRO A 1 400 ? 37.152 6.603 -57.208 1.00 50.62 400 PRO A C 1
ATOM 3232 O O . PRO A 1 400 ? 37.460 6.992 -58.337 1.00 50.62 400 PRO A O 1
ATOM 3235 N N . PRO A 1 401 ? 37.814 7.016 -56.116 1.00 50.00 401 PRO A N 1
ATOM 3236 C CA . PRO A 1 401 ? 38.996 7.856 -56.212 1.00 50.00 401 PRO A CA 1
ATOM 3237 C C . PRO A 1 401 ? 40.032 7.141 -57.082 1.00 50.00 401 PRO A C 1
ATOM 3239 O O . PRO A 1 401 ? 40.601 6.126 -56.675 1.00 50.00 401 PRO A O 1
ATOM 3242 N N . VAL A 1 402 ? 40.204 7.648 -58.305 1.00 50.91 402 VAL A N 1
ATOM 3243 C CA . VAL A 1 402 ? 41.214 7.211 -59.265 1.00 50.91 402 VAL A CA 1
ATOM 3244 C C . VAL A 1 402 ? 42.334 8.229 -59.206 1.00 50.91 402 VAL A C 1
ATOM 3246 O O . VAL A 1 402 ? 42.171 9.367 -59.646 1.00 50.91 402 VAL A O 1
ATOM 3249 N N . VAL A 1 403 ? 43.477 7.817 -58.672 1.00 49.00 403 VAL A N 1
ATOM 3250 C CA . VAL A 1 403 ? 44.723 8.546 -58.907 1.00 49.00 403 VAL A CA 1
ATOM 3251 C C . VAL A 1 403 ? 45.267 8.039 -60.232 1.00 49.00 403 VAL A C 1
ATOM 3253 O O . VAL A 1 403 ? 45.536 6.846 -60.368 1.00 49.00 403 VAL A O 1
ATOM 3256 N N . VAL A 1 404 ? 45.374 8.941 -61.207 1.00 50.97 404 VAL A N 1
ATOM 3257 C CA . VAL A 1 404 ? 46.103 8.697 -62.450 1.00 50.97 404 VAL A CA 1
ATOM 3258 C C . VAL A 1 404 ? 47.550 9.081 -62.189 1.00 50.97 404 VAL A C 1
ATOM 3260 O O . VAL A 1 404 ? 47.848 10.259 -61.993 1.00 50.97 404 VAL A O 1
ATOM 3263 N N . VAL A 1 405 ? 48.430 8.087 -62.130 1.00 48.19 405 VAL A N 1
ATOM 3264 C CA . VAL A 1 405 ? 49.873 8.334 -62.139 1.00 48.19 405 VAL A CA 1
ATOM 3265 C C . VAL A 1 405 ? 50.319 8.254 -63.587 1.00 48.19 405 VAL A C 1
ATOM 3267 O O . VAL A 1 405 ? 50.091 7.236 -64.236 1.00 48.19 405 VAL A O 1
ATOM 3270 N N . ASP A 1 406 ? 50.891 9.351 -64.070 1.00 54.44 406 ASP A N 1
ATOM 3271 C CA . ASP A 1 406 ? 51.483 9.464 -65.395 1.00 54.44 406 ASP A CA 1
ATOM 3272 C C . ASP A 1 406 ? 53.005 9.378 -65.250 1.00 54.44 406 ASP A C 1
ATOM 3274 O O . ASP A 1 406 ? 53.627 10.252 -64.635 1.00 54.44 406 ASP A O 1
ATOM 3278 N N . LEU A 1 407 ? 53.598 8.294 -65.745 1.00 55.50 407 LEU A N 1
ATOM 3279 C CA . LEU A 1 407 ? 55.048 8.141 -65.829 1.00 55.50 407 LEU A CA 1
ATOM 3280 C C . LEU A 1 407 ? 55.439 8.099 -67.304 1.00 55.50 407 LEU A C 1
ATOM 3282 O O . LEU A 1 407 ? 54.985 7.238 -68.057 1.00 55.50 407 LEU A O 1
ATOM 3286 N N . GLU A 1 408 ? 56.297 9.034 -67.712 1.00 55.44 408 GLU A N 1
ATOM 3287 C CA . GLU A 1 408 ? 56.944 8.991 -69.021 1.00 55.44 408 GLU A CA 1
ATOM 3288 C C . GLU A 1 408 ? 57.937 7.823 -69.006 1.00 55.44 408 GLU A C 1
ATOM 3290 O O . GLU A 1 408 ? 58.930 7.844 -68.274 1.00 55.44 408 GLU A O 1
ATOM 3295 N N . VAL A 1 409 ? 57.632 6.771 -69.766 1.00 59.84 409 VAL A N 1
ATOM 3296 C CA . VAL A 1 409 ? 58.463 5.565 -69.846 1.00 59.84 409 VAL A CA 1
ATOM 3297 C C . VAL A 1 409 ? 59.229 5.582 -71.161 1.00 59.84 409 VAL A C 1
ATOM 3299 O O . VAL A 1 409 ? 58.697 5.988 -72.200 1.00 59.84 409 VAL A O 1
ATOM 3302 N N . ASP A 1 410 ? 60.479 5.114 -71.133 1.00 57.84 410 ASP A N 1
ATOM 3303 C CA . ASP A 1 410 ? 61.268 4.959 -72.350 1.00 57.84 410 ASP A CA 1
ATOM 3304 C C . ASP A 1 410 ? 60.510 4.086 -73.373 1.00 57.84 410 ASP A C 1
ATOM 3306 O O . ASP A 1 410 ? 59.975 3.025 -73.026 1.00 57.84 410 ASP A O 1
ATOM 3310 N N . PRO A 1 411 ? 60.435 4.508 -74.647 1.00 58.06 411 PRO A N 1
ATOM 3311 C CA . PRO A 1 411 ? 59.655 3.808 -75.655 1.00 58.06 411 PRO A CA 1
ATOM 3312 C C . PRO A 1 411 ? 60.149 2.366 -75.850 1.00 58.06 411 PRO A C 1
ATOM 3314 O O . PRO A 1 411 ? 61.296 2.128 -76.230 1.00 58.06 411 PRO A O 1
ATOM 3317 N N . GLN A 1 412 ? 59.262 1.388 -75.632 1.00 60.22 412 GLN A N 1
ATOM 3318 C CA . GLN A 1 412 ? 59.560 -0.030 -75.863 1.00 60.22 412 GLN A CA 1
ATOM 3319 C C . GLN A 1 412 ? 59.771 -0.341 -77.358 1.00 60.22 412 GLN A C 1
ATOM 3321 O O . GLN A 1 412 ? 59.300 0.383 -78.243 1.00 60.22 412 GLN A O 1
ATOM 3326 N N . SER A 1 413 ? 60.455 -1.455 -77.660 1.00 52.47 413 SER A N 1
ATOM 3327 C CA . SER A 1 413 ? 60.769 -1.871 -79.034 1.00 52.47 413 SER A CA 1
ATOM 3328 C C . SER A 1 413 ? 59.490 -2.090 -79.854 1.00 52.47 413 SER A C 1
ATOM 3330 O O . SER A 1 413 ? 58.788 -3.085 -79.674 1.00 52.47 413 SER A O 1
ATOM 3332 N N . GLY A 1 414 ? 59.181 -1.148 -80.745 1.00 60.50 414 GLY A N 1
ATOM 3333 C CA . GLY A 1 414 ? 57.936 -1.119 -81.522 1.00 60.50 414 GLY A CA 1
ATOM 3334 C C . GLY A 1 414 ? 57.236 0.244 -81.543 1.00 60.50 414 GLY A C 1
ATOM 3335 O O . GLY A 1 414 ? 56.300 0.424 -82.323 1.00 60.50 414 GLY A O 1
ATOM 3336 N N . ALA A 1 415 ? 57.690 1.211 -80.737 1.00 57.81 415 ALA A N 1
ATOM 3337 C CA . ALA A 1 415 ? 57.184 2.582 -80.753 1.00 57.81 415 ALA A CA 1
ATOM 3338 C C . ALA A 1 415 ? 57.442 3.289 -82.100 1.00 57.81 415 ALA A C 1
ATOM 3340 O O . ALA A 1 415 ? 58.580 3.282 -82.578 1.00 57.81 415 ALA A O 1
ATOM 3341 N N . PRO A 1 416 ? 56.443 3.959 -82.704 1.00 58.25 416 PRO A N 1
ATOM 3342 C CA . PRO A 1 416 ? 56.682 4.866 -83.822 1.00 58.25 416 PRO A CA 1
ATOM 3343 C C . PRO A 1 416 ? 57.616 6.016 -83.417 1.00 58.25 416 PRO A C 1
ATOM 3345 O O . PRO A 1 416 ? 57.505 6.555 -82.313 1.00 58.25 416 PRO A O 1
ATOM 3348 N N . VAL A 1 417 ? 58.502 6.429 -84.325 1.00 59.03 417 VAL A N 1
ATOM 3349 C CA . VAL A 1 417 ? 59.449 7.535 -84.103 1.00 59.03 417 VAL A CA 1
ATOM 3350 C C . VAL A 1 417 ? 58.693 8.824 -83.749 1.00 59.03 417 VAL A C 1
ATOM 3352 O O . VAL A 1 417 ? 57.795 9.229 -84.483 1.00 59.03 417 VAL A O 1
ATOM 3355 N N . GLY A 1 418 ? 59.057 9.454 -82.627 1.00 61.47 418 GLY A N 1
ATOM 3356 C CA . GLY A 1 418 ? 58.404 10.663 -82.098 1.00 61.47 418 GLY A CA 1
ATOM 3357 C C . GLY A 1 418 ? 57.274 10.411 -81.089 1.00 61.47 418 GLY A C 1
ATOM 3358 O O . GLY A 1 418 ? 56.695 11.368 -80.582 1.00 61.47 418 GLY A O 1
ATOM 3359 N N . SER A 1 419 ? 56.965 9.149 -80.772 1.00 55.56 419 SER A N 1
ATOM 3360 C CA . SER A 1 419 ? 55.952 8.811 -79.762 1.00 55.56 419 SER A CA 1
ATOM 3361 C C . SER A 1 419 ? 56.482 9.020 -78.344 1.00 55.56 419 SER A C 1
ATOM 3363 O O . SER A 1 419 ? 57.625 8.665 -78.056 1.00 55.56 419 SER A O 1
ATOM 3365 N N . ARG A 1 420 ? 55.624 9.520 -77.451 1.00 57.28 420 ARG A N 1
ATOM 3366 C CA . ARG A 1 420 ? 55.832 9.436 -76.000 1.00 57.28 420 ARG A CA 1
ATOM 3367 C C . ARG A 1 420 ? 54.969 8.297 -75.464 1.00 57.28 420 ARG A C 1
ATOM 3369 O O . ARG A 1 420 ? 53.803 8.170 -75.849 1.00 57.28 420 ARG A O 1
ATOM 3376 N N . VAL A 1 421 ? 55.558 7.429 -74.648 1.00 55.88 421 VAL A N 1
ATOM 3377 C CA . VAL A 1 421 ? 54.831 6.335 -73.999 1.00 55.88 421 VAL A CA 1
ATOM 3378 C C . VAL A 1 421 ? 54.548 6.764 -72.573 1.00 55.88 421 VAL A C 1
ATOM 3380 O O . VAL A 1 421 ? 55.463 7.122 -71.836 1.00 55.88 421 VAL A O 1
ATOM 3383 N N . PHE A 1 422 ? 53.271 6.738 -72.220 1.00 57.12 422 PHE A N 1
ATOM 3384 C CA . PHE A 1 422 ? 52.805 7.079 -70.890 1.00 57.12 422 PHE A CA 1
ATOM 3385 C C . PHE A 1 422 ? 52.248 5.810 -70.258 1.00 57.12 422 PHE A C 1
ATOM 3387 O O . PHE A 1 422 ? 51.379 5.132 -70.825 1.00 57.12 422 PHE A O 1
ATOM 3394 N N . GLU A 1 423 ? 52.774 5.452 -69.096 1.00 54.47 423 GLU A N 1
ATOM 3395 C CA . GLU A 1 423 ? 52.138 4.443 -68.266 1.00 54.47 423 GLU A CA 1
ATOM 3396 C C . GLU A 1 423 ? 51.072 5.136 -67.427 1.00 54.47 423 GLU A C 1
ATOM 3398 O O . GLU A 1 423 ? 51.378 5.998 -66.607 1.00 54.47 423 GLU A O 1
ATOM 3403 N N . VAL A 1 424 ? 49.812 4.784 -67.686 1.00 53.66 424 VAL A N 1
ATOM 3404 C CA . VAL A 1 424 ? 48.659 5.321 -66.971 1.00 53.66 424 VAL A CA 1
ATOM 3405 C C . VAL A 1 424 ? 48.179 4.237 -66.019 1.00 53.66 424 VAL A C 1
ATOM 3407 O O . VAL A 1 424 ? 47.468 3.306 -66.405 1.00 53.66 424 VAL A O 1
ATOM 3410 N N . ALA A 1 425 ? 48.571 4.353 -64.755 1.00 50.38 425 ALA A N 1
ATOM 3411 C CA . ALA A 1 425 ? 48.018 3.515 -63.702 1.00 50.38 425 ALA A CA 1
ATOM 3412 C C . ALA A 1 425 ? 46.765 4.190 -63.141 1.00 50.38 425 ALA A C 1
ATOM 3414 O O . ALA A 1 425 ? 46.825 5.322 -62.657 1.00 50.38 425 ALA A O 1
ATOM 3415 N N . ALA A 1 426 ? 45.630 3.493 -63.198 1.00 51.47 426 ALA A N 1
ATOM 3416 C CA . ALA A 1 426 ? 44.452 3.875 -62.439 1.00 51.47 426 ALA A CA 1
ATOM 3417 C C . ALA A 1 426 ? 44.523 3.150 -61.095 1.00 51.47 426 ALA A C 1
ATOM 3419 O O . ALA A 1 426 ? 44.310 1.938 -61.008 1.00 51.47 426 ALA A O 1
ATOM 3420 N N . VAL A 1 427 ? 44.851 3.884 -60.035 1.00 48.84 427 VAL A N 1
ATOM 3421 C CA . VAL A 1 427 ? 44.845 3.305 -58.691 1.00 48.84 427 VAL A CA 1
ATOM 3422 C C . VAL A 1 427 ? 43.435 3.410 -58.144 1.00 48.84 427 VAL A C 1
ATOM 3424 O O . VAL A 1 427 ? 42.945 4.512 -57.893 1.00 48.84 427 VAL A O 1
ATOM 3427 N N . ARG A 1 428 ? 42.782 2.263 -57.944 1.00 52.09 428 ARG A N 1
ATOM 3428 C CA . ARG A 1 428 ? 41.522 2.213 -57.210 1.00 52.09 428 ARG A CA 1
ATOM 3429 C C . ARG A 1 428 ? 41.842 2.207 -55.723 1.00 52.09 428 ARG A C 1
ATOM 3431 O O . ARG A 1 428 ? 42.424 1.248 -55.210 1.00 52.09 428 ARG A O 1
ATOM 3438 N N . TYR A 1 429 ? 41.406 3.244 -55.019 1.00 45.38 429 TYR A N 1
ATOM 3439 C CA . TYR A 1 429 ? 41.428 3.233 -53.560 1.00 45.38 429 TYR A CA 1
ATOM 3440 C C . TYR A 1 429 ? 40.275 2.368 -53.022 1.00 45.38 429 TYR A C 1
ATOM 3442 O O . TYR A 1 429 ? 39.101 2.735 -53.115 1.00 45.38 429 TYR A O 1
ATOM 3450 N N . ARG A 1 430 ? 40.610 1.201 -52.453 1.00 48.22 430 ARG A N 1
ATOM 3451 C CA . ARG A 1 430 ? 39.727 0.397 -51.588 1.00 48.22 430 ARG A CA 1
ATOM 3452 C C . ARG A 1 430 ? 40.199 0.592 -50.140 1.00 48.22 430 ARG A C 1
ATOM 3454 O O . ARG A 1 430 ? 40.973 -0.208 -49.625 1.00 48.22 430 ARG A O 1
ATOM 3461 N N . GLY A 1 431 ? 39.768 1.675 -49.493 1.00 49.56 431 GLY A N 1
ATOM 3462 C CA . GLY A 1 431 ? 40.208 1.994 -48.127 1.00 49.56 431 GLY A CA 1
ATOM 3463 C C . GLY A 1 431 ? 41.726 2.215 -48.034 1.00 49.56 431 GLY A C 1
ATOM 3464 O O . GLY A 1 431 ? 42.245 3.072 -48.740 1.00 49.56 431 GLY A O 1
ATOM 3465 N N . GLU A 1 432 ? 42.430 1.463 -47.177 1.00 34.94 432 GLU A N 1
ATOM 3466 C CA . GLU A 1 432 ? 43.903 1.537 -47.016 1.00 34.94 432 GLU A CA 1
ATOM 3467 C C . GLU A 1 432 ? 44.681 0.642 -48.000 1.00 34.94 432 GLU A C 1
ATOM 3469 O O . GLU A 1 432 ? 45.911 0.669 -48.034 1.00 34.94 432 GLU A O 1
ATOM 3474 N N . GLN A 1 433 ? 43.983 -0.162 -48.806 1.00 34.47 433 GLN A N 1
ATOM 3475 C CA . GLN A 1 433 ? 44.596 -1.033 -49.802 1.00 34.47 433 GLN A CA 1
ATOM 3476 C C . GLN A 1 433 ? 44.481 -0.416 -51.197 1.00 34.47 433 GLN A C 1
ATOM 3478 O O . GLN A 1 433 ? 43.414 0.036 -51.624 1.00 34.47 433 GLN A O 1
ATOM 3483 N N . TYR A 1 434 ? 45.594 -0.430 -51.927 1.00 42.72 434 TYR A N 1
ATOM 3484 C CA . TYR A 1 434 ? 45.630 -0.066 -53.335 1.00 42.72 434 TYR A CA 1
ATOM 3485 C C . TYR A 1 434 ? 45.433 -1.326 -54.182 1.00 42.72 434 TYR A C 1
ATOM 3487 O O . TYR A 1 434 ? 46.142 -2.319 -54.025 1.00 42.72 434 TYR A O 1
ATOM 3495 N N . VAL A 1 435 ? 44.460 -1.291 -55.091 1.00 41.44 435 VAL A N 1
ATOM 3496 C CA . VAL A 1 435 ? 44.411 -2.224 -56.220 1.00 41.44 435 VAL A CA 1
ATOM 3497 C C . VAL A 1 435 ? 44.853 -1.422 -57.435 1.00 41.44 435 VAL A C 1
ATOM 3499 O O . VAL A 1 435 ? 44.187 -0.456 -57.813 1.00 41.44 435 VAL A O 1
ATOM 3502 N N . ILE A 1 436 ? 46.011 -1.776 -57.992 1.00 45.22 436 ILE A N 1
ATOM 3503 C CA . ILE A 1 436 ? 46.552 -1.116 -59.182 1.00 45.22 436 ILE A CA 1
ATOM 3504 C C . ILE A 1 436 ? 45.973 -1.826 -60.403 1.00 45.22 436 ILE A C 1
ATOM 3506 O O . ILE A 1 436 ? 46.223 -3.013 -60.609 1.00 45.22 436 ILE A O 1
ATOM 3510 N N . GLU A 1 437 ? 45.189 -1.109 -61.204 1.00 49.72 437 GLU A N 1
ATOM 3511 C CA . GLU A 1 437 ? 44.906 -1.523 -62.576 1.00 49.72 437 GLU A CA 1
ATOM 3512 C C . GLU A 1 437 ? 45.861 -0.761 -63.501 1.00 49.72 437 GLU A C 1
ATOM 3514 O O . GLU A 1 437 ? 45.660 0.414 -63.817 1.00 49.72 437 GLU A O 1
ATOM 3519 N N . GLU A 1 438 ? 46.940 -1.431 -63.904 1.00 47.88 438 GLU A N 1
ATOM 3520 C CA . GLU A 1 438 ? 47.943 -0.878 -64.817 1.00 47.88 438 GLU A CA 1
ATOM 3521 C C . GLU A 1 438 ? 47.465 -1.024 -66.266 1.00 47.88 438 GLU A C 1
ATOM 3523 O O . GLU A 1 438 ? 47.143 -2.126 -66.728 1.00 47.88 438 GLU A O 1
ATOM 3528 N N . ARG A 1 439 ? 47.424 0.084 -67.019 1.00 53.88 439 ARG A N 1
ATOM 3529 C CA . ARG A 1 439 ? 47.215 0.050 -68.472 1.00 53.88 439 ARG A CA 1
ATOM 3530 C C . ARG A 1 439 ? 48.266 0.909 -69.174 1.00 53.88 439 ARG A C 1
ATOM 3532 O O . ARG A 1 439 ? 48.417 2.095 -68.915 1.00 53.88 439 ARG A O 1
ATOM 3539 N N . HIS A 1 440 ? 48.958 0.306 -70.135 1.00 47.91 440 HIS A N 1
ATOM 3540 C CA . HIS A 1 440 ? 49.938 1.005 -70.962 1.00 47.91 440 HIS A CA 1
ATOM 3541 C C . HIS A 1 440 ? 49.230 1.706 -72.126 1.00 47.91 440 HIS A C 1
ATOM 3543 O O . HIS A 1 440 ? 48.541 1.048 -72.917 1.00 47.91 440 HIS A O 1
ATOM 3549 N N . ILE A 1 441 ? 49.402 3.025 -72.251 1.00 51.38 441 ILE A N 1
ATOM 3550 C CA . ILE A 1 441 ? 48.759 3.825 -73.297 1.00 51.38 441 ILE A CA 1
ATOM 3551 C C . ILE A 1 441 ? 49.823 4.496 -74.169 1.00 51.38 441 ILE A C 1
ATOM 3553 O O . ILE A 1 441 ? 50.783 5.100 -73.702 1.00 51.38 441 ILE A O 1
ATOM 3557 N N . TRP A 1 442 ? 49.634 4.397 -75.482 1.00 50.25 442 TRP A N 1
ATOM 3558 C CA . TRP A 1 442 ? 50.545 4.964 -76.470 1.00 50.25 442 TRP A CA 1
ATOM 3559 C C . TRP A 1 442 ? 49.928 6.243 -77.030 1.00 50.25 442 TRP A C 1
ATOM 3561 O O . TRP A 1 442 ? 48.843 6.179 -77.618 1.00 50.25 442 TRP A O 1
ATOM 3571 N N . ILE A 1 443 ? 50.611 7.381 -76.871 1.00 50.78 443 ILE A N 1
ATOM 3572 C CA . ILE A 1 443 ? 50.171 8.670 -77.417 1.00 50.78 443 ILE A CA 1
ATOM 3573 C C . ILE A 1 443 ? 51.157 9.115 -78.500 1.00 50.78 443 ILE A C 1
ATOM 3575 O O . ILE A 1 443 ? 52.322 9.419 -78.240 1.00 50.78 443 ILE A O 1
ATOM 3579 N N . ASN A 1 444 ? 50.682 9.161 -79.746 1.00 43.31 444 ASN A N 1
ATOM 3580 C CA . ASN A 1 444 ? 51.462 9.678 -80.867 1.00 43.31 444 ASN A CA 1
ATOM 3581 C C . ASN A 1 444 ? 51.097 11.147 -81.106 1.00 43.31 444 ASN A C 1
ATOM 3583 O O . ASN A 1 444 ? 49.996 11.444 -81.573 1.00 43.31 444 ASN A O 1
ATOM 3587 N N . MET A 1 445 ? 52.013 12.061 -80.789 1.00 43.59 445 MET A N 1
ATOM 3588 C CA . MET A 1 445 ? 51.868 13.472 -81.137 1.00 43.59 445 MET A CA 1
ATOM 3589 C C . MET A 1 445 ? 52.555 13.734 -82.478 1.00 43.59 445 MET A C 1
ATOM 3591 O O . MET A 1 445 ? 53.722 14.115 -82.534 1.00 43.59 445 MET A O 1
ATOM 3595 N N . SER A 1 446 ? 51.840 13.533 -83.585 1.00 41.56 446 SER A N 1
ATOM 3596 C CA . SER A 1 446 ? 52.336 13.975 -84.891 1.00 41.56 446 SER A CA 1
ATOM 3597 C C . SER A 1 446 ? 52.164 15.490 -85.023 1.00 41.56 446 SER A C 1
ATOM 3599 O O . SER A 1 446 ? 51.051 15.993 -84.882 1.00 41.56 446 SER A O 1
ATOM 3601 N N . HIS A 1 447 ? 53.238 16.207 -85.360 1.00 40.97 447 HIS A N 1
ATOM 3602 C CA . HIS A 1 447 ? 53.301 17.672 -85.496 1.00 40.97 447 HIS A CA 1
ATOM 3603 C C . HIS A 1 447 ? 52.364 18.313 -86.550 1.00 40.97 447 HIS A C 1
ATOM 3605 O O . HIS A 1 447 ? 52.489 19.501 -86.833 1.00 40.97 447 HIS A O 1
ATOM 3611 N N . THR A 1 448 ? 51.429 17.574 -87.149 1.00 38.34 448 THR A N 1
ATOM 3612 C CA . THR A 1 448 ? 50.633 18.035 -88.298 1.00 38.34 448 THR A CA 1
ATOM 3613 C C . THR A 1 448 ? 49.113 17.971 -88.121 1.00 38.34 448 THR A C 1
ATOM 3615 O O . THR A 1 448 ? 48.393 18.374 -89.031 1.00 38.34 448 THR A O 1
ATOM 3618 N N . SER A 1 449 ? 48.585 17.565 -86.962 1.00 37.84 449 SER A N 1
ATOM 3619 C CA . SER A 1 449 ? 47.140 17.646 -86.693 1.00 37.84 449 SER A CA 1
ATOM 3620 C C . SER A 1 449 ? 46.837 17.597 -85.197 1.00 37.84 449 SER A C 1
ATOM 3622 O O . SER A 1 449 ? 47.361 16.725 -84.513 1.00 37.84 449 SER A O 1
ATOM 3624 N N . ASN A 1 450 ? 45.940 18.466 -84.710 1.00 34.84 450 ASN A N 1
ATOM 3625 C CA . ASN A 1 450 ? 45.396 18.488 -83.337 1.00 34.84 450 ASN A CA 1
ATOM 3626 C C . ASN A 1 450 ? 44.502 17.262 -83.019 1.00 34.84 450 ASN A C 1
ATOM 3628 O O . ASN A 1 450 ? 43.435 17.396 -82.426 1.00 34.84 450 ASN A O 1
ATOM 3632 N N . ALA A 1 451 ? 44.890 16.068 -83.463 1.00 37.16 451 ALA A N 1
ATOM 3633 C CA . ALA A 1 451 ? 44.175 14.824 -83.229 1.00 37.16 451 ALA A CA 1
ATOM 3634 C C . ALA A 1 451 ? 45.065 13.895 -82.399 1.00 37.16 451 ALA A C 1
ATOM 3636 O O . ALA A 1 451 ? 46.103 13.428 -82.865 1.00 37.16 451 ALA A O 1
ATOM 3637 N N . ILE A 1 452 ? 44.650 13.642 -81.159 1.00 41.41 452 ILE A N 1
ATOM 3638 C CA . ILE A 1 452 ? 45.308 12.700 -80.255 1.00 41.41 452 ILE A CA 1
ATOM 3639 C C . ILE A 1 452 ? 44.765 11.304 -80.565 1.00 41.41 452 ILE A C 1
ATOM 3641 O O . ILE A 1 452 ? 43.579 11.032 -80.376 1.00 41.41 452 ILE A O 1
ATOM 3645 N N . PHE A 1 453 ? 45.626 10.410 -81.055 1.00 40.78 453 PHE A N 1
ATOM 3646 C CA . PHE A 1 453 ? 45.272 9.012 -81.297 1.00 40.78 453 PHE A CA 1
ATOM 3647 C C . PHE A 1 453 ? 45.672 8.162 -80.091 1.00 40.78 453 PHE A C 1
ATOM 3649 O O . PHE A 1 453 ? 46.854 7.902 -79.874 1.00 40.78 453 PHE A O 1
ATOM 3656 N N . VAL A 1 454 ? 44.678 7.712 -79.325 1.00 43.81 454 VAL A N 1
ATOM 3657 C CA . VAL A 1 454 ? 44.864 6.788 -78.199 1.00 43.81 454 VAL A CA 1
ATOM 3658 C C . VAL A 1 454 ? 44.659 5.361 -78.701 1.00 43.81 454 VAL A C 1
ATOM 3660 O O . VAL A 1 454 ? 43.549 4.987 -79.086 1.00 43.81 454 VAL A O 1
ATOM 3663 N N . ARG A 1 455 ? 45.718 4.542 -78.711 1.00 43.44 455 ARG A N 1
ATOM 3664 C CA . ARG A 1 455 ? 45.619 3.113 -79.051 1.00 43.44 455 ARG A CA 1
ATOM 3665 C C . ARG A 1 455 ? 45.728 2.271 -77.781 1.00 43.44 455 ARG A C 1
ATOM 3667 O O . ARG A 1 455 ? 46.792 2.199 -77.175 1.00 43.44 455 ARG A O 1
ATOM 3674 N N . LEU A 1 456 ? 44.627 1.625 -77.396 1.00 44.50 456 LEU A N 1
ATOM 3675 C CA . LEU A 1 456 ? 44.577 0.680 -76.277 1.00 44.50 456 LEU A CA 1
ATOM 3676 C C . LEU A 1 456 ? 44.887 -0.731 -76.798 1.00 44.50 456 LEU A C 1
ATOM 3678 O O . LEU A 1 456 ? 44.094 -1.303 -77.547 1.00 44.50 456 LEU A O 1
ATOM 3682 N N . ASN A 1 457 ? 46.034 -1.302 -76.428 1.00 39.50 457 ASN A N 1
ATOM 3683 C CA . ASN A 1 457 ? 46.352 -2.696 -76.748 1.00 39.50 457 ASN A CA 1
ATOM 3684 C C . ASN A 1 457 ? 45.769 -3.628 -75.671 1.00 39.50 457 ASN A C 1
ATOM 3686 O O . ASN A 1 457 ? 46.005 -3.412 -74.488 1.00 39.50 457 ASN A O 1
ATOM 3690 N N . GLY A 1 458 ? 45.028 -4.669 -76.083 1.00 41.00 458 GLY A N 1
ATOM 3691 C CA . GLY A 1 458 ? 44.585 -5.760 -75.195 1.00 41.00 458 GLY A CA 1
ATOM 3692 C C . GLY A 1 458 ? 43.076 -6.030 -75.084 1.00 41.00 458 GLY A C 1
ATOM 3693 O O . GLY A 1 458 ? 42.688 -6.935 -74.352 1.00 41.00 458 GLY A O 1
ATOM 3694 N N . MET A 1 459 ? 42.194 -5.321 -75.799 1.00 34.03 459 MET A N 1
ATOM 3695 C CA . MET A 1 459 ? 40.746 -5.578 -75.700 1.00 34.03 459 MET A CA 1
ATOM 3696 C C . MET A 1 459 ? 40.265 -6.693 -76.647 1.00 34.03 459 MET A C 1
ATOM 3698 O O . MET A 1 459 ? 40.128 -6.480 -77.848 1.00 34.03 459 MET A O 1
ATOM 3702 N N . GLN A 1 460 ? 39.937 -7.871 -76.097 1.00 29.97 460 GLN A N 1
ATOM 3703 C CA . GLN A 1 460 ? 39.135 -8.908 -76.780 1.00 29.97 460 GLN A CA 1
ATOM 3704 C C . GLN A 1 460 ? 37.614 -8.775 -76.545 1.00 29.97 460 GLN A C 1
ATOM 3706 O O . GLN A 1 460 ? 36.844 -9.626 -76.987 1.00 29.97 460 GLN A O 1
ATOM 3711 N N . LYS A 1 461 ? 37.134 -7.705 -75.899 1.00 34.09 461 LYS A N 1
ATOM 3712 C CA . LYS A 1 461 ? 35.696 -7.414 -75.772 1.00 34.09 461 LYS A CA 1
ATOM 3713 C C . LYS A 1 461 ? 35.394 -5.948 -76.074 1.00 34.09 461 LYS A C 1
ATOM 3715 O O . LYS A 1 461 ? 36.247 -5.087 -75.897 1.00 34.09 461 LYS A O 1
ATOM 3720 N N . LYS A 1 462 ? 34.178 -5.717 -76.590 1.00 29.73 462 LYS A N 1
ATOM 3721 C CA . LYS A 1 462 ? 33.603 -4.406 -76.943 1.00 29.73 462 LYS A CA 1
ATOM 3722 C C . LYS A 1 462 ? 33.879 -3.361 -75.848 1.00 29.73 462 LYS A C 1
ATOM 3724 O O . LYS A 1 462 ? 33.757 -3.712 -74.677 1.00 29.73 462 LYS A O 1
ATOM 3729 N N . PRO A 1 463 ? 34.161 -2.097 -76.210 1.00 37.06 463 PRO A N 1
ATOM 3730 C CA . PRO A 1 463 ? 34.339 -1.040 -75.233 1.00 37.06 463 PRO A CA 1
ATOM 3731 C C . PRO A 1 463 ? 32.963 -0.665 -74.677 1.00 37.06 463 PRO A C 1
ATOM 3733 O O . PRO A 1 463 ? 32.192 0.048 -75.317 1.00 37.06 463 PRO A O 1
ATOM 3736 N N . GLU A 1 464 ? 32.636 -1.158 -73.490 1.00 34.94 464 GLU A N 1
ATOM 3737 C CA . GLU A 1 464 ? 31.887 -0.315 -72.563 1.00 34.94 464 GLU A CA 1
ATOM 3738 C C . GLU A 1 464 ? 32.851 0.809 -72.159 1.00 34.94 464 GLU A C 1
ATOM 3740 O O . GLU A 1 464 ? 34.041 0.558 -71.969 1.00 34.94 464 GLU A O 1
ATOM 3745 N N . CYS A 1 465 ? 32.394 2.065 -72.176 1.00 40.66 465 CYS A N 1
ATOM 3746 C CA . CYS A 1 465 ? 33.234 3.220 -71.855 1.00 40.66 465 CYS A CA 1
ATOM 3747 C C . CYS A 1 465 ? 33.763 3.107 -70.417 1.00 40.66 465 CYS A C 1
ATOM 3749 O O . CYS A 1 465 ? 33.121 3.576 -69.480 1.00 40.66 465 CYS A O 1
ATOM 3751 N N . ASP A 1 466 ? 34.932 2.492 -70.259 1.00 50.56 466 ASP A N 1
ATOM 3752 C CA . ASP A 1 466 ? 35.610 2.360 -68.976 1.00 50.56 466 ASP A CA 1
ATOM 3753 C C . ASP A 1 466 ? 36.092 3.727 -68.479 1.00 50.56 466 ASP A C 1
ATOM 3755 O O . ASP A 1 466 ? 36.504 4.598 -69.252 1.00 50.56 466 ASP A O 1
ATOM 3759 N N . LEU A 1 467 ? 36.090 3.883 -67.156 1.00 44.72 467 LEU A N 1
ATOM 3760 C CA . LEU A 1 467 ? 36.414 5.100 -66.402 1.00 44.72 467 LEU A CA 1
ATOM 3761 C C . LEU A 1 467 ? 37.739 5.764 -66.835 1.00 44.72 467 LEU A C 1
ATOM 3763 O O . LEU A 1 467 ? 37.827 6.990 -66.888 1.00 44.72 467 LEU A O 1
ATOM 3767 N N . ILE A 1 468 ? 38.735 4.961 -67.230 1.00 48.62 468 ILE A N 1
ATOM 3768 C CA . ILE A 1 468 ? 40.035 5.419 -67.756 1.00 48.62 468 ILE A CA 1
ATOM 3769 C C . ILE A 1 468 ? 39.861 6.190 -69.073 1.00 48.62 468 ILE A C 1
ATOM 3771 O O . ILE A 1 468 ? 40.482 7.228 -69.279 1.00 48.62 468 ILE A O 1
ATOM 3775 N N . THR A 1 469 ? 38.962 5.732 -69.947 1.00 48.94 469 THR A N 1
ATOM 3776 C CA . THR A 1 469 ? 38.664 6.402 -71.224 1.00 48.94 469 THR A CA 1
ATOM 3777 C C . THR A 1 469 ? 37.936 7.730 -70.993 1.00 48.94 469 THR A C 1
ATOM 3779 O O . THR A 1 469 ? 38.148 8.687 -71.731 1.00 48.94 469 THR A O 1
ATOM 3782 N N . LEU A 1 470 ? 37.117 7.822 -69.941 1.00 45.38 470 LEU A N 1
ATOM 3783 C CA . LEU A 1 470 ? 36.345 9.022 -69.604 1.00 45.38 470 LEU A CA 1
ATOM 3784 C C . LEU A 1 470 ? 37.190 10.101 -68.896 1.00 45.38 470 LEU A C 1
ATOM 3786 O O . LEU A 1 470 ? 37.004 11.288 -69.157 1.00 45.38 470 LEU A O 1
ATOM 3790 N N . LEU A 1 471 ? 38.140 9.700 -68.043 1.00 44.62 471 LEU A N 1
ATOM 3791 C CA . LEU A 1 471 ? 39.112 10.600 -67.399 1.00 44.62 471 LEU A CA 1
ATOM 3792 C C . LEU A 1 471 ? 40.094 11.207 -68.412 1.00 44.62 471 LEU A C 1
ATOM 3794 O O . LEU A 1 471 ? 40.386 12.400 -68.348 1.00 44.62 471 LEU A O 1
ATOM 3798 N N . MET A 1 472 ? 40.521 10.415 -69.398 1.00 48.16 472 MET A N 1
ATOM 3799 C CA . MET A 1 472 ? 41.372 10.859 -70.507 1.00 48.16 472 MET A CA 1
ATOM 3800 C C . MET A 1 472 ? 40.743 11.992 -71.335 1.00 48.16 472 MET A C 1
ATOM 3802 O O . MET A 1 472 ? 41.450 12.900 -71.751 1.00 48.16 472 MET A O 1
ATOM 3806 N N . PHE A 1 473 ? 39.419 11.989 -71.531 1.00 46.69 473 PHE A N 1
ATOM 3807 C CA . PHE A 1 473 ? 38.707 13.060 -72.250 1.00 46.69 473 PHE A CA 1
ATOM 3808 C C . PHE A 1 473 ? 38.592 14.380 -71.470 1.00 46.69 473 PHE A C 1
ATOM 3810 O O . PHE A 1 473 ? 38.164 15.376 -72.044 1.00 46.69 473 PHE A O 1
ATOM 3817 N N . ARG A 1 474 ? 38.896 14.387 -70.166 1.00 39.88 474 ARG A N 1
ATOM 3818 C CA . ARG A 1 474 ? 38.868 15.593 -69.320 1.00 39.88 474 ARG A CA 1
ATOM 3819 C C . ARG A 1 474 ? 40.251 16.179 -69.035 1.00 39.88 474 ARG A C 1
ATOM 3821 O O . ARG A 1 474 ? 40.318 17.337 -68.637 1.00 39.88 474 ARG A O 1
ATOM 3828 N N . LEU A 1 475 ? 41.308 15.374 -69.145 1.00 39.53 475 LEU A N 1
ATOM 3829 C CA . LEU A 1 475 ? 42.697 15.789 -68.903 1.00 39.53 475 LEU A CA 1
ATOM 3830 C C . LEU A 1 475 ? 43.399 16.300 -70.174 1.00 39.53 475 LEU A C 1
ATOM 3832 O O . LEU A 1 475 ? 44.402 17.001 -70.062 1.00 39.53 475 LEU A O 1
ATOM 3836 N N . LEU A 1 476 ? 42.860 15.962 -71.349 1.00 41.62 476 LEU A N 1
ATOM 3837 C CA . LEU A 1 476 ? 43.199 16.523 -72.661 1.00 41.62 476 LEU A CA 1
ATOM 3838 C C . LEU A 1 476 ? 42.217 17.640 -73.019 1.00 41.62 476 LEU A C 1
ATOM 3840 O O . LEU A 1 476 ? 42.663 18.616 -73.664 1.00 41.62 476 LEU A O 1
#

Foldseek 3Di:
DDPVVVVVVVVVCVVVLVVVLQPLPDALVNNLVSLCVVQVALVSSLVVLVPDPDHHQSSLLNNLLSLVVVPPDDPDLPVSLVVNLVSLLPHDLQCSCVSLCVSVVNPLLSSLVNLLSNPPPQDHNCLVSLVVSLVVCVVVVDQDPSQLSSLVNNVSSPDDLLVSLLSNLLSLVSPPPDPVSVVVSLVVNLVSLVPDDLQRNLVSLCSSCVNPLLVSLVSQLVNLVVLDHSNLVSLVVSLVVCVVVVDQDPSQLSSLVRNVSHVDDVQSSLVSNLSNCVVVVVLVVSLVSVVVCVVVVNDHDLVSLVVNLVSCVVVVPDLVVSLVSLVVSCVPCVPDLCNLVSLQSNLCSCQPPVLNNVSNLVSNVVSVVSVDDRVLNVVQLQQPPVSRVSCCPPPCSVPFDWDWDWDFDDDDDPADPQKTKTWTWGWGDSHPDTDTDTFTWIWHDDPPDPDTDTDGPDDPDDDPPDPVNVVVVVVD

pLDDT: mean 81.84, std 18.18, range [29.73, 97.75]

Secondary structure (DSSP, 8-state):
--HHHHHHHHHHHHHHHHHHHT-TT--HHHHHHHHHHHHSSHHHHHHHHHT-SS--HHHHHHHHHHHHTT-TT-S-HHHHHHHHHHHHHTS-HHHHHHHHHHHTTT-HHHHHHHHHHHTTS--TT-HHHHHHHHHHHHHTT--SHHHHHHHHHGGGGT--HHHHHHHHHHHHHHT--SHHHHHHHHHHHHHHHHHS-HHHHHHHHHHHTTT-HHHHHHHHHHHGGG--TT-HHHHHHHHHHHHHTT--SHHHHHHHHHGGGGT--HHHHHHHHHHHHHHTT-HHHHHHHHHHHHHTTPPPPHHHHHHHHHHHHHTT--HHHHHHHHHHHHHH-TT-TTHHHHHHHHHHHHHHTS--HHHHHHHHHHHHHTT---HHHHHHHTT-GGGSGGGGGSGGGGS--EEEEEEEEPPPTTPPTTPEEEEEEEEEEETTEEEEEEEEEEEE--TT-S--EEEE----S-----HHHHHHHHH-

Nearest PDB structures (foldseek):
  5i9f-assembly1_A  TM=2.528E-01  e=9.282E-03  unidentified
  6een-assembly1_A  TM=2.887E-01  e=2.685E-02  Zea mays
  6een-assembly1_C  TM=2.757E-01  e=2.375E-02  Zea mays
  6een-assembly1_D  TM=2.781E-01  e=2.577E-02  Zea mays
  6een-assembly1_B  TM=2.756E-01  e=2.474E-02  Zea mays

Mean predicted aligned error: 13.98 Å

Organism: NCBI:txid2014874

Radius of gyration: 50.14 Å; Cα contacts (8 Å, |Δi|>4): 530; chains: 1; bounding box: 114×34×161 Å

Sequence (476 aa):
MSTKVTDFLISIFQKFFTRKLFAQQNKPLSVVELATQKWKEPAESFVHLSKYKKPTIPMQQAIYILWEKQSVSLINVEEHVLKAQNLLRNLPVNVRAETLGIAYAQDLDQCASRLIDLAPFKIDGFSALARTIQQDWELNAREDDLALAFYRVLTVYGFSLLEAAVAQVRLLNRRVSSSKAKIDFLESLREIIQQLPVAMRSKMLSQAYQDDYIQLAEVLIDLNTFKIEGLKPIAAAIKQAWDEQERSDALALSFYRVVTAYGLDPIAALESIVRILVKLADYAQAEAVLCEAFTQGLLFSADLYWRFLGLVQRLERPPMRQLELLQHFVNHYPRHQTLGLAFKKIGDLFGDSLDDYAQALKAYTQAEEHGMVVPQLQSYRAGDWDTIPALRKHPDYKFPPVVVVDLEVDPQSGAPVGSRVFEVAAVRYRGEQYVIEERHIWINMSHTSNAIFVRLNGMQKKPECDLITLLMFRLL